Protein AF-A0A972ZE22-F1 (afdb_monomer_lite)

Foldseek 3Di:
DCVPPPVVPPPPDDDPDDQDDLLVCLVVVVLVSNLVVCVVCFLVQLLDADPQQDGSLLSNLLVLPVSSNVSSVVSNRDLLRQGNQQDGSLLNNLLNLSLNVNVVSVLQPHDQCRAGPFQDGSLLNNLLNLSLNSNVVSVLQPHDQCRATNVRDGSLNNNVVNVSPNSVVVSVFVVVPVPDDDPHDPSDRPPPDDDDDDDDDDDDDDDDDDDDDDDDDDDDDDPPDPCDDDDDFQDKAWFDLPPPDIFIFTDDVLLQWGWTQFAQFLLNLCSVVVPAALDADPPHGCRDRQWHRFQAFLVSQQVSQVVCCVPGVVRDPPQWGKDFAALVSLLSCLQVPHPAFFSQGPDPDHPFFQAAAPLLPVRDPPADHAPPDDLPDNATDGRQSRDAHPSSHGHLAASAWAWHPDFDDDDDATWTKTHHHYNRDHDSNCRTSPHIDIDHSNDTDSRHGHIMIIHGDD

Structure (mmCIF, N/CA/C/O backbone):
data_AF-A0A972ZE22-F1
#
_entry.id   AF-A0A972ZE22-F1
#
loop_
_atom_site.group_PDB
_atom_site.id
_atom_site.type_symbol
_atom_site.label_atom_id
_atom_site.label_alt_id
_atom_site.label_comp_id
_atom_site.label_asym_id
_atom_site.label_entity_id
_atom_s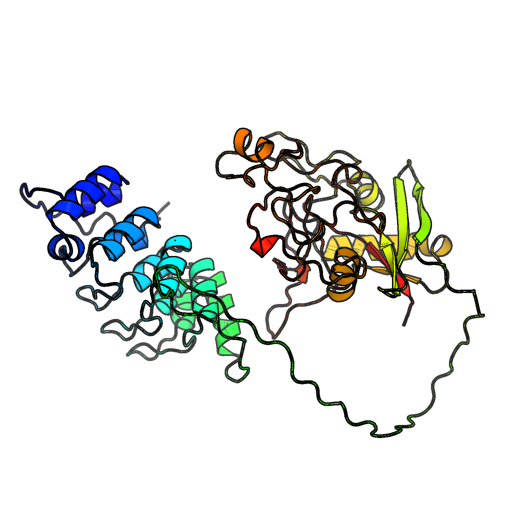ite.label_seq_id
_atom_site.pdbx_PDB_ins_code
_atom_site.Cartn_x
_atom_site.Cartn_y
_atom_site.Cartn_z
_atom_site.occupancy
_atom_site.B_iso_or_equiv
_atom_site.auth_seq_id
_atom_site.auth_comp_id
_atom_site.auth_asym_id
_atom_site.auth_atom_id
_atom_site.pdbx_PDB_model_num
ATOM 1 N N . MET A 1 1 ? 31.504 -0.425 2.586 1.00 33.59 1 MET A N 1
ATOM 2 C CA . MET A 1 1 ? 32.205 -0.303 1.285 1.00 33.59 1 MET A CA 1
ATOM 3 C C . MET A 1 1 ? 32.984 -1.577 0.940 1.00 33.59 1 MET A C 1
ATOM 5 O O . MET A 1 1 ? 34.203 -1.564 0.898 1.00 33.59 1 MET A O 1
ATOM 9 N N . LEU A 1 2 ? 32.285 -2.690 0.693 1.00 28.83 2 LEU A N 1
ATOM 10 C CA . LEU A 1 2 ? 32.885 -3.952 0.218 1.00 28.83 2 LEU A CA 1
ATOM 11 C C . LEU A 1 2 ? 31.934 -4.689 -0.750 1.00 28.83 2 LEU A C 1
ATOM 13 O O . LEU A 1 2 ? 32.026 -5.896 -0.927 1.00 28.83 2 LEU A O 1
ATOM 17 N N . LYS A 1 3 ? 31.002 -3.958 -1.385 1.00 40.22 3 LYS A N 1
ATOM 18 C CA . LYS A 1 3 ? 29.883 -4.531 -2.158 1.00 40.22 3 LYS A CA 1
ATOM 19 C C . LYS A 1 3 ? 30.219 -4.986 -3.588 1.00 40.22 3 LYS A C 1
ATOM 21 O O . LYS A 1 3 ? 29.347 -5.525 -4.242 1.00 40.22 3 LYS A O 1
ATOM 26 N N . TYR A 1 4 ? 31.458 -4.846 -4.063 1.00 38.38 4 TYR A N 1
ATOM 27 C CA . TYR A 1 4 ? 31.796 -5.180 -5.459 1.00 38.38 4 TYR A CA 1
ATOM 28 C C . TYR A 1 4 ? 33.102 -5.966 -5.650 1.00 38.38 4 TYR A C 1
ATOM 30 O O . TYR A 1 4 ? 33.468 -6.277 -6.778 1.00 38.38 4 TYR A O 1
ATOM 38 N N . SER A 1 5 ? 33.823 -6.315 -4.579 1.00 43.41 5 SER A N 1
ATOM 39 C CA . SER A 1 5 ? 35.237 -6.698 -4.727 1.00 43.41 5 SER A CA 1
ATOM 40 C C . SER A 1 5 ? 35.476 -8.154 -5.153 1.00 43.41 5 SER A C 1
ATOM 42 O O . SER A 1 5 ? 36.449 -8.424 -5.844 1.00 43.41 5 SER A O 1
ATOM 44 N N . LEU A 1 6 ? 34.608 -9.113 -4.802 1.00 40.59 6 LEU A N 1
ATOM 45 C CA . LEU A 1 6 ? 34.900 -10.532 -5.082 1.00 40.59 6 LEU A CA 1
ATOM 46 C C . LEU A 1 6 ? 34.392 -11.030 -6.447 1.00 40.59 6 LEU A C 1
ATOM 48 O O . LEU A 1 6 ? 34.998 -11.929 -7.022 1.00 40.59 6 LEU A O 1
ATOM 52 N N . LEU A 1 7 ? 33.331 -10.426 -6.998 1.00 46.06 7 LEU A N 1
ATOM 53 C CA . LEU A 1 7 ? 32.792 -10.809 -8.312 1.00 46.06 7 LEU A CA 1
ATOM 54 C C . LEU A 1 7 ? 33.542 -10.126 -9.473 1.00 46.06 7 LEU A C 1
ATOM 56 O O . LEU A 1 7 ? 33.668 -10.707 -10.548 1.00 46.06 7 LEU A O 1
ATOM 60 N N . LEU A 1 8 ? 34.115 -8.931 -9.252 1.00 42.69 8 LEU A N 1
ATOM 61 C CA . LEU A 1 8 ? 34.933 -8.243 -10.262 1.00 42.69 8 LEU A CA 1
ATOM 62 C C . LEU A 1 8 ? 36.304 -8.907 -10.495 1.00 42.69 8 LEU A C 1
ATOM 64 O O . LEU A 1 8 ? 36.892 -8.731 -11.559 1.00 42.69 8 LEU A O 1
ATOM 68 N N . LEU A 1 9 ? 36.824 -9.659 -9.520 1.00 41.53 9 LEU A N 1
ATOM 69 C CA . LEU A 1 9 ? 38.214 -10.134 -9.521 1.00 41.53 9 LEU A CA 1
ATOM 70 C C . LEU A 1 9 ? 38.431 -11.520 -10.153 1.00 41.53 9 LEU A C 1
ATOM 72 O O . LEU A 1 9 ? 39.578 -11.914 -10.345 1.00 41.53 9 LEU A O 1
ATOM 76 N N . LEU A 1 10 ? 37.374 -12.247 -10.536 1.00 43.84 10 LEU A N 1
ATOM 77 C CA . LEU A 1 10 ? 37.494 -13.616 -11.069 1.00 43.84 10 LEU A CA 1
ATOM 78 C C . LEU A 1 10 ? 37.457 -13.745 -12.603 1.00 43.84 10 LEU A C 1
ATOM 80 O O . LEU A 1 10 ? 37.551 -14.855 -13.116 1.00 43.84 10 LEU A O 1
ATOM 84 N N . LEU A 1 11 ? 37.365 -12.647 -13.362 1.00 46.47 11 LEU A N 1
ATOM 85 C CA . LEU A 1 11 ? 37.241 -12.709 -14.830 1.00 46.47 11 LEU A CA 1
ATOM 86 C C . LEU A 1 11 ? 38.191 -11.764 -15.587 1.00 46.47 11 LEU A C 1
ATOM 88 O O . LEU A 1 11 ? 37.899 -11.360 -16.711 1.00 46.47 11 LEU A O 1
ATOM 92 N N . VAL A 1 12 ? 39.366 -11.453 -15.028 1.00 44.50 12 VAL A N 1
ATOM 93 C CA . VAL A 1 12 ? 40.464 -10.821 -15.789 1.00 44.50 12 VAL A CA 1
ATOM 94 C C . VAL A 1 12 ? 41.295 -11.911 -16.477 1.00 44.50 12 VAL A C 1
ATOM 96 O O . VAL A 1 12 ? 42.469 -12.120 -16.192 1.00 44.50 12 VAL A O 1
ATOM 99 N N . GLY A 1 13 ? 40.652 -12.662 -17.367 1.00 39.44 13 GLY A N 1
ATOM 100 C CA . GLY A 1 13 ? 41.312 -13.582 -18.287 1.00 39.44 13 GLY A CA 1
ATOM 101 C C . GLY A 1 13 ? 41.139 -13.050 -19.699 1.00 39.44 13 GLY A C 1
ATOM 102 O O . GLY A 1 13 ? 40.028 -13.067 -20.222 1.00 39.44 13 GLY A O 1
ATOM 103 N N . GLN A 1 14 ? 42.218 -12.538 -20.294 1.00 46.03 14 GLN A N 1
ATOM 104 C CA . GLN A 1 14 ? 42.234 -12.039 -21.669 1.00 46.03 14 GLN A CA 1
ATOM 105 C C . GLN A 1 14 ? 41.637 -13.069 -22.635 1.00 46.03 14 GLN A C 1
ATOM 107 O O . GLN A 1 14 ? 42.214 -14.136 -22.842 1.00 46.03 14 GLN A O 1
ATOM 112 N N . VAL A 1 15 ? 40.531 -12.717 -23.290 1.00 37.81 15 VAL A N 1
ATOM 113 C CA . VAL A 1 15 ? 40.063 -13.428 -24.480 1.00 37.81 15 VAL A CA 1
ATOM 114 C C . VAL A 1 15 ? 40.290 -12.524 -25.682 1.00 37.81 15 VAL A C 1
ATOM 116 O O . VAL A 1 15 ? 39.788 -11.404 -25.762 1.00 37.81 15 VAL A O 1
ATOM 119 N N . ARG A 1 16 ? 41.138 -13.031 -26.580 1.00 34.22 16 ARG A N 1
ATOM 120 C CA . ARG A 1 16 ? 41.466 -12.484 -27.897 1.00 34.22 16 ARG A CA 1
ATOM 121 C C . ARG A 1 16 ? 40.198 -12.139 -28.685 1.00 34.22 16 ARG A C 1
ATOM 123 O O . ARG A 1 16 ? 39.184 -12.812 -28.550 1.00 34.22 16 ARG A O 1
ATOM 130 N N . ALA A 1 17 ? 40.316 -11.115 -29.530 1.00 40.38 17 ALA A N 1
ATOM 131 C CA . ALA A 1 17 ? 39.285 -10.585 -30.418 1.00 40.38 17 ALA A CA 1
ATOM 132 C C . ALA A 1 17 ? 38.394 -11.677 -31.047 1.00 40.38 17 ALA A C 1
ATOM 134 O O . ALA A 1 17 ? 38.851 -12.457 -31.882 1.00 40.38 17 ALA A O 1
ATOM 135 N N . ALA A 1 18 ? 37.121 -11.689 -30.651 1.00 39.69 18 ALA A N 1
ATOM 136 C CA . ALA A 1 18 ? 36.043 -12.460 -31.256 1.00 39.69 18 ALA A CA 1
ATOM 137 C C . ALA A 1 18 ? 34.851 -11.514 -31.513 1.00 39.69 18 ALA A C 1
ATOM 139 O O . ALA A 1 18 ? 34.653 -10.572 -30.737 1.00 39.69 18 ALA A O 1
ATOM 140 N N . PRO A 1 19 ? 34.090 -11.713 -32.603 1.00 55.78 19 PRO A N 1
ATOM 141 C CA . PRO A 1 19 ? 32.987 -10.839 -32.981 1.00 55.78 19 PRO A CA 1
ATOM 142 C C . PRO A 1 19 ? 31.874 -11.002 -31.937 1.00 55.78 19 PRO A C 1
ATOM 144 O O . PRO A 1 19 ? 31.528 -12.125 -31.594 1.00 55.78 19 PRO A O 1
ATOM 147 N N . CYS A 1 20 ? 31.338 -9.902 -31.405 1.00 71.81 20 CYS A N 1
ATOM 148 C CA . CYS A 1 20 ? 30.267 -9.891 -30.398 1.00 71.81 20 CYS A CA 1
ATOM 149 C C . CYS A 1 20 ? 30.597 -10.532 -29.031 1.00 71.81 20 CYS A C 1
ATOM 151 O O . CYS A 1 20 ? 30.289 -11.690 -28.757 1.00 71.81 20 CYS A O 1
ATOM 153 N N . ASN A 1 21 ? 31.146 -9.732 -28.110 1.00 87.69 21 ASN A N 1
ATOM 154 C CA . ASN A 1 21 ? 31.312 -10.121 -26.707 1.00 87.69 21 ASN A CA 1
ATOM 155 C C . ASN A 1 21 ? 30.054 -9.771 -25.891 1.00 87.69 21 ASN A C 1
ATOM 157 O O . ASN A 1 21 ? 29.968 -8.680 -25.323 1.00 87.69 21 ASN A O 1
ATOM 161 N N . LEU A 1 22 ? 29.097 -10.704 -25.800 1.00 90.44 22 LEU A N 1
ATOM 162 C CA . LEU A 1 22 ? 27.851 -10.497 -25.043 1.00 90.44 22 LEU A CA 1
ATOM 163 C C . LEU A 1 22 ? 28.098 -10.101 -23.578 1.00 90.44 22 LEU A C 1
ATOM 165 O O . LEU A 1 22 ? 27.385 -9.262 -23.041 1.00 90.44 22 LEU A O 1
ATOM 169 N N . PHE A 1 23 ? 29.140 -10.634 -22.933 1.00 91.62 23 PHE A N 1
ATOM 170 C CA . PHE A 1 23 ? 29.450 -10.291 -21.542 1.00 91.62 23 PHE A CA 1
ATOM 171 C C . PHE A 1 23 ? 29.897 -8.834 -21.375 1.00 91.62 23 PHE A C 1
ATOM 173 O O . PHE A 1 23 ? 29.691 -8.252 -20.312 1.00 91.62 23 PHE A O 1
ATOM 180 N N . ALA A 1 24 ? 30.559 -8.241 -22.371 1.00 91.31 24 ALA A N 1
ATOM 181 C CA . ALA A 1 24 ? 30.911 -6.821 -22.335 1.00 91.31 24 ALA A CA 1
ATOM 182 C C . ALA A 1 24 ? 29.662 -5.952 -22.525 1.00 91.31 24 ALA A C 1
ATOM 184 O O . ALA A 1 24 ? 29.432 -5.044 -21.729 1.00 91.31 24 ALA A O 1
ATOM 185 N N . LEU A 1 25 ? 28.825 -6.313 -23.502 1.00 93.44 25 LEU A N 1
ATOM 186 C CA . LEU A 1 25 ? 27.582 -5.609 -23.817 1.00 93.44 25 LEU A CA 1
ATOM 187 C C . LEU A 1 25 ? 26.618 -5.609 -22.626 1.00 93.44 25 LEU A C 1
ATOM 189 O O . LEU A 1 25 ? 26.090 -4.560 -22.275 1.00 93.44 25 LEU A O 1
ATOM 193 N N . ILE A 1 26 ? 26.476 -6.740 -21.925 1.00 93.31 26 ILE A N 1
ATOM 194 C CA . ILE A 1 26 ? 25.643 -6.830 -20.715 1.00 93.31 26 ILE A CA 1
ATOM 195 C C . ILE A 1 26 ? 26.164 -5.924 -19.597 1.00 93.31 26 ILE A C 1
ATOM 197 O O . ILE A 1 26 ? 25.385 -5.216 -18.960 1.00 93.31 26 ILE A O 1
ATOM 201 N N . ARG A 1 27 ? 27.485 -5.888 -19.374 1.00 89.88 27 ARG A N 1
ATOM 202 C CA . ARG A 1 27 ? 28.074 -5.004 -18.351 1.00 89.88 27 ARG A CA 1
ATOM 203 C C . ARG A 1 27 ? 27.851 -3.528 -18.660 1.00 89.88 27 ARG A C 1
ATOM 205 O O . ARG A 1 27 ? 27.677 -2.740 -17.737 1.00 89.88 27 ARG A O 1
ATOM 212 N N . GLN A 1 28 ? 27.882 -3.176 -19.940 1.00 90.50 28 GLN A N 1
ATOM 213 C CA . GLN A 1 28 ? 27.714 -1.809 -20.431 1.00 90.50 28 GLN A CA 1
ATOM 214 C C . GLN A 1 28 ? 26.242 -1.448 -20.679 1.00 90.50 28 GLN A C 1
ATOM 216 O O . GLN A 1 28 ? 25.944 -0.299 -20.977 1.00 90.50 28 GLN A O 1
ATOM 221 N N . SER A 1 29 ? 25.318 -2.401 -20.500 1.00 88.75 29 SER A N 1
ATOM 222 C CA . SER A 1 29 ? 23.888 -2.242 -20.778 1.00 88.75 29 SER A CA 1
ATOM 223 C C . SER A 1 29 ? 23.572 -1.866 -22.238 1.00 88.75 29 SER A C 1
ATOM 225 O O . SER A 1 29 ? 22.565 -1.219 -22.511 1.00 88.75 29 SER A O 1
ATOM 227 N N . GLU A 1 30 ? 24.402 -2.301 -23.193 1.00 91.69 30 GLU A N 1
ATOM 228 C CA . GLU A 1 30 ? 24.215 -2.044 -24.628 1.00 91.69 30 GLU A CA 1
ATOM 229 C C . GLU A 1 30 ? 23.219 -3.034 -25.259 1.00 91.69 30 GLU A C 1
ATOM 231 O O . GLU A 1 30 ? 23.598 -4.046 -25.858 1.00 91.69 30 GLU A O 1
ATOM 236 N N . VAL A 1 31 ? 21.924 -2.744 -25.109 1.00 90.31 31 VAL A N 1
ATOM 237 C CA . VAL A 1 31 ? 20.819 -3.610 -25.562 1.00 90.31 31 VAL A CA 1
ATOM 238 C C . VAL A 1 31 ? 20.827 -3.799 -27.084 1.00 90.31 31 VAL A C 1
ATOM 240 O O . VAL A 1 31 ? 20.778 -4.936 -27.551 1.00 90.31 31 VAL A O 1
ATOM 243 N N . ASP A 1 32 ? 20.976 -2.721 -27.858 1.00 90.25 32 ASP A N 1
ATOM 244 C CA . ASP A 1 32 ? 20.950 -2.773 -29.329 1.00 90.25 32 ASP A CA 1
ATOM 245 C C . ASP A 1 32 ? 22.135 -3.551 -29.908 1.00 90.25 32 ASP A C 1
ATOM 247 O O . ASP A 1 32 ? 21.982 -4.375 -30.817 1.00 90.25 32 ASP A O 1
ATOM 251 N N . GLY A 1 33 ? 23.327 -3.332 -29.345 1.00 89.81 33 GLY A N 1
ATOM 252 C CA . GLY A 1 33 ? 24.525 -4.086 -29.702 1.00 89.81 33 GLY A CA 1
ATOM 253 C C . GLY A 1 33 ? 24.334 -5.576 -29.425 1.00 89.81 33 GLY A C 1
ATOM 254 O O . GLY A 1 33 ? 24.653 -6.417 -30.269 1.00 89.81 33 GLY A O 1
ATOM 255 N N . MET A 1 34 ? 23.738 -5.911 -28.277 1.00 92.50 34 MET A N 1
ATOM 256 C CA . MET A 1 34 ? 23.439 -7.292 -27.908 1.00 92.50 34 MET A CA 1
ATOM 257 C C . MET A 1 34 ? 22.397 -7.927 -28.838 1.00 92.50 34 MET A C 1
ATOM 259 O O . MET A 1 34 ? 22.607 -9.050 -29.298 1.00 92.50 34 MET A O 1
ATOM 263 N N . ALA A 1 35 ? 21.319 -7.210 -29.165 1.00 91.44 35 ALA A N 1
ATOM 264 C CA . ALA A 1 35 ? 20.286 -7.668 -30.091 1.00 91.44 35 ALA A CA 1
ATOM 265 C C . ALA A 1 35 ? 20.861 -7.930 -31.492 1.00 91.44 35 ALA A C 1
ATOM 267 O O . ALA A 1 35 ? 20.627 -8.991 -32.070 1.00 91.44 35 ALA A O 1
ATOM 268 N N . SER A 1 36 ? 21.685 -7.014 -32.013 1.00 89.75 36 SER A N 1
ATOM 269 C CA . SER A 1 36 ? 22.382 -7.185 -33.296 1.00 89.75 36 SER A CA 1
ATOM 270 C C . SER A 1 36 ? 23.242 -8.454 -33.309 1.00 89.75 36 SER A C 1
ATOM 272 O O . SER A 1 36 ? 23.157 -9.274 -34.226 1.00 89.75 36 SER A O 1
ATOM 274 N N . CYS A 1 37 ? 24.001 -8.677 -32.236 1.00 89.62 37 CYS A N 1
ATOM 275 C CA . CYS A 1 37 ? 24.815 -9.874 -32.070 1.00 89.62 37 CYS A CA 1
ATOM 276 C C . CYS A 1 37 ? 23.981 -11.166 -31.993 1.00 89.62 37 CYS A C 1
ATOM 278 O O . CYS A 1 37 ? 24.328 -12.159 -32.637 1.00 89.62 37 CYS A O 1
ATOM 280 N N . LEU A 1 38 ? 22.876 -11.164 -31.243 1.00 89.75 38 LEU A N 1
ATOM 281 C CA . LEU A 1 38 ? 21.986 -12.321 -31.083 1.00 89.75 38 LEU A CA 1
ATOM 282 C C . LEU A 1 38 ? 21.179 -12.637 -32.351 1.00 89.75 38 LEU A C 1
ATOM 284 O O . LEU A 1 38 ? 20.930 -13.810 -32.627 1.00 89.75 38 LEU A O 1
ATOM 288 N N . ASN A 1 39 ? 20.843 -11.637 -33.167 1.00 88.00 39 ASN A N 1
ATOM 289 C CA . ASN A 1 39 ? 20.200 -11.836 -34.470 1.00 88.00 39 ASN A CA 1
ATOM 290 C C . ASN A 1 39 ? 21.087 -12.614 -35.454 1.00 88.00 39 ASN A C 1
ATOM 292 O O . ASN A 1 39 ? 20.577 -13.368 -36.278 1.00 88.00 39 ASN A O 1
ATOM 296 N N . VAL A 1 40 ? 22.411 -12.456 -35.358 1.00 86.25 40 VAL A N 1
ATOM 297 C CA . VAL A 1 40 ? 23.374 -13.188 -36.197 1.00 86.25 40 VAL A CA 1
ATOM 298 C C . VAL A 1 40 ? 23.767 -14.523 -35.561 1.00 86.25 40 VAL A C 1
ATOM 300 O O . VAL A 1 40 ? 23.836 -15.543 -36.243 1.00 86.25 40 VAL A O 1
ATOM 303 N N . GLY A 1 41 ? 24.053 -14.523 -34.257 1.00 81.62 41 GLY A N 1
ATOM 304 C CA . GLY A 1 41 ? 24.605 -15.676 -33.542 1.00 81.62 41 GLY A CA 1
ATOM 305 C C . GLY A 1 41 ? 23.574 -16.661 -32.980 1.00 81.62 41 GLY A C 1
ATOM 306 O O . GLY A 1 41 ? 23.936 -17.798 -32.662 1.00 81.62 41 GLY A O 1
ATOM 307 N N . GLY A 1 42 ? 22.311 -16.244 -32.854 1.00 87.06 42 GLY A N 1
ATOM 308 C CA . GLY A 1 42 ? 21.192 -17.052 -32.368 1.00 87.06 42 GLY A CA 1
ATOM 309 C C . GLY A 1 42 ? 21.452 -17.748 -31.027 1.00 87.06 42 GLY A C 1
ATOM 310 O O . GLY A 1 42 ? 22.209 -17.265 -30.179 1.00 87.06 42 GLY A O 1
ATOM 311 N N . ALA A 1 43 ? 20.855 -18.932 -30.868 1.00 87.69 43 ALA A N 1
ATOM 312 C CA . ALA A 1 43 ? 20.949 -19.742 -29.651 1.00 87.69 43 ALA A CA 1
ATOM 313 C C . ALA A 1 43 ? 22.380 -20.177 -29.308 1.00 87.69 43 ALA A C 1
ATOM 315 O O . ALA A 1 43 ? 22.719 -20.301 -28.132 1.00 87.69 43 ALA A O 1
ATOM 316 N N . THR A 1 44 ? 23.244 -20.373 -30.307 1.00 89.81 44 THR A N 1
ATOM 317 C CA . THR A 1 44 ? 24.654 -20.717 -30.075 1.00 89.81 44 THR A CA 1
ATOM 318 C C . THR A 1 44 ? 25.366 -19.601 -29.319 1.00 89.81 44 THR A C 1
ATOM 320 O O . THR A 1 44 ? 26.094 -19.871 -28.365 1.00 89.81 44 THR A O 1
ATOM 323 N N . LEU A 1 45 ? 25.141 -18.344 -29.717 1.00 89.12 45 LEU A N 1
ATOM 324 C CA . LEU A 1 45 ? 25.751 -17.196 -29.054 1.00 89.12 45 LEU A CA 1
ATOM 325 C C . LEU A 1 45 ? 25.115 -16.939 -27.678 1.00 89.12 45 LEU A C 1
ATOM 327 O O . LEU A 1 45 ? 25.841 -16.707 -26.709 1.00 89.12 45 LEU A O 1
ATOM 331 N N . ALA A 1 46 ? 23.786 -17.053 -27.579 1.00 91.12 46 ALA A N 1
ATOM 332 C CA . ALA A 1 46 ? 23.034 -16.879 -26.332 1.00 91.12 46 ALA A CA 1
ATOM 333 C C . ALA A 1 46 ? 23.485 -17.844 -25.216 1.00 91.12 46 ALA A C 1
ATOM 335 O O . ALA A 1 46 ? 23.480 -17.479 -24.040 1.00 91.12 46 ALA A O 1
ATOM 336 N N . ASN A 1 47 ? 23.936 -19.046 -25.593 1.00 92.56 47 ASN A N 1
ATOM 337 C CA . ASN A 1 47 ? 24.414 -20.091 -24.682 1.00 92.56 47 ASN A CA 1
ATOM 338 C C . ASN A 1 47 ? 25.944 -20.201 -24.610 1.00 92.56 47 ASN A C 1
ATOM 340 O O . ASN A 1 47 ? 26.472 -21.210 -24.138 1.00 92.56 47 ASN A O 1
ATOM 344 N N . THR A 1 48 ? 26.681 -19.184 -25.065 1.00 90.81 48 THR A N 1
ATOM 345 C CA . THR A 1 48 ? 28.136 -19.155 -24.862 1.00 90.81 48 THR A CA 1
ATOM 346 C C . THR A 1 48 ? 28.468 -19.221 -23.377 1.00 90.81 48 THR A C 1
ATOM 348 O O . THR A 1 48 ? 27.813 -18.590 -22.559 1.00 90.81 48 THR A O 1
ATOM 351 N N . ALA A 1 49 ? 29.494 -19.982 -23.007 1.00 88.00 49 ALA A N 1
ATOM 352 C CA . ALA A 1 49 ? 29.938 -20.089 -21.624 1.00 88.00 49 ALA A CA 1
ATOM 353 C C . ALA A 1 49 ? 31.347 -19.508 -21.477 1.00 88.00 49 ALA A C 1
ATOM 355 O O . ALA A 1 49 ? 32.258 -19.849 -22.233 1.00 88.00 49 ALA A O 1
ATOM 356 N N . ALA A 1 50 ? 31.528 -18.627 -20.497 1.00 86.44 50 ALA A N 1
ATOM 357 C CA . ALA A 1 50 ? 32.832 -18.172 -20.044 1.00 86.44 50 ALA A CA 1
ATOM 358 C C . ALA A 1 50 ? 33.491 -19.226 -19.132 1.00 86.44 50 ALA A C 1
ATOM 360 O O . ALA A 1 50 ? 32.948 -20.308 -18.881 1.00 86.44 50 ALA A O 1
ATOM 361 N N . ALA A 1 51 ? 34.679 -18.906 -18.609 1.00 80.88 51 ALA A N 1
ATOM 362 C CA . ALA A 1 51 ? 35.346 -19.745 -17.619 1.00 80.88 51 ALA A CA 1
ATOM 363 C C . ALA A 1 51 ? 34.401 -20.060 -16.444 1.00 80.88 51 ALA A C 1
ATOM 365 O O . ALA A 1 51 ? 33.699 -19.182 -15.943 1.00 80.88 51 ALA A O 1
ATOM 366 N N . GLY A 1 52 ? 34.366 -21.328 -16.027 1.00 81.31 52 GLY A N 1
ATOM 367 C CA . GLY A 1 52 ? 33.461 -21.789 -14.972 1.00 81.31 52 GLY A CA 1
ATOM 368 C C . GLY A 1 52 ? 32.010 -21.999 -15.416 1.00 81.31 52 GLY A C 1
ATOM 369 O O . GLY A 1 52 ? 31.141 -22.087 -14.557 1.00 81.31 52 GLY A O 1
ATOM 370 N N . GLY A 1 53 ? 31.721 -22.083 -16.721 1.00 87.62 53 GLY A N 1
ATOM 371 C CA . GLY A 1 53 ? 30.382 -22.421 -17.228 1.00 87.62 53 GLY A CA 1
ATOM 372 C C . GLY A 1 53 ? 29.366 -21.275 -17.162 1.00 87.62 53 GLY A C 1
ATOM 373 O O . GLY A 1 53 ? 28.178 -21.493 -17.360 1.00 87.62 53 GLY A O 1
ATOM 374 N N . VAL A 1 54 ? 29.811 -20.052 -16.867 1.00 93.25 54 VAL A N 1
ATOM 375 C CA . VAL A 1 54 ? 28.934 -18.881 -16.721 1.00 93.25 54 VAL A CA 1
ATOM 376 C C . VAL A 1 54 ? 28.455 -18.419 -18.094 1.00 93.25 54 VAL A C 1
ATOM 378 O O . VAL A 1 54 ? 29.276 -18.065 -18.936 1.00 93.25 54 VAL A O 1
ATOM 381 N N . THR A 1 55 ? 27.143 -18.387 -18.318 1.00 95.19 55 THR A N 1
ATOM 382 C CA . THR A 1 55 ? 26.529 -17.907 -19.572 1.00 95.19 55 THR A CA 1
ATOM 383 C C . THR A 1 55 ? 26.167 -16.414 -19.511 1.00 95.19 55 THR A C 1
ATOM 385 O O . THR A 1 55 ? 26.090 -15.857 -18.411 1.00 95.19 55 THR A O 1
ATOM 388 N N . PRO A 1 56 ? 25.898 -15.738 -20.649 1.00 96.00 56 PRO A N 1
ATOM 389 C CA . PRO A 1 56 ? 25.357 -14.379 -20.667 1.00 96.00 56 PRO A CA 1
ATOM 390 C C . PRO A 1 56 ? 24.132 -14.207 -19.760 1.00 96.00 56 PRO A C 1
ATOM 392 O O . PRO A 1 56 ? 24.022 -13.200 -19.064 1.00 96.00 56 PRO A O 1
ATOM 395 N N . LEU A 1 57 ? 23.257 -15.218 -19.700 1.00 96.75 57 LEU A N 1
ATOM 396 C CA . LEU A 1 57 ? 22.044 -15.180 -18.884 1.00 96.75 57 LEU A CA 1
ATOM 397 C C . LEU A 1 57 ? 22.342 -15.103 -17.378 1.00 96.75 57 LEU A C 1
ATOM 399 O O . LEU A 1 57 ? 21.666 -14.364 -16.671 1.00 96.75 57 LEU A O 1
ATOM 403 N N . HIS A 1 58 ? 23.395 -15.770 -16.892 1.00 96.94 58 HIS A N 1
ATOM 404 C CA . HIS A 1 58 ? 23.832 -15.637 -15.494 1.00 96.94 58 HIS A CA 1
ATOM 405 C C . HIS A 1 58 ? 24.231 -14.201 -15.153 1.00 96.94 58 HIS A C 1
ATOM 407 O O . HIS A 1 58 ? 23.873 -13.677 -14.099 1.00 96.94 58 HIS A O 1
ATOM 413 N N . LEU A 1 59 ? 24.988 -13.564 -16.050 1.00 95.25 59 LEU A N 1
ATOM 414 C CA . LEU A 1 59 ? 25.473 -12.207 -15.833 1.00 95.25 59 LEU A CA 1
ATOM 415 C C . LEU A 1 59 ? 24.325 -11.193 -15.892 1.00 95.25 59 LEU A C 1
ATOM 417 O O . LEU A 1 59 ? 24.246 -10.323 -15.029 1.00 95.25 59 LEU A O 1
ATOM 421 N N . ALA A 1 60 ? 23.426 -11.323 -16.871 1.00 95.88 60 ALA A N 1
ATOM 422 C CA . ALA A 1 60 ? 22.245 -10.469 -16.973 1.00 95.88 60 ALA A CA 1
ATOM 423 C C . ALA A 1 60 ? 21.333 -10.616 -15.741 1.00 95.88 60 ALA A C 1
ATOM 425 O O . ALA A 1 60 ? 20.808 -9.616 -15.251 1.00 95.88 60 ALA A O 1
ATOM 426 N N . ALA A 1 61 ? 21.223 -11.835 -15.200 1.00 95.12 61 ALA A N 1
ATOM 427 C CA . ALA A 1 61 ? 20.470 -12.128 -13.986 1.00 95.12 61 ALA A CA 1
ATOM 428 C C . ALA A 1 61 ? 21.057 -11.497 -12.722 1.00 95.12 61 ALA A C 1
ATOM 430 O O . ALA A 1 61 ? 20.324 -10.873 -11.962 1.00 95.12 61 ALA A O 1
ATOM 431 N N . ALA A 1 62 ? 22.373 -11.574 -12.519 1.00 94.31 62 ALA A N 1
ATOM 432 C CA . ALA A 1 62 ? 23.018 -10.906 -11.385 1.00 94.31 62 ALA A CA 1
ATOM 433 C C . ALA A 1 62 ? 22.958 -9.368 -11.454 1.00 94.31 62 ALA A C 1
ATOM 435 O O . ALA A 1 62 ? 23.052 -8.711 -10.422 1.00 94.31 62 ALA A O 1
ATOM 436 N N . MET A 1 63 ? 22.840 -8.787 -12.652 1.00 90.12 63 MET A N 1
ATOM 437 C CA . MET A 1 63 ? 22.827 -7.331 -12.862 1.00 90.12 63 MET A CA 1
ATOM 438 C C . MET A 1 63 ? 21.414 -6.731 -12.987 1.00 90.12 63 MET A C 1
ATOM 440 O O . MET A 1 63 ? 21.295 -5.553 -13.326 1.00 90.12 63 MET A O 1
ATOM 444 N N . ASP A 1 64 ? 20.366 -7.528 -12.755 1.00 91.38 64 ASP A N 1
ATOM 445 C CA . ASP A 1 64 ? 18.948 -7.149 -12.881 1.00 91.38 64 ASP A CA 1
ATOM 446 C C . ASP A 1 64 ? 18.578 -6.514 -14.242 1.00 91.38 64 ASP A C 1
ATOM 448 O O . ASP A 1 64 ? 17.823 -5.548 -14.334 1.00 91.38 64 ASP A O 1
ATOM 452 N N . ARG A 1 65 ? 19.140 -7.031 -15.347 1.00 91.25 65 ARG A N 1
ATOM 453 C CA . ARG A 1 65 ? 18.929 -6.489 -16.705 1.00 91.25 65 ARG A CA 1
ATOM 454 C C . ARG A 1 65 ? 17.778 -7.185 -17.438 1.00 91.25 65 ARG A C 1
ATOM 456 O O . ARG A 1 65 ? 18.016 -8.019 -18.312 1.00 91.25 65 ARG A O 1
ATOM 463 N N . CYS A 1 66 ? 16.535 -6.821 -17.116 1.00 91.25 66 CYS A N 1
ATOM 464 C CA . CYS A 1 66 ? 15.325 -7.449 -17.671 1.00 91.25 66 CYS A CA 1
ATOM 465 C C . CYS A 1 66 ? 15.281 -7.507 -19.203 1.00 91.25 66 CYS A C 1
ATOM 467 O O . CYS A 1 66 ? 15.037 -8.576 -19.759 1.00 91.25 66 CYS A O 1
ATOM 469 N N . ASP A 1 67 ? 15.562 -6.404 -19.898 1.00 92.25 67 ASP A N 1
ATOM 470 C CA . ASP A 1 67 ? 15.490 -6.370 -21.369 1.00 92.25 67 ASP A CA 1
ATOM 471 C C . ASP A 1 67 ? 16.504 -7.314 -22.014 1.00 92.25 67 ASP A C 1
ATOM 473 O O . ASP A 1 67 ? 16.225 -7.984 -23.009 1.00 92.25 67 ASP A O 1
ATOM 477 N N . MET A 1 68 ? 17.675 -7.439 -21.392 1.00 94.31 68 MET A N 1
ATOM 478 C CA . MET A 1 68 ? 18.717 -8.333 -21.871 1.00 94.31 68 MET A CA 1
ATOM 479 C C . MET A 1 68 ? 18.378 -9.799 -21.605 1.00 94.31 68 MET A C 1
ATOM 481 O O . MET A 1 68 ? 18.642 -10.650 -22.450 1.00 94.31 68 MET A O 1
ATOM 485 N N . VAL A 1 69 ? 17.747 -10.097 -20.468 1.00 94.94 69 VAL A N 1
ATOM 486 C CA . VAL A 1 69 ? 17.217 -11.436 -20.171 1.00 94.94 69 VAL A CA 1
ATOM 487 C C . VAL A 1 69 ? 16.135 -11.817 -21.177 1.00 94.94 69 VAL A C 1
ATOM 489 O O . VAL A 1 69 ? 16.217 -12.898 -21.757 1.00 94.94 69 VAL A O 1
ATOM 492 N N . LYS A 1 70 ? 15.181 -10.917 -21.458 1.00 91.81 70 LYS A N 1
ATOM 493 C CA . LYS A 1 70 ? 14.132 -11.134 -22.468 1.00 91.81 70 LYS A CA 1
ATOM 494 C C . LYS A 1 70 ? 14.734 -11.431 -23.842 1.00 91.81 70 LYS A C 1
ATOM 496 O O . LYS A 1 70 ? 14.337 -12.407 -24.474 1.00 91.81 70 LYS A O 1
ATOM 501 N N . LEU A 1 71 ? 15.726 -10.650 -24.279 1.00 92.81 71 LEU A N 1
ATOM 502 C CA . LEU A 1 71 ? 16.430 -10.891 -25.544 1.00 92.81 71 LEU A CA 1
ATOM 503 C C . LEU A 1 71 ? 17.162 -12.238 -25.558 1.00 92.81 71 LEU A C 1
ATOM 505 O O . LEU A 1 71 ? 17.046 -12.992 -26.520 1.00 92.81 71 LEU A O 1
ATOM 509 N N . LEU A 1 72 ? 17.894 -12.576 -24.498 1.00 94.50 72 LEU A N 1
ATOM 510 C CA . LEU A 1 72 ? 18.605 -13.853 -24.415 1.00 94.50 72 LEU A CA 1
ATOM 511 C C . LEU A 1 72 ? 17.637 -15.042 -24.486 1.00 94.50 72 LEU A C 1
ATOM 513 O O . LEU A 1 72 ? 17.870 -15.965 -25.267 1.00 94.50 72 LEU A O 1
ATOM 517 N N . VAL A 1 73 ? 16.540 -15.004 -23.725 1.00 91.75 73 VAL A N 1
ATOM 518 C CA . VAL A 1 73 ? 15.510 -16.057 -23.716 1.00 91.75 73 VAL A CA 1
ATOM 519 C C . VAL A 1 73 ? 14.814 -16.158 -25.077 1.00 91.75 73 VAL A C 1
ATOM 521 O O . VAL A 1 73 ? 14.690 -17.259 -25.612 1.00 91.75 73 VAL A O 1
ATOM 524 N N . ALA A 1 74 ? 14.454 -15.029 -25.698 1.00 92.25 74 ALA A N 1
ATOM 525 C CA . ALA A 1 74 ? 13.854 -15.001 -27.036 1.00 92.25 74 ALA A CA 1
ATOM 526 C C . ALA A 1 74 ? 14.772 -15.608 -28.114 1.00 92.25 74 ALA A C 1
ATOM 528 O O . ALA A 1 74 ? 14.292 -16.215 -29.071 1.00 92.25 74 ALA A O 1
ATOM 529 N N . HIS A 1 75 ? 16.091 -15.494 -27.937 1.00 92.62 75 HIS A N 1
ATOM 530 C CA . HIS A 1 75 ? 17.096 -16.090 -28.817 1.00 92.62 75 HIS A CA 1
ATOM 531 C C . HIS A 1 75 ? 17.565 -17.483 -28.367 1.00 92.62 75 HIS A C 1
ATOM 533 O O . HIS A 1 75 ? 18.560 -17.986 -28.887 1.00 92.62 75 HIS A O 1
ATOM 539 N N . GLY A 1 76 ? 16.843 -18.144 -27.457 1.00 88.00 76 GLY A N 1
ATOM 540 C CA . GLY A 1 76 ? 17.061 -19.548 -27.104 1.00 88.00 76 GLY A CA 1
ATOM 541 C C . GLY A 1 76 ? 18.109 -19.791 -26.017 1.00 88.00 76 GLY A C 1
ATOM 542 O O . GLY A 1 76 ? 18.691 -20.878 -25.980 1.00 88.00 76 GLY A O 1
ATOM 543 N N . ALA A 1 77 ? 18.377 -18.813 -25.147 1.00 93.69 77 ALA A N 1
ATOM 544 C CA . ALA A 1 77 ? 19.168 -19.047 -23.941 1.00 93.69 77 ALA A CA 1
ATOM 545 C C . ALA A 1 77 ? 18.498 -20.092 -23.032 1.00 93.69 77 ALA A C 1
ATOM 547 O O . ALA A 1 77 ? 17.288 -20.055 -22.803 1.00 93.69 77 ALA A O 1
ATOM 548 N N . TRP A 1 78 ? 19.290 -21.011 -22.486 1.00 93.75 78 TRP A N 1
ATOM 549 C CA . TRP A 1 78 ? 18.818 -22.009 -21.534 1.00 93.75 78 TRP A CA 1
ATOM 550 C C . TRP A 1 78 ? 18.591 -21.368 -20.166 1.00 93.75 78 TRP A C 1
ATOM 552 O O . TRP A 1 78 ? 19.543 -20.949 -19.505 1.00 93.75 78 TRP A O 1
ATOM 562 N N . ILE A 1 79 ? 17.324 -21.322 -19.751 1.00 94.44 79 ILE A N 1
ATOM 563 C CA . ILE A 1 79 ? 16.874 -20.690 -18.502 1.00 94.44 79 ILE A CA 1
ATOM 564 C C . ILE A 1 79 ? 17.597 -21.276 -17.283 1.00 94.44 79 ILE A C 1
ATOM 566 O O . ILE A 1 79 ? 18.085 -20.523 -16.444 1.00 94.44 79 ILE A O 1
ATOM 570 N N . ASP A 1 80 ? 17.761 -22.599 -17.250 1.00 95.38 80 ASP A N 1
ATOM 571 C CA . ASP A 1 80 ? 18.415 -23.326 -16.156 1.00 95.38 80 ASP A CA 1
ATOM 572 C C . ASP A 1 80 ? 19.850 -23.758 -16.494 1.00 95.38 80 ASP A C 1
ATOM 574 O O . ASP A 1 80 ? 20.329 -24.774 -15.994 1.00 95.38 80 ASP A O 1
ATOM 578 N N . ALA A 1 81 ? 20.556 -23.015 -17.359 1.00 92.50 81 ALA A N 1
ATOM 579 C CA . ALA A 1 81 ? 21.949 -23.320 -17.696 1.00 92.50 81 ALA A CA 1
ATOM 580 C C . ALA A 1 81 ? 22.798 -23.466 -16.417 1.00 92.50 81 ALA A C 1
ATOM 582 O O . ALA A 1 81 ? 22.905 -22.496 -15.668 1.00 92.50 81 ALA A O 1
ATOM 583 N N . PRO A 1 82 ? 23.433 -24.620 -16.151 1.00 93.06 82 PRO A N 1
ATOM 584 C CA . PRO A 1 82 ? 24.276 -24.764 -14.977 1.00 93.06 82 PRO A CA 1
ATOM 585 C C . PRO A 1 82 ? 25.687 -24.233 -15.256 1.00 93.06 82 PRO A C 1
ATOM 587 O O . PRO A 1 82 ? 26.330 -24.593 -16.243 1.00 93.06 82 PRO A O 1
ATOM 590 N N . SER A 1 83 ? 26.208 -23.417 -14.345 1.00 92.50 83 SER A N 1
ATOM 591 C CA . SER A 1 83 ? 27.648 -23.160 -14.240 1.00 92.50 83 SER A CA 1
ATOM 592 C C . SER A 1 83 ? 28.408 -24.417 -13.782 1.00 92.50 83 SER A C 1
ATOM 594 O O . SER A 1 83 ? 27.817 -25.429 -13.413 1.00 92.50 83 SER A O 1
ATOM 596 N N . ALA A 1 84 ? 29.740 -24.359 -13.738 1.00 88.94 84 ALA A N 1
ATOM 597 C CA . ALA A 1 84 ? 30.596 -25.492 -13.373 1.00 88.94 84 ALA A CA 1
ATOM 598 C C . ALA A 1 84 ? 30.408 -26.008 -11.932 1.00 88.94 84 ALA A C 1
ATOM 600 O O . ALA A 1 84 ? 30.900 -27.085 -11.623 1.00 88.94 84 ALA A O 1
ATOM 601 N N . GLY A 1 85 ? 29.741 -25.245 -11.057 1.00 87.25 85 GLY A N 1
ATOM 602 C CA . GLY A 1 85 ? 29.328 -25.695 -9.720 1.00 87.25 85 GLY A CA 1
ATOM 603 C C . GLY A 1 85 ? 27.830 -25.995 -9.606 1.00 87.25 85 GLY A C 1
ATOM 604 O O . GLY A 1 85 ? 27.318 -26.106 -8.495 1.00 87.25 85 GLY A O 1
ATOM 605 N N . GLY A 1 86 ? 27.109 -26.031 -10.728 1.00 92.69 86 GLY A N 1
ATOM 606 C CA . GLY A 1 86 ? 25.666 -26.264 -10.784 1.00 92.69 86 GLY A CA 1
ATOM 607 C C . GLY A 1 86 ? 24.796 -25.056 -10.417 1.00 92.69 86 GLY A C 1
ATOM 608 O O . GLY A 1 86 ? 23.605 -25.220 -10.187 1.00 92.69 86 GLY A O 1
ATOM 609 N N . PHE A 1 87 ? 25.348 -23.839 -10.333 1.00 95.19 87 PHE A N 1
ATOM 610 C CA . PHE A 1 87 ? 24.526 -22.638 -10.118 1.00 95.19 87 PHE A CA 1
ATOM 611 C C . PHE A 1 87 ? 23.833 -22.247 -11.418 1.00 95.19 87 PHE A C 1
ATOM 613 O O . PHE A 1 87 ? 24.519 -22.172 -12.433 1.00 95.19 87 PHE A O 1
ATOM 620 N N . THR A 1 88 ? 22.534 -21.961 -11.354 1.00 97.25 88 THR A N 1
ATOM 621 C CA . THR A 1 88 ? 21.708 -21.471 -12.474 1.00 97.25 88 THR A CA 1
ATOM 622 C C . THR A 1 88 ? 21.574 -19.940 -12.448 1.00 97.25 88 THR A C 1
ATOM 624 O O . THR A 1 88 ? 21.861 -19.322 -11.415 1.00 97.25 88 THR A O 1
ATOM 627 N N . PRO A 1 89 ? 21.081 -19.287 -13.517 1.00 97.62 89 PRO A N 1
ATOM 628 C CA . PRO A 1 89 ? 20.761 -17.857 -13.499 1.00 97.62 89 PRO A CA 1
ATOM 629 C C . PRO A 1 89 ? 19.825 -17.446 -12.353 1.00 97.62 89 PRO A C 1
ATOM 631 O O . PRO A 1 89 ? 20.021 -16.389 -11.755 1.00 97.62 89 PRO A O 1
ATOM 634 N N . LEU A 1 90 ? 18.878 -18.313 -11.974 1.00 97.38 90 LEU A N 1
ATOM 635 C CA . LEU A 1 90 ? 17.980 -18.082 -10.840 1.00 97.38 90 LEU A CA 1
ATOM 636 C C . LEU A 1 90 ? 18.745 -17.960 -9.510 1.00 97.38 90 LEU A C 1
ATOM 638 O O . LEU A 1 90 ? 18.420 -17.099 -8.696 1.00 97.38 90 LEU A O 1
ATOM 642 N N . HIS A 1 91 ? 19.808 -18.750 -9.303 1.00 97.69 91 HIS A N 1
ATOM 643 C CA . HIS A 1 91 ? 20.677 -18.596 -8.129 1.00 97.69 91 HIS A CA 1
ATOM 644 C C . HIS A 1 91 ? 21.323 -17.205 -8.093 1.00 97.69 91 HIS A C 1
ATOM 646 O O . HIS A 1 91 ? 21.377 -16.574 -7.038 1.00 97.69 91 HIS A O 1
ATOM 652 N N . TRP A 1 92 ? 21.808 -16.727 -9.240 1.00 96.62 92 TRP A N 1
ATOM 653 C CA . TRP A 1 92 ? 22.520 -15.453 -9.349 1.00 96.62 92 TRP A CA 1
ATOM 654 C C . TRP A 1 92 ? 21.583 -14.262 -9.112 1.00 96.62 92 TRP A C 1
ATOM 656 O O . TRP A 1 92 ? 21.915 -13.392 -8.307 1.00 96.62 92 TRP A O 1
ATOM 666 N N . ALA A 1 93 ? 20.388 -14.262 -9.715 1.00 96.81 93 ALA A N 1
ATOM 667 C CA . ALA A 1 93 ? 19.370 -13.242 -9.440 1.00 96.81 93 ALA A CA 1
ATOM 668 C C . ALA A 1 93 ? 18.940 -13.241 -7.962 1.00 96.81 93 ALA A C 1
ATOM 670 O O . ALA A 1 93 ? 18.817 -12.187 -7.332 1.00 96.81 93 ALA A O 1
ATOM 671 N N . ALA A 1 94 ? 18.770 -14.432 -7.379 1.00 95.62 94 ALA A N 1
ATOM 672 C CA . ALA A 1 94 ? 18.372 -14.588 -5.985 1.00 95.62 94 ALA A CA 1
ATOM 673 C C . ALA A 1 94 ? 19.422 -14.001 -5.026 1.00 95.62 94 ALA A C 1
ATOM 675 O O . ALA A 1 94 ? 19.075 -13.264 -4.104 1.00 95.62 94 ALA A O 1
ATOM 676 N N . ALA A 1 95 ? 20.701 -14.284 -5.277 1.00 95.19 95 ALA A N 1
ATOM 677 C CA . ALA A 1 95 ? 21.831 -13.794 -4.494 1.00 95.19 95 ALA A CA 1
ATOM 678 C C . ALA A 1 95 ? 21.988 -12.263 -4.536 1.00 95.19 95 ALA A C 1
ATOM 680 O O . ALA A 1 95 ? 22.306 -11.652 -3.514 1.00 95.19 95 ALA A O 1
ATOM 681 N N . GLU A 1 96 ? 21.787 -11.639 -5.697 1.00 92.88 96 GLU A N 1
ATOM 682 C CA . GLU A 1 96 ? 22.017 -10.197 -5.883 1.00 92.88 96 GLU A CA 1
ATOM 683 C C . GLU A 1 96 ? 20.782 -9.326 -5.616 1.00 92.88 96 GLU A C 1
ATOM 685 O O . GLU A 1 96 ? 20.829 -8.113 -5.798 1.00 92.88 96 GLU A O 1
ATOM 690 N N . ASN A 1 97 ? 19.690 -9.919 -5.122 1.00 88.94 97 ASN A N 1
ATOM 691 C CA . ASN A 1 97 ? 18.418 -9.226 -4.897 1.00 88.94 97 ASN A CA 1
ATOM 692 C C . ASN A 1 97 ? 17.843 -8.574 -6.174 1.00 88.94 97 ASN A C 1
ATOM 694 O O . ASN A 1 97 ? 17.180 -7.542 -6.096 1.00 88.94 97 ASN A O 1
ATOM 698 N N . ALA A 1 98 ? 18.116 -9.175 -7.337 1.00 90.19 98 ALA A N 1
ATOM 699 C CA . ALA A 1 98 ? 17.667 -8.730 -8.655 1.00 90.19 98 ALA A CA 1
ATOM 700 C C . ALA A 1 98 ? 16.207 -9.151 -8.883 1.00 90.19 98 ALA A C 1
ATOM 702 O O . ALA A 1 98 ? 15.929 -10.149 -9.548 1.00 90.19 98 ALA A O 1
ATOM 703 N N . THR A 1 99 ? 15.273 -8.459 -8.227 1.00 86.12 99 THR A N 1
ATOM 704 C CA . THR A 1 99 ? 13.870 -8.888 -8.102 1.00 86.12 99 THR A CA 1
ATOM 705 C C . THR A 1 99 ? 13.129 -8.939 -9.423 1.00 86.12 99 THR A C 1
ATOM 707 O O . THR A 1 99 ? 12.331 -9.853 -9.618 1.00 86.12 99 THR A O 1
ATOM 710 N N . ASN A 1 100 ? 13.410 -8.000 -10.328 1.00 88.69 100 ASN A N 1
ATOM 711 C CA . ASN A 1 100 ? 12.712 -7.907 -11.605 1.00 88.69 100 ASN A CA 1
ATOM 712 C C . ASN A 1 100 ? 13.096 -9.090 -12.499 1.00 88.69 100 ASN A C 1
ATOM 714 O O . ASN A 1 100 ? 12.232 -9.784 -13.038 1.00 88.69 100 ASN A O 1
ATOM 718 N N . VAL A 1 101 ? 14.397 -9.394 -12.591 1.00 93.00 101 VAL A N 1
ATOM 719 C CA . VAL A 1 101 ? 14.851 -10.584 -13.318 1.00 93.00 101 VAL A CA 1
ATOM 720 C C . VAL A 1 101 ? 14.465 -11.869 -12.594 1.00 93.00 101 VAL A C 1
ATOM 722 O O . VAL A 1 101 ? 14.110 -12.843 -13.253 1.00 93.00 101 VAL A O 1
ATOM 725 N N . LEU A 1 102 ? 14.513 -11.904 -11.261 1.00 92.44 102 LEU A N 1
ATOM 726 C CA . LEU A 1 102 ? 14.098 -13.083 -10.505 1.00 92.44 102 LEU A CA 1
ATOM 727 C C . LEU A 1 102 ? 12.639 -13.436 -10.812 1.00 92.44 102 LEU A C 1
ATOM 729 O O . LEU A 1 102 ? 12.362 -14.592 -11.124 1.00 92.44 102 LEU A O 1
ATOM 733 N N . GLN A 1 103 ? 11.741 -12.446 -10.791 1.00 88.50 103 GLN A N 1
ATOM 734 C CA . GLN A 1 103 ? 10.342 -12.612 -11.179 1.00 88.50 103 GLN A CA 1
ATOM 735 C C . GLN A 1 103 ? 10.219 -13.115 -12.620 1.00 88.50 103 GLN A C 1
ATOM 737 O O . GLN A 1 103 ? 9.571 -14.131 -12.857 1.00 88.50 103 GLN A O 1
ATOM 742 N N . LEU A 1 104 ? 10.915 -12.471 -13.560 1.00 88.94 104 LEU A N 1
ATOM 743 C CA . LEU A 1 104 ? 10.904 -12.862 -14.969 1.00 88.94 104 LEU A CA 1
ATOM 744 C C . LEU A 1 104 ? 11.377 -14.309 -15.186 1.00 88.94 104 LEU A C 1
ATOM 746 O O . LEU A 1 104 ? 10.803 -15.027 -16.002 1.00 88.94 104 LEU A O 1
ATOM 750 N N . LEU A 1 105 ? 12.417 -14.757 -14.475 1.00 90.62 105 LEU A N 1
ATOM 751 C CA . LEU A 1 105 ? 12.910 -16.136 -14.557 1.00 90.62 105 LEU A CA 1
ATOM 752 C C . LEU A 1 105 ? 11.888 -17.131 -13.989 1.00 90.62 105 LEU A C 1
ATOM 754 O O . LEU A 1 105 ? 11.669 -18.173 -14.605 1.00 90.62 105 LEU A O 1
ATOM 758 N N . VAL A 1 106 ? 11.234 -16.801 -12.867 1.00 88.06 106 VAL A N 1
ATOM 759 C CA . VAL A 1 106 ? 10.141 -17.614 -12.300 1.00 88.06 106 VAL A CA 1
ATOM 760 C C . VAL A 1 106 ? 8.975 -17.728 -13.288 1.00 88.06 106 VAL A C 1
ATOM 762 O O . VAL A 1 106 ? 8.519 -18.834 -13.569 1.00 88.06 106 VAL A O 1
ATOM 765 N N . GLU A 1 107 ? 8.536 -16.614 -13.874 1.00 85.88 107 GLU A N 1
ATOM 766 C CA . GLU A 1 107 ? 7.462 -16.574 -14.881 1.00 85.88 107 GLU A CA 1
ATOM 767 C C . GLU A 1 107 ? 7.837 -17.313 -16.173 1.00 85.88 107 GLU A C 1
ATOM 769 O O . GLU A 1 107 ? 6.984 -17.909 -16.831 1.00 85.88 107 GLU A O 1
ATOM 774 N N . SER A 1 108 ? 9.128 -17.326 -16.513 1.00 81.69 108 SER A N 1
ATOM 775 C CA . SER A 1 108 ? 9.665 -18.071 -17.658 1.00 81.69 108 SER A CA 1
ATOM 776 C C . SER A 1 108 ? 9.847 -19.570 -17.372 1.00 81.69 108 SER A C 1
ATOM 778 O O . SER A 1 108 ? 10.316 -20.300 -18.244 1.00 81.69 108 SER A O 1
ATOM 780 N N . GLY A 1 109 ? 9.467 -20.046 -16.180 1.00 85.06 109 GLY A N 1
ATOM 781 C CA . GLY A 1 109 ? 9.488 -21.463 -15.818 1.00 85.06 109 GLY A CA 1
ATOM 782 C C . GLY A 1 109 ? 10.849 -21.987 -15.362 1.00 85.06 109 GLY A C 1
ATOM 783 O O . GLY A 1 109 ? 11.107 -23.177 -15.531 1.00 85.06 109 GLY A O 1
ATOM 784 N N . ALA A 1 110 ? 11.714 -21.129 -14.809 1.00 92.12 110 ALA A N 1
ATOM 785 C CA . ALA A 1 110 ? 12.962 -21.569 -14.186 1.00 92.12 110 ALA A CA 1
ATOM 786 C C . ALA A 1 110 ? 12.705 -22.590 -13.066 1.00 92.12 110 ALA A C 1
ATOM 788 O O . ALA A 1 110 ? 11.749 -22.456 -12.292 1.00 92.12 110 ALA A O 1
ATOM 789 N N . ASP A 1 111 ? 13.592 -23.577 -12.937 1.00 92.56 111 ASP A N 1
ATOM 790 C CA . ASP A 1 111 ? 13.489 -24.585 -11.885 1.00 92.56 111 ASP A CA 1
ATOM 791 C C . ASP A 1 111 ? 13.795 -23.971 -10.509 1.00 92.56 111 ASP A C 1
ATOM 793 O O . ASP A 1 111 ? 14.945 -23.755 -10.111 1.00 92.56 111 ASP A O 1
ATOM 797 N N . LEU A 1 112 ? 12.734 -23.711 -9.747 1.00 90.94 112 LEU A N 1
ATOM 798 C CA . LEU A 1 112 ? 12.820 -23.148 -8.400 1.00 90.94 112 LEU A CA 1
ATOM 799 C C . LEU A 1 112 ? 13.463 -24.113 -7.389 1.00 90.94 112 LEU A C 1
ATOM 801 O O . LEU A 1 112 ? 13.942 -23.678 -6.336 1.00 90.94 112 LEU A O 1
ATOM 805 N N . ALA A 1 113 ? 13.472 -25.412 -7.699 1.00 89.19 113 ALA A N 1
ATOM 806 C CA . ALA A 1 113 ? 14.091 -26.460 -6.899 1.00 89.19 113 ALA A CA 1
ATOM 807 C C . ALA A 1 113 ? 15.517 -26.796 -7.367 1.00 89.19 113 ALA A C 1
ATOM 809 O O . ALA A 1 113 ? 16.120 -27.720 -6.815 1.00 89.19 113 ALA A O 1
ATOM 810 N N . ALA A 1 114 ? 16.075 -26.041 -8.325 1.00 91.69 114 ALA A N 1
ATOM 811 C CA . ALA A 1 114 ? 17.416 -26.274 -8.844 1.00 91.69 114 ALA A CA 1
ATOM 812 C C . ALA A 1 114 ? 18.448 -26.342 -7.710 1.00 91.69 114 ALA A C 1
ATOM 814 O O . ALA A 1 114 ? 18.504 -25.477 -6.830 1.00 91.69 114 ALA A O 1
ATOM 815 N N . MET A 1 115 ? 19.294 -27.368 -7.756 1.00 92.81 115 MET A N 1
ATOM 816 C CA . MET A 1 115 ? 20.353 -27.590 -6.781 1.00 92.81 115 MET A CA 1
ATOM 817 C C . MET A 1 115 ? 21.713 -27.636 -7.462 1.00 92.81 115 MET A C 1
ATOM 819 O O . MET A 1 115 ? 21.924 -28.347 -8.440 1.00 92.81 115 MET A O 1
ATOM 823 N N . THR A 1 116 ? 22.660 -26.921 -6.871 1.00 93.56 116 THR A N 1
ATOM 824 C CA . THR A 1 116 ? 24.091 -27.054 -7.179 1.00 93.56 116 THR A CA 1
ATOM 825 C C . THR A 1 116 ? 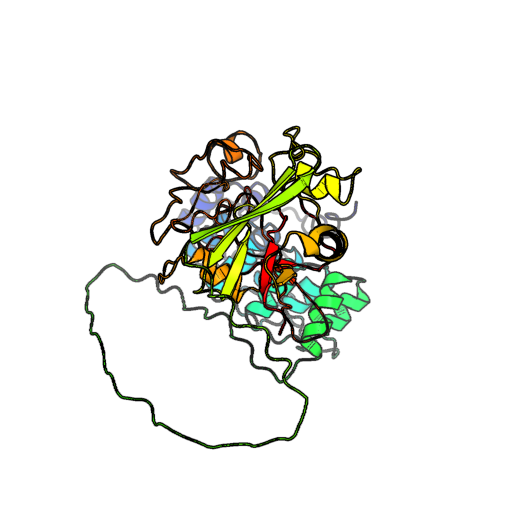24.632 -28.440 -6.828 1.00 93.56 116 THR A C 1
ATOM 827 O O . THR A 1 116 ? 24.009 -29.208 -6.086 1.00 93.56 116 THR A O 1
ATOM 830 N N . ASP A 1 117 ? 25.885 -28.703 -7.204 1.00 91.56 117 ASP A N 1
ATOM 831 C CA . ASP A 1 117 ? 26.590 -29.938 -6.840 1.00 91.56 117 ASP A CA 1
ATOM 832 C C . ASP A 1 117 ? 26.689 -30.167 -5.323 1.00 91.56 117 ASP A C 1
ATOM 834 O O . ASP A 1 117 ? 26.895 -31.297 -4.882 1.00 91.56 117 ASP A O 1
ATOM 838 N N . ASN A 1 118 ? 26.524 -29.126 -4.501 1.00 90.06 118 ASN A N 1
ATOM 839 C CA . ASN A 1 118 ? 26.547 -29.214 -3.038 1.00 90.06 118 ASN A CA 1
ATOM 840 C C . ASN A 1 118 ? 25.148 -29.205 -2.394 1.00 90.06 118 ASN A C 1
ATOM 842 O O . ASN A 1 118 ? 25.041 -29.175 -1.164 1.00 90.06 118 ASN A O 1
ATOM 846 N N . GLY A 1 119 ? 24.076 -29.250 -3.190 1.00 91.56 119 GLY A N 1
ATOM 847 C CA . GLY A 1 119 ? 22.694 -29.186 -2.700 1.00 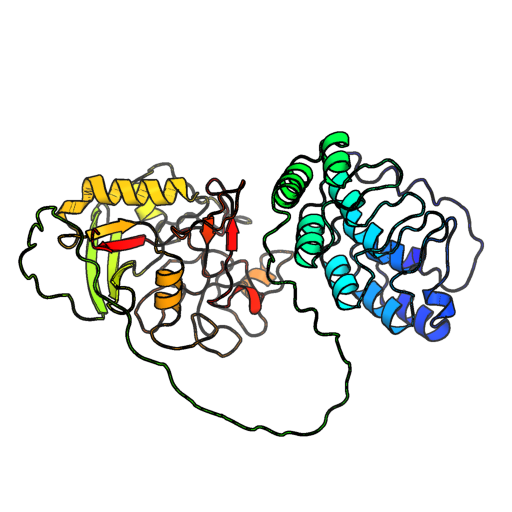91.56 119 GLY A CA 1
ATOM 848 C C . GLY A 1 119 ? 22.245 -27.780 -2.282 1.00 91.56 119 GLY A C 1
ATOM 849 O O . GLY A 1 119 ? 21.281 -27.633 -1.542 1.00 91.56 119 GLY A O 1
ATOM 850 N N . ILE A 1 120 ? 22.971 -26.736 -2.690 1.00 94.00 120 ILE A N 1
ATOM 851 C CA . ILE A 1 120 ? 22.579 -25.333 -2.470 1.00 94.00 120 ILE A CA 1
ATOM 852 C C . ILE A 1 120 ? 21.467 -24.991 -3.467 1.00 94.00 120 ILE A C 1
ATOM 854 O O . ILE A 1 120 ? 21.653 -25.252 -4.653 1.00 94.00 120 ILE A O 1
ATOM 858 N N . THR A 1 121 ? 20.368 -24.413 -2.974 1.00 96.62 121 THR A N 1
ATOM 859 C CA . THR A 1 121 ? 19.239 -23.881 -3.768 1.00 96.62 121 THR A CA 1
ATOM 860 C C . THR A 1 121 ? 19.343 -22.354 -3.929 1.00 96.62 121 THR A C 1
ATOM 862 O O . THR A 1 121 ? 20.074 -21.719 -3.156 1.00 96.62 121 THR A O 1
ATOM 865 N N . PRO A 1 122 ? 18.569 -21.708 -4.827 1.00 97.19 122 PRO A N 1
ATOM 866 C CA . PRO A 1 122 ? 18.541 -20.246 -4.933 1.00 97.19 122 PRO A CA 1
ATOM 867 C C . PRO A 1 122 ? 18.212 -19.558 -3.601 1.00 97.19 122 PRO A C 1
ATOM 869 O O . PRO A 1 122 ? 18.822 -18.546 -3.250 1.00 97.19 122 PRO A O 1
ATOM 872 N N . LEU A 1 123 ? 17.317 -20.159 -2.805 1.00 96.31 123 LEU A N 1
ATOM 873 C CA . LEU A 1 123 ? 16.931 -19.633 -1.496 1.00 96.31 123 LEU A CA 1
ATOM 874 C C . LEU A 1 123 ? 18.099 -19.617 -0.501 1.00 96.31 123 LEU A C 1
ATOM 876 O O . LEU A 1 123 ? 18.234 -18.649 0.239 1.00 96.31 123 LEU A O 1
ATOM 880 N N . HIS A 1 124 ? 18.975 -20.630 -0.498 1.00 94.75 124 HIS A N 1
ATOM 881 C CA . HIS A 1 124 ? 20.176 -20.625 0.355 1.00 94.75 124 HIS A CA 1
ATOM 882 C C . HIS A 1 124 ? 21.083 -19.428 0.057 1.00 94.75 124 HIS A C 1
ATOM 884 O O . HIS A 1 124 ? 21.640 -18.813 0.968 1.00 94.75 124 HIS A O 1
ATOM 890 N N . TRP A 1 125 ? 21.242 -19.099 -1.223 1.00 94.00 125 TRP A N 1
ATOM 891 C CA . TRP A 1 125 ? 22.097 -18.000 -1.649 1.00 94.00 125 TRP A CA 1
ATOM 892 C C . TRP A 1 125 ? 21.481 -16.636 -1.343 1.00 94.00 125 TRP A C 1
ATOM 894 O O . TRP A 1 125 ? 22.172 -15.801 -0.753 1.00 94.00 125 TRP A O 1
ATOM 904 N N . ALA A 1 126 ? 20.187 -16.444 -1.618 1.00 95.56 126 ALA A N 1
ATOM 905 C CA . ALA A 1 126 ? 19.460 -15.238 -1.212 1.00 95.56 126 ALA A CA 1
ATOM 906 C C . ALA A 1 126 ? 19.521 -15.021 0.311 1.00 95.56 126 ALA A C 1
ATOM 908 O O . ALA A 1 126 ? 19.822 -13.921 0.782 1.00 95.56 126 ALA A O 1
ATOM 909 N N . ALA A 1 127 ? 19.330 -16.100 1.077 1.00 90.62 127 ALA A N 1
ATOM 910 C CA . ALA A 1 127 ? 19.406 -16.110 2.534 1.00 90.62 127 ALA A CA 1
ATOM 911 C C . ALA A 1 127 ? 20.762 -15.626 3.058 1.00 90.62 127 ALA A C 1
ATOM 913 O O . ALA A 1 127 ? 20.835 -14.781 3.944 1.00 90.62 127 ALA A O 1
ATOM 914 N N . SER A 1 128 ? 21.844 -16.148 2.478 1.00 93.06 128 SER A N 1
ATOM 915 C CA . SER A 1 128 ? 23.220 -15.858 2.894 1.00 93.06 128 SER A CA 1
ATOM 916 C C . SER A 1 128 ? 23.679 -14.419 2.630 1.00 93.06 128 SER A C 1
ATOM 918 O O . SER A 1 128 ? 24.707 -13.999 3.161 1.00 93.06 128 SER A O 1
ATOM 920 N N . ARG A 1 129 ? 22.951 -13.686 1.778 1.00 87.94 129 ARG A N 1
ATOM 921 C CA . ARG A 1 129 ? 23.286 -12.323 1.335 1.00 87.94 129 ARG A CA 1
ATOM 922 C C . ARG A 1 129 ? 22.310 -11.266 1.842 1.00 87.94 129 ARG A C 1
ATOM 924 O O . ARG A 1 129 ? 22.405 -10.114 1.428 1.00 87.94 129 ARG A O 1
ATOM 931 N N . ASN A 1 130 ? 21.385 -11.646 2.722 1.00 82.19 130 ASN A N 1
ATOM 932 C CA . ASN A 1 130 ? 20.289 -10.797 3.184 1.00 82.19 130 ASN A CA 1
ATOM 933 C C . ASN A 1 130 ? 19.463 -10.190 2.026 1.00 82.19 130 ASN A C 1
ATOM 935 O O . ASN A 1 130 ? 19.021 -9.045 2.102 1.00 82.19 130 ASN A O 1
ATOM 939 N N . ALA A 1 131 ? 19.279 -10.941 0.933 1.00 86.88 131 ALA A N 1
ATOM 940 C CA . ALA A 1 131 ? 18.505 -10.514 -0.235 1.00 86.88 131 ALA A CA 1
ATOM 941 C C . ALA A 1 131 ? 17.000 -10.689 0.037 1.00 86.88 131 ALA A C 1
ATOM 943 O O . ALA A 1 131 ? 16.361 -11.628 -0.439 1.00 86.88 131 ALA A O 1
ATOM 944 N N . THR A 1 132 ? 16.447 -9.820 0.882 1.00 76.44 132 THR A N 1
ATOM 945 C CA . THR A 1 132 ? 15.109 -9.953 1.484 1.00 76.44 132 THR A CA 1
ATOM 946 C C . THR A 1 132 ? 13.971 -10.015 0.471 1.00 76.44 132 THR A C 1
ATOM 948 O O . THR A 1 132 ? 13.033 -10.793 0.657 1.00 76.44 132 THR A O 1
ATOM 951 N N . ASN A 1 133 ? 14.047 -9.252 -0.620 1.00 76.88 133 ASN A N 1
ATOM 952 C CA . ASN A 1 133 ? 13.009 -9.278 -1.647 1.00 76.88 133 ASN A CA 1
ATOM 953 C C . ASN A 1 133 ? 13.071 -10.579 -2.457 1.00 76.88 133 ASN A C 1
ATOM 955 O O . ASN A 1 133 ? 12.032 -11.196 -2.686 1.00 76.88 133 ASN A O 1
ATOM 959 N N . SER A 1 134 ? 14.273 -11.055 -2.797 1.00 87.06 134 SER A N 1
ATOM 960 C CA . SER A 1 134 ? 14.458 -12.368 -3.430 1.00 87.06 134 SER A CA 1
ATOM 961 C C . SER A 1 134 ? 14.007 -13.523 -2.538 1.00 87.06 134 SER A C 1
ATOM 963 O O . SER A 1 134 ? 13.333 -14.434 -3.012 1.00 87.06 134 SER A O 1
ATOM 965 N N . VAL A 1 135 ? 14.329 -13.481 -1.238 1.00 83.88 135 VAL A N 1
ATOM 966 C CA . VAL A 1 135 ? 13.846 -14.461 -0.247 1.00 83.88 135 VAL A CA 1
ATOM 967 C C . VAL A 1 135 ? 12.315 -14.474 -0.227 1.00 83.88 135 VAL A C 1
ATOM 969 O O . VAL A 1 135 ? 11.713 -15.542 -0.336 1.00 83.88 135 VAL A O 1
ATOM 972 N N . ARG A 1 136 ? 11.678 -13.298 -0.160 1.00 79.94 136 ARG A N 1
ATOM 973 C CA . ARG A 1 136 ? 10.214 -13.163 -0.156 1.00 79.94 136 ARG A CA 1
ATOM 974 C C . ARG A 1 136 ? 9.578 -13.704 -1.437 1.00 79.94 136 ARG A C 1
ATOM 976 O O . ARG A 1 136 ? 8.586 -14.426 -1.352 1.00 79.94 136 ARG A O 1
ATOM 983 N N . LEU A 1 137 ? 10.135 -13.369 -2.601 1.00 81.69 137 LEU A N 1
ATOM 984 C CA . LEU A 1 137 ? 9.628 -13.825 -3.895 1.00 81.69 137 LEU A CA 1
ATOM 985 C C . LEU A 1 137 ? 9.737 -15.346 -4.025 1.00 81.69 137 LEU A C 1
ATOM 987 O O . LEU A 1 137 ? 8.743 -15.993 -4.340 1.00 81.69 137 LEU A O 1
ATOM 991 N N . LEU A 1 138 ? 10.898 -15.930 -3.709 1.00 87.31 138 LEU A N 1
ATOM 992 C CA . LEU A 1 138 ? 11.098 -17.382 -3.777 1.00 87.31 138 LEU A CA 1
ATOM 993 C C . LEU A 1 138 ? 10.143 -18.138 -2.841 1.00 87.31 138 LEU A C 1
ATOM 995 O O . LEU A 1 138 ? 9.559 -19.137 -3.254 1.00 87.31 138 LEU A O 1
ATOM 999 N N . ILE A 1 139 ? 9.933 -17.647 -1.613 1.00 81.62 139 ILE A N 1
ATOM 1000 C CA . ILE A 1 139 ? 8.952 -18.225 -0.676 1.00 81.62 139 ILE A CA 1
ATOM 1001 C C . ILE A 1 139 ? 7.537 -18.172 -1.271 1.00 81.62 139 ILE A C 1
ATOM 1003 O O . ILE A 1 139 ? 6.837 -19.182 -1.254 1.00 81.62 139 ILE A O 1
ATOM 1007 N N . ARG A 1 140 ? 7.122 -17.030 -1.840 1.00 80.00 140 ARG A N 1
ATOM 1008 C CA . ARG A 1 140 ? 5.807 -16.889 -2.499 1.00 80.00 140 ARG A CA 1
ATOM 1009 C C . ARG A 1 140 ? 5.652 -17.820 -3.700 1.00 80.00 140 ARG A C 1
ATOM 1011 O O . ARG A 1 140 ? 4.574 -18.365 -3.902 1.00 80.00 140 ARG A O 1
ATOM 1018 N N . ALA A 1 141 ? 6.730 -18.045 -4.447 1.00 75.56 141 ALA A N 1
ATOM 1019 C CA . ALA A 1 141 ? 6.770 -18.984 -5.563 1.00 75.56 141 ALA A CA 1
ATOM 1020 C C . ALA A 1 141 ? 6.735 -20.466 -5.121 1.00 75.56 141 ALA A C 1
ATOM 1022 O O . ALA A 1 141 ? 6.735 -21.360 -5.962 1.00 75.56 141 ALA A O 1
ATOM 1023 N N . GLY A 1 142 ? 6.675 -20.744 -3.812 1.00 78.75 142 GLY A N 1
ATOM 1024 C CA . GLY A 1 142 ? 6.430 -22.082 -3.273 1.00 78.75 142 GLY A CA 1
ATOM 1025 C C . GLY A 1 142 ? 7.672 -22.965 -3.147 1.00 78.75 142 GLY A C 1
ATOM 1026 O O . GLY A 1 142 ? 7.540 -24.189 -3.141 1.00 78.75 142 GLY A O 1
ATOM 1027 N N . VAL A 1 143 ? 8.877 -22.388 -3.047 1.00 83.69 143 VAL A N 1
ATOM 1028 C CA . VAL A 1 143 ? 10.097 -23.184 -2.814 1.00 83.69 143 VAL A CA 1
ATOM 1029 C C . VAL A 1 143 ? 10.068 -23.897 -1.462 1.00 83.69 143 VAL A C 1
ATOM 1031 O O . VAL A 1 143 ? 9.580 -23.368 -0.463 1.00 83.69 143 VAL A O 1
ATOM 1034 N N . ALA A 1 144 ? 10.687 -25.076 -1.393 1.00 85.88 144 ALA A N 1
ATOM 1035 C CA . ALA A 1 144 ? 10.878 -25.788 -0.134 1.00 85.88 144 ALA A CA 1
ATOM 1036 C C . ALA A 1 144 ? 11.901 -25.060 0.761 1.00 85.88 144 ALA A C 1
ATOM 1038 O O . ALA A 1 144 ? 13.119 -25.163 0.573 1.00 85.88 144 ALA A O 1
ATOM 1039 N N . VAL A 1 145 ? 11.394 -24.339 1.762 1.00 84.19 145 VAL A N 1
ATOM 1040 C CA . VAL A 1 145 ? 12.158 -23.473 2.683 1.00 84.19 145 VAL A CA 1
ATOM 1041 C C . VAL A 1 145 ? 13.146 -24.221 3.579 1.00 84.19 145 VAL A C 1
ATOM 1043 O O . VAL A 1 145 ? 14.165 -23.655 3.971 1.00 84.19 145 VAL A O 1
ATOM 1046 N N . ALA A 1 146 ? 12.878 -25.498 3.860 1.00 85.75 146 ALA A N 1
ATOM 1047 C CA . ALA A 1 146 ? 13.711 -26.368 4.687 1.00 85.75 146 ALA A CA 1
ATOM 1048 C C . ALA A 1 146 ? 14.627 -27.298 3.868 1.00 85.75 146 ALA A C 1
ATOM 1050 O O . ALA A 1 146 ? 15.212 -28.227 4.425 1.00 85.75 146 ALA A O 1
ATOM 1051 N N . SER A 1 147 ? 14.779 -27.054 2.558 1.00 86.50 147 SER A N 1
ATOM 1052 C CA . SER A 1 147 ? 15.693 -27.830 1.706 1.00 86.50 147 SER A CA 1
ATOM 1053 C C . SER A 1 147 ? 17.092 -27.877 2.314 1.00 86.50 147 SER A C 1
ATOM 1055 O O . SER A 1 147 ? 17.613 -26.851 2.747 1.00 86.50 147 SER A O 1
ATOM 1057 N N . GLN A 1 148 ? 17.707 -29.055 2.337 1.00 89.44 148 GLN A N 1
ATOM 1058 C CA . GLN A 1 148 ? 19.012 -29.257 2.957 1.00 89.44 148 GLN A CA 1
ATOM 1059 C C . GLN A 1 148 ? 20.110 -29.395 1.905 1.00 89.44 148 GLN A C 1
ATOM 1061 O O . GLN A 1 148 ? 19.967 -30.133 0.930 1.00 89.44 148 GLN A O 1
ATOM 1066 N N . THR A 1 149 ? 21.246 -28.738 2.143 1.00 90.75 149 THR A N 1
ATOM 1067 C CA . THR A 1 149 ? 22.490 -29.031 1.423 1.00 90.75 149 THR A CA 1
ATOM 1068 C C . THR A 1 149 ? 22.978 -30.450 1.725 1.00 90.75 149 THR A C 1
ATOM 1070 O O . THR A 1 149 ? 22.551 -31.087 2.690 1.00 90.75 149 THR A O 1
ATOM 1073 N N . LYS A 1 150 ? 23.993 -30.923 0.988 1.00 89.88 150 LYS A N 1
ATOM 1074 C CA . LYS A 1 150 ? 24.673 -32.202 1.288 1.00 89.88 150 LYS A CA 1
ATOM 1075 C C . LYS A 1 150 ? 25.268 -32.279 2.703 1.00 89.88 150 LYS A C 1
ATOM 1077 O O . LYS A 1 150 ? 25.511 -33.370 3.203 1.00 89.88 150 LYS A O 1
ATOM 1082 N N . SER A 1 151 ? 25.513 -31.135 3.343 1.00 85.62 151 SER A N 1
ATOM 1083 C CA . SER A 1 151 ? 25.983 -31.035 4.731 1.00 85.62 151 SER A CA 1
ATOM 1084 C C . SER A 1 151 ? 24.855 -30.873 5.759 1.00 85.62 151 SER A C 1
ATOM 1086 O O . SER A 1 151 ? 25.137 -30.593 6.922 1.00 85.62 151 SER A O 1
ATOM 1088 N N . GLY A 1 152 ? 23.591 -31.021 5.350 1.00 88.06 152 GLY A N 1
ATOM 1089 C CA . GLY A 1 152 ? 22.423 -30.919 6.229 1.00 88.06 152 GLY A CA 1
ATOM 1090 C C . GLY A 1 152 ? 22.054 -29.487 6.628 1.00 88.06 152 GLY A C 1
ATOM 1091 O O . GLY A 1 152 ? 21.282 -29.293 7.564 1.00 88.06 152 GLY A O 1
ATOM 1092 N N . ARG A 1 153 ? 22.609 -28.464 5.964 1.00 84.94 153 ARG A N 1
ATOM 1093 C CA . ARG A 1 153 ? 22.324 -27.057 6.281 1.00 84.94 153 ARG A CA 1
ATOM 1094 C C . ARG A 1 153 ? 21.121 -26.574 5.482 1.00 84.94 153 ARG A C 1
ATOM 1096 O O . ARG A 1 153 ? 21.067 -26.814 4.286 1.00 84.94 153 ARG A O 1
ATOM 1103 N N . THR A 1 154 ? 20.212 -25.863 6.139 1.00 91.56 154 THR A N 1
ATOM 1104 C CA . THR A 1 154 ? 19.060 -25.189 5.506 1.00 91.56 154 THR A CA 1
ATOM 1105 C C . THR A 1 154 ? 19.398 -23.733 5.151 1.00 91.56 154 THR A C 1
ATOM 1107 O O . THR A 1 154 ? 20.392 -23.203 5.668 1.00 91.56 154 THR A O 1
ATOM 1110 N N . PRO A 1 155 ? 18.572 -23.026 4.354 1.00 92.25 155 PRO A N 1
ATOM 1111 C CA . PRO A 1 155 ? 18.757 -21.599 4.091 1.00 92.25 155 PRO A CA 1
ATOM 1112 C C . PRO A 1 155 ? 18.850 -20.760 5.373 1.00 92.25 155 PRO A C 1
ATOM 1114 O O . PRO A 1 155 ? 19.682 -19.859 5.460 1.00 92.25 155 PRO A O 1
ATOM 1117 N N . LEU A 1 156 ? 18.073 -21.105 6.408 1.00 87.81 156 LEU A N 1
ATOM 1118 C CA . LEU A 1 156 ? 18.133 -20.446 7.716 1.00 87.81 156 LEU A CA 1
ATOM 1119 C C . LEU A 1 156 ? 19.523 -20.558 8.363 1.00 87.81 156 LEU A C 1
ATOM 1121 O O . LEU A 1 156 ? 20.060 -19.566 8.853 1.00 87.81 156 LEU A O 1
ATOM 1125 N N . HIS A 1 157 ? 20.148 -21.740 8.321 1.00 81.62 157 HIS A N 1
ATOM 1126 C CA . HIS A 1 157 ? 21.506 -21.919 8.848 1.00 81.62 157 HIS A CA 1
ATOM 1127 C C . HIS A 1 157 ? 22.519 -21.015 8.135 1.00 81.62 157 HIS A C 1
ATOM 1129 O O . HIS A 1 157 ? 23.446 -20.504 8.767 1.00 81.62 157 HIS A O 1
ATOM 1135 N N . TRP A 1 158 ? 22.353 -20.818 6.823 1.00 89.00 158 TRP A N 1
ATOM 1136 C CA . TRP A 1 158 ? 23.209 -19.932 6.035 1.00 89.00 158 TRP A CA 1
ATOM 1137 C C . TRP A 1 158 ? 22.982 -18.463 6.397 1.00 89.00 158 TRP A C 1
ATOM 1139 O O . TRP A 1 158 ? 23.963 -17.760 6.624 1.00 89.00 158 TRP A O 1
ATOM 1149 N N . ALA A 1 159 ? 21.728 -18.019 6.534 1.00 85.38 159 ALA A N 1
ATOM 1150 C CA . ALA A 1 159 ? 21.420 -16.655 6.963 1.00 85.38 159 ALA A CA 1
ATOM 1151 C C . ALA A 1 159 ? 22.011 -16.338 8.349 1.00 85.38 159 ALA A C 1
ATOM 1153 O O . ALA A 1 159 ? 22.663 -15.309 8.520 1.00 85.38 159 ALA A O 1
ATOM 1154 N N . LEU A 1 160 ? 21.880 -17.260 9.311 1.00 72.69 160 LEU A N 1
ATOM 1155 C CA . LEU A 1 160 ? 22.451 -17.105 10.654 1.00 72.69 160 LEU A CA 1
ATOM 1156 C C . LEU A 1 160 ? 23.986 -17.095 10.645 1.00 72.69 160 LEU A C 1
ATOM 1158 O O . LEU A 1 160 ? 24.595 -16.261 11.308 1.00 72.69 160 LEU A O 1
ATOM 1162 N N . THR A 1 161 ? 24.620 -17.987 9.871 1.00 83.38 161 THR A N 1
ATOM 1163 C CA . THR A 1 161 ? 26.093 -18.042 9.758 1.00 83.38 161 THR A CA 1
ATOM 1164 C C . THR A 1 161 ? 26.661 -16.750 9.164 1.00 83.38 161 THR A C 1
ATOM 1166 O O . THR A 1 161 ? 27.755 -16.334 9.530 1.00 83.38 161 THR A O 1
ATOM 1169 N N . GLN A 1 162 ? 25.916 -16.113 8.259 1.00 82.69 162 GLN A N 1
ATOM 1170 C CA . GLN A 1 162 ? 26.333 -14.898 7.560 1.00 82.69 162 GLN A CA 1
ATOM 1171 C C . GLN A 1 162 ? 25.822 -13.605 8.215 1.00 82.69 162 GLN A C 1
ATOM 1173 O O . GLN A 1 162 ? 25.984 -12.539 7.626 1.00 82.69 162 GLN A O 1
ATOM 1178 N N . HIS A 1 163 ? 25.206 -13.680 9.402 1.00 80.69 163 HIS A N 1
ATOM 1179 C CA . HIS A 1 163 ? 24.602 -12.532 10.097 1.00 80.69 163 HIS A CA 1
ATOM 1180 C C . HIS A 1 163 ? 23.595 -11.747 9.230 1.00 80.69 163 HIS A C 1
ATOM 1182 O O . HIS A 1 163 ? 23.505 -10.524 9.297 1.00 80.69 163 HIS A O 1
ATOM 1188 N N . SER A 1 164 ? 22.849 -12.453 8.378 1.00 78.06 164 SER A N 1
ATOM 1189 C CA . SER A 1 164 ? 21.787 -11.885 7.541 1.00 78.06 164 SER A CA 1
ATOM 1190 C C . SER A 1 164 ? 20.482 -11.862 8.332 1.00 78.06 164 SER A C 1
ATOM 1192 O O . SER A 1 164 ? 19.671 -12.777 8.210 1.00 78.06 164 SER A O 1
ATOM 1194 N N . GLU A 1 165 ? 20.335 -10.865 9.206 1.00 64.00 165 GLU A N 1
ATOM 1195 C CA . GLU A 1 165 ? 19.270 -10.810 10.216 1.00 64.00 165 GLU A CA 1
ATOM 1196 C C . GLU A 1 165 ? 17.869 -10.875 9.599 1.00 64.00 165 GLU A C 1
ATOM 1198 O O . GLU A 1 165 ? 17.100 -11.755 9.975 1.00 64.00 165 GLU A O 1
ATOM 1203 N N . ASP A 1 166 ? 17.559 -10.049 8.598 1.00 60.72 166 ASP A N 1
ATOM 1204 C CA . ASP A 1 166 ? 16.219 -10.006 7.994 1.00 60.72 166 ASP A CA 1
ATOM 1205 C C . ASP A 1 166 ? 15.863 -11.307 7.264 1.00 60.72 166 ASP A C 1
ATOM 1207 O O . ASP A 1 166 ? 14.745 -11.811 7.368 1.00 60.72 166 ASP A O 1
ATOM 1211 N N . ALA A 1 167 ? 16.818 -11.888 6.533 1.00 62.41 167 ALA A N 1
ATOM 1212 C CA . ALA A 1 167 ? 16.614 -13.167 5.864 1.00 62.41 167 ALA A CA 1
ATOM 1213 C C . ALA A 1 167 ? 16.518 -14.330 6.864 1.00 62.41 167 ALA A C 1
ATOM 1215 O O . ALA A 1 167 ? 15.693 -15.224 6.678 1.00 62.41 167 ALA A O 1
ATOM 1216 N N . ALA A 1 168 ? 17.326 -14.325 7.930 1.00 61.97 168 ALA A N 1
ATOM 1217 C CA . ALA A 1 168 ? 17.272 -15.329 8.993 1.00 61.97 168 ALA A CA 1
ATOM 1218 C C . ALA A 1 168 ? 15.935 -15.273 9.720 1.00 61.97 168 ALA A C 1
ATOM 1220 O O . ALA A 1 168 ? 15.333 -16.313 9.968 1.00 61.97 168 ALA A O 1
ATOM 1221 N N . VAL A 1 169 ? 15.464 -14.058 9.989 1.00 59.88 169 VAL A N 1
ATOM 1222 C CA . VAL A 1 169 ? 14.116 -13.770 10.449 1.00 59.88 169 VAL A CA 1
ATOM 1223 C C . VAL A 1 169 ? 13.151 -14.425 9.461 1.00 59.88 169 VAL A C 1
ATOM 1225 O O . VAL A 1 169 ? 12.643 -15.489 9.803 1.00 59.88 169 VAL A O 1
ATOM 1228 N N . MET A 1 170 ? 13.007 -13.942 8.218 1.00 68.81 170 MET A N 1
ATOM 1229 C CA . MET A 1 170 ? 12.066 -14.476 7.207 1.00 68.81 170 MET A CA 1
ATOM 1230 C C . MET A 1 170 ? 12.042 -16.014 7.097 1.00 68.81 170 MET A C 1
ATOM 1232 O O . MET A 1 170 ? 10.969 -16.613 7.015 1.00 68.81 170 MET A O 1
ATOM 1236 N N . LEU A 1 171 ? 13.207 -16.666 7.119 1.00 74.00 171 LEU A N 1
ATOM 1237 C CA . LEU A 1 171 ? 13.342 -18.122 6.990 1.00 74.00 171 LEU A CA 1
ATOM 1238 C C . LEU A 1 171 ? 13.005 -18.882 8.276 1.00 74.00 171 LEU A C 1
ATOM 1240 O O . LEU A 1 171 ? 12.482 -19.998 8.202 1.00 74.00 171 LEU A O 1
ATOM 1244 N N . ALA A 1 172 ? 13.266 -18.295 9.446 1.00 60.41 172 ALA A N 1
ATOM 1245 C CA . ALA A 1 172 ? 12.819 -18.837 10.722 1.00 60.41 172 ALA A CA 1
ATOM 1246 C C . ALA A 1 172 ? 11.286 -18.835 10.812 1.00 60.41 172 ALA A C 1
ATOM 1248 O O . ALA A 1 172 ? 10.730 -19.830 11.270 1.00 60.41 172 ALA A O 1
ATOM 1249 N N . PHE A 1 173 ? 10.599 -17.800 10.295 1.00 55.00 173 PHE A N 1
ATOM 1250 C CA . PHE A 1 173 ? 9.122 -17.788 10.231 1.00 55.00 173 PHE A CA 1
ATOM 1251 C C . PHE A 1 173 ? 8.588 -18.954 9.400 1.00 55.00 173 PHE A C 1
ATOM 1253 O O . PHE A 1 173 ? 7.629 -19.606 9.799 1.00 55.00 173 PHE A O 1
ATOM 1260 N N . GLN A 1 174 ? 9.218 -19.249 8.261 1.00 57.81 174 GLN A N 1
ATOM 1261 C CA . GLN A 1 174 ? 8.754 -20.318 7.375 1.00 57.81 174 GLN A CA 1
ATOM 1262 C C . GLN A 1 174 ? 9.084 -21.727 7.893 1.00 57.81 174 GLN A C 1
ATOM 1264 O O . GLN A 1 174 ? 8.288 -22.642 7.714 1.00 57.81 174 GLN A O 1
ATOM 1269 N N . SER A 1 175 ? 10.215 -21.908 8.586 1.00 54.56 175 SER A N 1
ATOM 1270 C CA . SER A 1 175 ? 10.646 -23.224 9.098 1.00 54.56 175 SER A CA 1
ATOM 1271 C C . SER A 1 175 ? 9.792 -23.750 10.267 1.00 54.56 175 SER A C 1
ATOM 1273 O O . SER A 1 175 ? 9.874 -24.928 10.597 1.00 54.56 175 SER A O 1
ATOM 1275 N N . VAL A 1 176 ? 8.984 -22.896 10.908 1.00 47.09 176 VAL A N 1
ATOM 1276 C CA . VAL A 1 176 ? 8.097 -23.257 12.035 1.00 47.09 176 VAL A CA 1
ATOM 1277 C C . VAL A 1 176 ? 6.672 -23.613 11.564 1.00 47.09 176 VAL A C 1
ATOM 1279 O O . VAL A 1 176 ? 5.904 -24.188 12.329 1.00 47.09 176 VAL A O 1
ATOM 1282 N N . ASN A 1 177 ? 6.332 -23.341 10.297 1.00 49.44 177 ASN A N 1
ATOM 1283 C CA . ASN A 1 177 ? 4.978 -23.471 9.739 1.00 49.44 177 ASN A CA 1
ATOM 1284 C C . ASN A 1 177 ? 4.801 -24.663 8.768 1.00 49.44 177 ASN A C 1
ATOM 1286 O O . ASN A 1 177 ? 3.876 -24.647 7.952 1.00 49.44 177 ASN A O 1
ATOM 1290 N N . GLU A 1 178 ? 5.641 -25.708 8.832 1.00 43.88 178 GLU A N 1
ATOM 1291 C CA . GLU A 1 178 ? 5.434 -26.938 8.044 1.00 43.88 178 GLU A CA 1
ATOM 1292 C C . GLU A 1 178 ? 4.101 -27.610 8.438 1.00 43.88 178 GLU A C 1
ATOM 1294 O O . GLU A 1 178 ? 4.017 -28.334 9.428 1.00 43.88 178 GLU A O 1
ATOM 1299 N N . GLY A 1 179 ? 3.034 -27.336 7.677 1.00 40.59 179 GLY A N 1
ATOM 1300 C CA . GLY A 1 179 ? 1.700 -27.903 7.905 1.00 40.59 179 GLY A CA 1
ATOM 1301 C C . GLY A 1 179 ? 0.505 -27.016 7.537 1.00 40.59 179 GLY A C 1
ATOM 1302 O O . GLY A 1 179 ? -0.620 -27.507 7.583 1.00 40.59 179 GLY A O 1
ATOM 1303 N N . ILE A 1 180 ? 0.708 -25.748 7.158 1.00 37.56 180 ILE A N 1
ATOM 1304 C CA . ILE A 1 180 ? -0.370 -24.868 6.671 1.00 37.56 180 ILE A CA 1
ATOM 1305 C C . ILE A 1 180 ? -0.150 -24.592 5.180 1.00 37.56 180 ILE A C 1
ATOM 1307 O O . ILE A 1 180 ? 0.831 -23.957 4.799 1.00 37.56 180 ILE A O 1
ATOM 1311 N N . ASP A 1 181 ? -1.053 -25.099 4.340 1.00 34.25 181 ASP A N 1
ATOM 1312 C CA . ASP A 1 181 ? -1.022 -24.931 2.883 1.00 34.25 181 ASP A CA 1
ATOM 1313 C C . ASP A 1 181 ? -1.405 -23.480 2.529 1.00 34.25 181 ASP A C 1
ATOM 1315 O O . ASP A 1 181 ? -2.572 -23.090 2.588 1.00 34.25 181 ASP A O 1
ATOM 1319 N N . LEU A 1 182 ? -0.401 -22.642 2.255 1.00 34.31 182 LEU A N 1
ATOM 1320 C CA . LEU A 1 182 ? -0.592 -21.271 1.776 1.00 34.31 182 LEU A CA 1
ATOM 1321 C C . LEU A 1 182 ? -1.043 -21.296 0.304 1.00 34.31 182 LEU A C 1
ATOM 1323 O O . LEU A 1 182 ? -0.580 -22.159 -0.447 1.00 34.31 182 LEU A O 1
ATOM 1327 N N . PRO A 1 183 ? -1.880 -20.345 -0.156 1.00 34.00 183 PRO A N 1
ATOM 1328 C CA . PRO A 1 183 ? -2.218 -20.240 -1.571 1.00 34.00 183 PRO A CA 1
ATOM 1329 C C . PRO A 1 183 ? -0.934 -20.037 -2.385 1.00 34.00 183 PRO A C 1
ATOM 1331 O O . PRO A 1 183 ? -0.248 -19.020 -2.258 1.00 34.00 183 PRO A O 1
ATOM 1334 N N . ARG A 1 184 ? -0.584 -21.054 -3.178 1.00 36.69 184 ARG A N 1
ATOM 1335 C CA . ARG A 1 184 ? 0.561 -21.031 -4.091 1.00 36.69 184 ARG A CA 1
ATOM 1336 C C . ARG A 1 184 ? 0.347 -19.941 -5.135 1.00 36.69 184 ARG A C 1
ATOM 1338 O O . ARG A 1 184 ? -0.774 -19.743 -5.595 1.00 36.69 184 ARG A O 1
ATOM 1345 N N . LEU A 1 185 ? 1.429 -19.270 -5.524 1.00 37.06 185 LEU A N 1
ATOM 1346 C CA . LEU A 1 185 ? 1.435 -18.401 -6.696 1.00 37.06 185 LEU A CA 1
ATOM 1347 C C . LEU A 1 185 ? 0.949 -19.231 -7.897 1.00 37.06 185 LEU A C 1
ATOM 1349 O O . LEU A 1 185 ? 1.623 -20.184 -8.292 1.00 37.06 185 LEU A O 1
ATOM 1353 N N . ASP A 1 186 ? -0.237 -18.924 -8.425 1.00 34.78 186 ASP A N 1
ATOM 1354 C CA . ASP A 1 186 ? -0.791 -19.626 -9.584 1.00 34.78 186 ASP A CA 1
ATOM 1355 C C . ASP A 1 186 ? -0.061 -19.128 -10.836 1.00 34.78 186 ASP A C 1
ATOM 1357 O O . ASP A 1 186 ? -0.476 -18.194 -11.522 1.00 34.78 186 ASP A O 1
ATOM 1361 N N . LEU A 1 187 ? 1.123 -19.698 -11.065 1.00 38.31 187 LEU A N 1
ATOM 1362 C CA . LEU A 1 187 ? 1.944 -19.452 -12.242 1.00 38.31 187 LEU A CA 1
ATOM 1363 C C . LEU A 1 187 ? 1.290 -20.160 -13.429 1.00 38.31 187 LEU A C 1
ATOM 1365 O O . LEU A 1 187 ? 1.705 -21.247 -13.841 1.00 38.31 187 LEU A O 1
ATOM 1369 N N . ALA A 1 188 ? 0.239 -19.554 -13.979 1.00 30.58 188 ALA A N 1
ATOM 1370 C CA . ALA A 1 188 ? -0.272 -19.971 -15.271 1.00 30.58 188 ALA A CA 1
ATOM 1371 C C . ALA A 1 188 ? 0.879 -19.851 -16.290 1.00 30.58 188 ALA A C 1
ATOM 1373 O O . ALA A 1 188 ? 1.461 -18.771 -16.425 1.00 30.58 188 ALA A O 1
ATOM 1374 N N . PRO A 1 189 ? 1.244 -20.927 -17.010 1.00 30.39 189 PRO A N 1
ATOM 1375 C CA . PRO A 1 189 ? 2.299 -20.841 -18.004 1.00 30.39 189 PRO A CA 1
ATOM 1376 C C . PRO A 1 189 ? 1.878 -19.830 -19.068 1.00 30.39 189 PRO A C 1
ATOM 1378 O O . PRO A 1 189 ? 0.798 -19.960 -19.654 1.00 30.39 189 PRO A O 1
ATOM 1381 N N . VAL A 1 190 ? 2.738 -18.846 -19.339 1.00 30.70 190 VAL A N 1
ATOM 1382 C CA . VAL A 1 190 ? 2.572 -17.906 -20.451 1.00 30.70 190 VAL A CA 1
ATOM 1383 C C . VAL A 1 190 ? 2.569 -18.711 -21.752 1.00 30.70 190 VAL A C 1
ATOM 1385 O O . VAL A 1 190 ? 3.602 -19.006 -22.352 1.00 30.70 190 VAL A O 1
ATOM 1388 N N . ARG A 1 191 ? 1.379 -19.113 -22.200 1.00 30.17 191 ARG A N 1
ATOM 1389 C CA . ARG A 1 191 ? 1.167 -19.624 -23.550 1.00 30.17 191 ARG A CA 1
ATOM 1390 C C . ARG A 1 191 ? 1.062 -18.424 -24.471 1.00 30.17 191 ARG A C 1
ATOM 1392 O O . ARG A 1 191 ? -0.010 -17.847 -24.627 1.00 30.17 191 ARG A O 1
ATOM 1399 N N . VAL A 1 192 ? 2.169 -18.087 -25.125 1.00 31.39 192 VAL A N 1
ATOM 1400 C CA . VAL A 1 192 ? 2.128 -17.256 -26.330 1.00 31.39 192 VAL A CA 1
ATOM 1401 C C . VAL A 1 192 ? 1.284 -18.012 -27.360 1.00 31.39 192 VAL A C 1
ATOM 1403 O O . VAL A 1 192 ? 1.742 -18.979 -27.965 1.00 31.39 192 VAL A O 1
ATOM 1406 N N . THR A 1 193 ? 0.017 -17.629 -27.509 1.00 28.81 193 THR A N 1
ATOM 1407 C CA . THR A 1 193 ? -0.880 -18.175 -28.533 1.00 28.81 193 THR A CA 1
ATOM 1408 C C . THR A 1 193 ? -1.550 -17.040 -29.298 1.00 28.81 193 THR A C 1
ATOM 1410 O O . THR A 1 193 ? -1.953 -16.029 -28.733 1.00 28.81 193 THR A O 1
ATOM 1413 N N . ALA A 1 194 ? -1.565 -17.207 -30.619 1.00 26.59 194 ALA A N 1
ATOM 1414 C CA . ALA A 1 194 ? -2.045 -16.269 -31.627 1.00 26.59 194 ALA A CA 1
ATOM 1415 C C . ALA A 1 194 ? -3.573 -16.025 -31.532 1.00 26.59 194 ALA A C 1
ATOM 1417 O O . ALA A 1 194 ? -4.279 -16.819 -30.907 1.00 26.59 194 ALA A O 1
ATOM 1418 N N . PRO A 1 195 ? -4.110 -14.952 -32.148 1.00 30.23 195 PRO A N 1
ATOM 1419 C CA . PRO A 1 195 ? -5.461 -14.475 -31.871 1.00 30.23 195 PRO A CA 1
ATOM 1420 C C . PRO A 1 195 ? -6.525 -15.357 -32.536 1.00 30.23 195 PRO A C 1
ATOM 1422 O O . PRO A 1 195 ? -6.429 -15.660 -33.726 1.00 30.23 195 PRO A O 1
ATOM 1425 N N . GLY A 1 196 ? -7.580 -15.714 -31.797 1.00 28.27 196 GLY A N 1
ATOM 1426 C CA . GLY A 1 196 ? -8.740 -16.378 -32.393 1.00 28.27 196 GLY A CA 1
ATOM 1427 C C . GLY A 1 196 ? -9.805 -16.894 -31.422 1.00 28.27 196 GLY A C 1
ATOM 1428 O O . GLY A 1 196 ? -9.620 -17.915 -30.776 1.00 28.27 196 GLY A O 1
ATOM 1429 N N . THR A 1 197 ? -10.961 -16.221 -31.461 1.00 26.48 197 THR A N 1
ATOM 1430 C CA . THR A 1 197 ? -12.339 -16.736 -31.281 1.00 26.48 197 THR A CA 1
ATOM 1431 C C . THR A 1 197 ? -12.814 -17.234 -29.906 1.00 26.48 197 THR A C 1
ATOM 1433 O O . THR A 1 197 ? -12.636 -18.384 -29.527 1.00 26.48 197 THR A O 1
ATOM 1436 N N . THR A 1 198 ? -13.531 -16.328 -29.228 1.00 29.38 198 THR A N 1
ATOM 1437 C CA . THR A 1 198 ? -14.869 -16.474 -28.605 1.00 29.38 198 THR A CA 1
ATOM 1438 C C . THR A 1 198 ? -15.403 -17.882 -28.302 1.00 29.38 198 THR A C 1
ATOM 1440 O O . THR A 1 198 ? -15.656 -18.650 -29.227 1.00 29.38 198 THR A O 1
ATOM 1443 N N . ASN A 1 199 ? -15.785 -18.126 -27.039 1.00 28.12 199 ASN A N 1
ATOM 1444 C CA . ASN A 1 199 ? -17.169 -18.477 -26.671 1.00 28.12 199 ASN A CA 1
ATOM 1445 C C . ASN A 1 199 ? -17.381 -18.516 -25.145 1.00 28.12 199 ASN A C 1
ATOM 1447 O O . ASN A 1 199 ? -16.638 -19.156 -24.409 1.00 28.12 199 ASN A O 1
ATOM 1451 N N . ILE A 1 200 ? -18.439 -17.834 -24.707 1.00 30.47 200 ILE A N 1
ATOM 1452 C CA . ILE A 1 200 ? -18.981 -17.801 -23.340 1.00 30.47 200 ILE A CA 1
ATOM 1453 C C . ILE A 1 200 ? -19.913 -19.011 -23.158 1.00 30.47 200 ILE A C 1
ATOM 1455 O O . ILE A 1 200 ? -20.621 -19.370 -24.103 1.00 30.47 200 ILE A O 1
ATOM 1459 N N . PRO A 1 201 ? -19.997 -19.594 -21.950 1.00 27.88 201 PRO A N 1
ATOM 1460 C CA . PRO A 1 201 ? -21.332 -19.811 -21.383 1.00 27.88 201 PRO A CA 1
ATOM 1461 C C . PRO A 1 201 ? -21.424 -19.482 -19.878 1.00 27.88 201 PRO A C 1
ATOM 1463 O O . PRO A 1 201 ? -20.594 -19.896 -19.074 1.00 27.88 201 PRO A O 1
ATOM 1466 N N . SER A 1 202 ? -22.488 -18.771 -19.498 1.00 27.72 202 SER A N 1
ATOM 1467 C CA . SER A 1 202 ? -22.991 -18.637 -18.117 1.00 27.72 202 SER A CA 1
ATOM 1468 C C . SER A 1 202 ? -24.082 -19.700 -17.840 1.00 27.72 202 SER A C 1
ATOM 1470 O O . SER A 1 202 ? -24.455 -20.439 -18.751 1.00 27.72 202 SER A O 1
ATOM 1472 N N . PRO A 1 203 ? -24.731 -19.710 -16.662 1.00 34.03 203 PRO A N 1
ATOM 1473 C CA . PRO A 1 203 ? -24.258 -20.235 -15.382 1.00 34.03 203 PRO A CA 1
ATOM 1474 C C . PRO A 1 203 ? -25.130 -21.424 -14.913 1.00 34.03 203 PRO A C 1
ATOM 1476 O O . PRO A 1 203 ? -26.306 -21.520 -15.263 1.00 34.03 203 PRO A O 1
ATOM 1479 N N . ILE A 1 204 ? -24.598 -22.312 -14.068 1.00 30.88 204 ILE A N 1
ATOM 1480 C CA . ILE A 1 204 ? -25.408 -23.353 -13.408 1.00 30.88 204 ILE A CA 1
ATOM 1481 C C . ILE A 1 204 ? -25.566 -22.993 -11.931 1.00 30.88 204 ILE A C 1
ATOM 1483 O O . ILE A 1 204 ? -24.611 -23.015 -11.162 1.00 30.88 204 ILE A O 1
ATOM 1487 N N . ALA A 1 205 ? -26.799 -22.648 -11.567 1.00 26.98 205 ALA A N 1
ATOM 1488 C CA . ALA A 1 205 ? -27.277 -22.504 -10.201 1.00 26.98 205 ALA A CA 1
ATOM 1489 C C . ALA A 1 205 ? -27.574 -23.878 -9.583 1.00 26.98 205 ALA A C 1
ATOM 1491 O O . ALA A 1 205 ? -28.079 -24.759 -10.277 1.00 26.98 205 ALA A O 1
ATOM 1492 N N . THR A 1 206 ? -27.333 -24.051 -8.281 1.00 30.14 206 THR A N 1
ATOM 1493 C CA . THR A 1 206 ? -28.153 -24.880 -7.365 1.00 30.14 206 THR A CA 1
ATOM 1494 C C . THR A 1 206 ? -27.738 -24.636 -5.895 1.00 30.14 206 THR A C 1
ATOM 1496 O O . THR A 1 206 ? -26.655 -24.102 -5.661 1.00 30.14 206 THR A O 1
ATOM 1499 N N . PRO A 1 207 ? -28.629 -24.908 -4.916 1.00 33.81 207 PRO A N 1
ATOM 1500 C CA . PRO A 1 207 ? -28.861 -24.036 -3.754 1.00 33.81 207 PRO A CA 1
ATOM 1501 C C . PRO A 1 207 ? -28.235 -24.497 -2.419 1.00 33.81 207 PRO A C 1
ATOM 1503 O O . PRO A 1 207 ? -27.843 -25.651 -2.255 1.00 33.81 207 PRO A O 1
ATOM 1506 N N . LEU A 1 208 ? -28.225 -23.567 -1.454 1.00 29.02 208 LEU A N 1
ATOM 1507 C CA . LEU A 1 208 ? -27.930 -23.759 -0.026 1.00 29.02 208 LEU A CA 1
ATOM 1508 C C . LEU A 1 208 ? -28.937 -24.697 0.669 1.00 29.02 208 LEU A C 1
ATOM 1510 O O . LEU A 1 208 ? -30.132 -24.611 0.379 1.00 29.02 208 LEU A O 1
ATOM 1514 N N . PRO A 1 209 ? -28.500 -25.506 1.652 1.00 31.58 209 PRO A N 1
ATOM 1515 C CA . PRO A 1 209 ? -29.381 -26.076 2.660 1.00 31.58 209 PRO A CA 1
ATOM 1516 C C . PRO A 1 209 ? -29.367 -25.277 3.974 1.00 31.58 209 PRO A C 1
ATOM 1518 O O . PRO A 1 209 ? -28.317 -24.930 4.515 1.00 31.58 209 PRO A O 1
ATOM 1521 N N . ASP A 1 210 ? -30.581 -25.043 4.468 1.00 29.27 210 ASP A N 1
ATOM 1522 C CA . ASP A 1 210 ? -30.937 -24.419 5.737 1.00 29.27 210 ASP A CA 1
ATOM 1523 C C . ASP A 1 210 ? -30.639 -25.300 6.968 1.00 29.27 210 ASP A C 1
ATOM 1525 O O . ASP A 1 210 ? -30.775 -26.524 6.939 1.00 29.27 210 ASP A O 1
ATOM 1529 N N . THR A 1 211 ? -30.410 -24.610 8.091 1.00 31.50 211 THR A N 1
ATOM 1530 C CA . THR A 1 211 ? -30.478 -25.040 9.507 1.00 31.50 211 THR A CA 1
ATOM 1531 C C . THR A 1 211 ? -29.372 -25.926 10.088 1.00 31.50 211 THR A C 1
ATOM 1533 O O . THR A 1 211 ? -29.073 -26.990 9.565 1.00 31.50 211 THR A O 1
ATOM 1536 N N . LEU A 1 212 ? -28.860 -25.504 11.257 1.00 26.56 212 LEU A N 1
ATOM 1537 C CA . LEU A 1 212 ? -28.457 -26.296 12.440 1.00 26.56 212 LEU A CA 1
ATOM 1538 C C . LEU A 1 212 ? -28.260 -25.314 13.643 1.00 26.56 212 LEU A C 1
ATOM 1540 O O . LEU A 1 212 ? -28.231 -24.106 13.415 1.00 26.56 212 LEU A O 1
ATOM 1544 N N . PRO A 1 213 ? -28.251 -25.763 14.917 1.00 31.00 213 PRO A N 1
ATOM 1545 C CA . PRO A 1 213 ? -29.247 -25.346 15.903 1.00 31.00 213 PRO A CA 1
ATOM 1546 C C . PRO A 1 213 ? -28.731 -24.481 17.070 1.00 31.00 213 PRO A C 1
ATOM 1548 O O . PRO A 1 213 ? -27.539 -24.295 17.289 1.00 31.00 213 PRO A O 1
ATOM 1551 N N . ASP A 1 214 ? -29.727 -24.022 17.825 1.00 29.55 214 ASP A N 1
ATOM 1552 C CA . ASP A 1 214 ? -29.757 -23.309 19.103 1.00 29.55 214 ASP A CA 1
ATOM 1553 C C . ASP A 1 214 ? -28.703 -23.759 20.140 1.00 29.55 214 ASP A C 1
ATOM 1555 O O . ASP A 1 214 ? -28.624 -24.938 20.501 1.00 29.55 214 ASP A O 1
ATOM 1559 N N . ILE A 1 215 ? -27.928 -22.805 20.671 1.00 30.95 215 ILE A N 1
ATOM 1560 C CA . ILE A 1 215 ? -27.044 -23.010 21.827 1.00 30.95 215 ILE A CA 1
ATOM 1561 C C . ILE A 1 215 ? -27.286 -21.884 22.836 1.00 30.95 215 ILE A C 1
ATOM 1563 O O . ILE A 1 215 ? -26.717 -20.797 22.764 1.00 30.95 215 ILE A O 1
ATOM 1567 N N . THR A 1 216 ? -28.134 -22.163 23.820 1.00 30.64 216 THR A N 1
ATOM 1568 C CA . THR A 1 216 ? -28.311 -21.331 25.010 1.00 30.64 216 THR A CA 1
ATOM 1569 C C . THR A 1 216 ? -27.080 -21.424 25.916 1.00 30.64 216 THR A C 1
ATOM 1571 O O . THR A 1 216 ? -26.809 -22.495 26.461 1.00 30.64 216 THR A O 1
ATOM 1574 N N . MET A 1 217 ? -26.385 -20.309 26.169 1.00 30.56 217 MET A N 1
ATOM 1575 C CA . MET A 1 217 ? -25.416 -20.185 27.269 1.00 30.56 217 MET A CA 1
ATOM 1576 C C . MET A 1 217 ? -25.622 -18.877 28.052 1.00 30.56 217 MET A C 1
ATOM 1578 O O . MET A 1 217 ? -25.226 -17.796 27.641 1.00 30.56 217 MET A O 1
ATOM 1582 N N . SER A 1 218 ? -26.285 -19.025 29.201 1.00 32.91 218 SER A N 1
ATOM 1583 C CA . SER A 1 218 ? -26.076 -18.319 30.476 1.00 32.91 218 SER A CA 1
ATOM 1584 C C . SER A 1 218 ? -25.480 -16.893 30.485 1.00 32.91 218 SER A C 1
ATOM 1586 O O . SER A 1 218 ? -24.267 -16.708 30.496 1.00 32.91 218 SER A O 1
ATOM 1588 N N . GLY A 1 219 ? -26.356 -15.911 30.720 1.00 38.00 219 GLY A N 1
ATOM 1589 C CA . GLY A 1 219 ? -26.267 -14.991 31.864 1.00 38.00 219 GLY A CA 1
ATOM 1590 C C . GLY A 1 219 ? -25.077 -14.028 31.970 1.00 38.00 219 GLY A C 1
ATOM 1591 O O . GLY A 1 219 ? -24.176 -14.248 32.778 1.00 38.00 219 GLY A O 1
ATOM 1592 N N . ARG A 1 220 ? -25.189 -12.864 31.319 1.00 32.12 220 ARG A N 1
ATOM 1593 C CA . ARG A 1 220 ? -24.681 -11.568 31.814 1.00 32.12 220 ARG A CA 1
ATOM 1594 C C . ARG A 1 220 ? -25.729 -10.478 31.531 1.00 32.12 220 ARG A C 1
ATOM 1596 O O . ARG A 1 220 ? -26.461 -10.609 30.553 1.00 32.12 220 ARG A O 1
ATOM 1603 N N . PRO A 1 221 ? -25.878 -9.458 32.394 1.00 31.39 221 PRO A N 1
ATOM 1604 C CA . PRO A 1 221 ? -26.977 -8.505 32.288 1.00 31.39 221 PRO A CA 1
ATOM 1605 C C . PRO A 1 221 ? -26.800 -7.611 31.057 1.00 31.39 221 PRO A C 1
ATOM 1607 O O . PRO A 1 221 ? -25.823 -6.873 30.954 1.00 31.39 221 PRO A O 1
ATOM 1610 N N . ILE A 1 222 ? -27.770 -7.678 30.147 1.00 33.62 222 ILE A N 1
ATOM 1611 C CA . ILE A 1 222 ? -27.913 -6.762 29.016 1.00 33.62 222 ILE A CA 1
ATOM 1612 C C . ILE A 1 222 ? -28.327 -5.407 29.592 1.00 33.62 222 ILE A C 1
ATOM 1614 O O . ILE A 1 222 ? -29.447 -5.241 30.079 1.00 33.62 222 ILE A O 1
ATOM 1618 N N . VAL A 1 223 ? -27.419 -4.434 29.559 1.00 34.06 223 VAL A N 1
ATOM 1619 C CA . VAL A 1 223 ? -27.796 -3.027 29.693 1.00 34.06 223 VAL A CA 1
ATOM 1620 C C . VAL A 1 223 ? -28.463 -2.650 28.376 1.00 34.06 223 VAL A C 1
ATOM 1622 O O . VAL A 1 223 ? -27.794 -2.486 27.362 1.00 34.06 223 VAL A O 1
ATOM 1625 N N . VAL A 1 224 ? -29.792 -2.571 28.381 1.00 32.78 224 VAL A N 1
ATOM 1626 C CA . VAL A 1 224 ? -30.568 -2.046 27.255 1.00 32.78 224 VAL A CA 1
ATOM 1627 C C . VAL A 1 224 ? -30.228 -0.561 27.127 1.00 32.78 224 VAL A C 1
ATOM 1629 O O . VAL A 1 224 ? -30.714 0.264 27.902 1.00 32.78 224 VAL A O 1
ATOM 1632 N N . LEU A 1 225 ? -29.339 -0.224 26.191 1.00 43.06 225 LEU A N 1
ATOM 1633 C CA . LEU A 1 225 ? -29.155 1.153 25.748 1.00 43.06 225 LEU A CA 1
ATOM 1634 C C . LEU A 1 225 ? -30.466 1.595 25.091 1.00 43.06 225 LEU A C 1
ATOM 1636 O O . LEU A 1 225 ? -31.005 0.897 24.239 1.00 43.06 225 LEU A O 1
ATOM 1640 N N . GLN A 1 226 ? -31.004 2.720 25.558 1.00 45.41 226 GLN A N 1
ATOM 1641 C CA . GLN A 1 226 ? -32.240 3.317 25.058 1.00 45.41 226 GLN A CA 1
ATOM 1642 C C . GLN A 1 226 ? -32.214 3.423 23.527 1.00 45.41 226 GLN A C 1
ATOM 1644 O O . GLN A 1 226 ? -31.214 3.888 22.975 1.00 45.41 226 GLN A O 1
ATOM 1649 N N . ASP A 1 227 ? -33.325 3.031 22.889 1.00 50.84 227 ASP A N 1
ATOM 1650 C CA . ASP A 1 227 ? -33.596 3.098 21.445 1.00 50.84 227 ASP A CA 1
ATOM 1651 C C . ASP A 1 227 ? -33.404 4.522 20.908 1.00 50.84 227 ASP A C 1
ATOM 1653 O O . ASP A 1 227 ? -34.340 5.307 20.738 1.00 50.84 227 ASP A O 1
ATOM 1657 N N . THR A 1 228 ? -32.152 4.879 20.655 1.00 57.94 228 THR A N 1
ATOM 1658 C CA . THR A 1 228 ? -31.813 6.063 19.884 1.00 57.94 228 THR A CA 1
ATOM 1659 C C . THR A 1 228 ? -31.915 5.621 18.428 1.00 57.94 228 THR A C 1
ATOM 1661 O O . THR A 1 228 ? -31.240 4.656 18.061 1.00 57.94 228 THR A O 1
ATOM 1664 N N . PRO A 1 229 ? -32.778 6.236 17.599 1.00 69.50 229 PRO A N 1
ATOM 1665 C CA . PRO A 1 229 ? -32.940 5.806 16.218 1.00 69.50 229 PRO A CA 1
ATOM 1666 C C . PRO A 1 229 ? -31.588 5.849 15.506 1.00 69.50 229 PRO A C 1
ATOM 1668 O O . PRO A 1 229 ? -30.857 6.837 15.613 1.00 69.50 229 PRO A O 1
ATOM 1671 N N . LEU A 1 230 ? -31.260 4.760 14.807 1.00 74.56 230 LEU A N 1
ATOM 1672 C CA . LEU A 1 230 ? -30.016 4.669 14.056 1.00 74.56 230 LEU A CA 1
ATOM 1673 C C . LEU A 1 230 ? -29.947 5.810 13.022 1.00 74.56 230 LEU A C 1
ATOM 1675 O O . LEU A 1 230 ? -30.965 6.136 12.400 1.00 74.56 230 LEU A O 1
ATOM 1679 N N . PRO A 1 231 ? -28.769 6.426 12.836 1.00 89.00 231 PRO A N 1
ATOM 1680 C CA . PRO A 1 231 ? -28.568 7.471 11.836 1.00 89.00 231 PRO A CA 1
ATOM 1681 C C . PRO A 1 231 ? -28.849 6.958 10.415 1.00 89.00 231 PRO A C 1
ATOM 1683 O O . PRO A 1 231 ? -28.752 5.761 10.121 1.00 89.00 231 PRO A O 1
ATOM 1686 N N . ARG A 1 232 ? -29.216 7.873 9.513 1.00 92.00 232 ARG A N 1
ATOM 1687 C CA . ARG A 1 232 ? -29.474 7.561 8.100 1.00 92.00 232 ARG A CA 1
ATOM 1688 C C . ARG A 1 232 ? -28.165 7.532 7.321 1.00 92.00 232 ARG A C 1
ATOM 1690 O O . ARG A 1 232 ? -27.238 8.272 7.638 1.00 92.00 232 ARG A O 1
ATOM 1697 N N . SER A 1 233 ? -28.081 6.673 6.301 1.00 93.44 233 SER A N 1
ATOM 1698 C CA . SER A 1 233 ? -26.889 6.595 5.441 1.00 93.44 233 SER A CA 1
ATOM 1699 C C . SER A 1 233 ? -26.544 7.980 4.888 1.00 93.44 233 SER A C 1
ATOM 1701 O O . SER A 1 233 ? -27.413 8.663 4.343 1.00 93.44 233 SER A O 1
ATOM 1703 N N . GLY A 1 234 ? -25.289 8.398 5.059 1.00 93.31 234 GLY A N 1
ATOM 1704 C CA . GLY A 1 234 ? -24.811 9.719 4.652 1.00 93.31 234 GLY A CA 1
ATOM 1705 C C . GLY A 1 234 ? -25.006 10.844 5.675 1.00 93.31 234 GLY A C 1
ATOM 1706 O O . GLY A 1 234 ? -24.517 11.944 5.422 1.00 93.31 234 GLY A O 1
ATOM 1707 N N . ASP A 1 235 ? -25.662 10.607 6.818 1.00 96.12 235 ASP A N 1
ATOM 1708 C CA . ASP A 1 235 ? -25.686 11.588 7.910 1.00 96.12 235 ASP A CA 1
ATOM 1709 C C . ASP A 1 235 ? -24.245 11.927 8.329 1.00 96.12 235 ASP A C 1
ATOM 1711 O O . ASP A 1 235 ? -23.369 11.060 8.351 1.00 96.12 235 ASP A O 1
ATOM 1715 N N . THR A 1 236 ? -23.989 13.193 8.664 1.00 97.62 236 THR A N 1
ATOM 1716 C CA . THR A 1 236 ? -22.646 13.671 9.023 1.00 97.62 236 THR A CA 1
ATOM 1717 C C . THR A 1 236 ? -22.539 14.012 10.502 1.00 97.62 236 THR A C 1
ATOM 1719 O O . THR A 1 236 ? -23.437 14.654 11.050 1.00 97.62 236 THR A O 1
ATOM 1722 N N . HIS A 1 237 ? -21.405 13.692 11.123 1.00 97.12 237 HIS A N 1
ATOM 1723 C CA . HIS A 1 237 ? -21.088 14.069 12.504 1.00 97.12 237 HIS A CA 1
ATOM 1724 C C . HIS A 1 237 ? -19.740 14.788 12.574 1.00 97.12 237 HIS A C 1
ATOM 1726 O O . HIS A 1 237 ? -18.837 14.496 11.793 1.00 97.12 237 HIS A O 1
ATOM 1732 N N . ARG A 1 238 ? -19.583 15.745 13.496 1.00 97.69 238 ARG A N 1
ATOM 1733 C CA . ARG A 1 238 ? -18.355 16.550 13.616 1.00 97.69 238 ARG A CA 1
ATOM 1734 C C . ARG A 1 238 ? -17.852 16.577 15.050 1.00 97.69 238 ARG A C 1
ATOM 1736 O O . ARG A 1 238 ? -18.610 16.880 15.967 1.00 97.69 238 ARG A O 1
ATOM 1743 N N . VAL A 1 239 ? -16.557 16.335 15.220 1.00 94.31 239 VAL A N 1
ATOM 1744 C CA . VAL A 1 239 ? -15.843 16.442 16.497 1.00 94.31 239 VAL A CA 1
ATOM 1745 C C . VAL A 1 239 ? -14.859 17.609 16.408 1.00 94.31 239 VAL A C 1
ATOM 1747 O O . VAL A 1 239 ? -13.947 17.613 15.581 1.00 94.31 239 VAL A O 1
ATOM 1750 N N . LEU A 1 240 ? -15.065 18.629 17.244 1.00 93.62 240 LEU A N 1
ATOM 1751 C CA . LEU A 1 240 ? -14.266 19.856 17.245 1.00 93.62 240 LEU A CA 1
ATOM 1752 C C . LEU A 1 240 ? -13.021 19.675 18.126 1.00 93.62 240 LEU A C 1
ATOM 1754 O O . LEU A 1 240 ? -13.131 19.652 19.349 1.00 93.62 240 LEU A O 1
ATOM 1758 N N . LEU A 1 241 ? -11.829 19.614 17.524 1.00 85.69 241 LEU A N 1
ATOM 1759 C CA . LEU A 1 241 ? -10.554 19.470 18.248 1.00 85.69 241 LEU A CA 1
ATOM 1760 C C . LEU A 1 241 ? -9.984 20.812 18.760 1.00 85.69 241 LEU A C 1
ATOM 1762 O O . LEU A 1 241 ? -8.968 20.858 19.471 1.00 85.69 241 LEU A O 1
ATOM 1766 N N . GLY A 1 242 ? -10.646 21.918 18.412 1.00 81.06 242 GLY A N 1
ATOM 1767 C CA . GLY A 1 242 ? -10.200 23.285 18.680 1.00 81.06 242 GLY A CA 1
ATOM 1768 C C . GLY A 1 242 ? -9.099 23.744 17.720 1.00 81.06 242 GLY A C 1
ATOM 1769 O O . GLY A 1 242 ? -8.514 22.938 17.004 1.00 81.06 242 GLY A O 1
ATOM 1770 N N . ARG A 1 243 ? -8.812 25.055 17.714 1.00 79.69 243 ARG A N 1
ATOM 1771 C CA . ARG A 1 243 ? -7.904 25.705 16.740 1.00 79.69 243 ARG A CA 1
ATOM 1772 C C . ARG A 1 243 ? -8.272 25.390 15.285 1.00 79.69 243 ARG A C 1
ATOM 1774 O O . ARG A 1 243 ? -7.414 25.015 14.503 1.00 79.69 243 ARG A O 1
ATOM 1781 N N . GLU A 1 244 ? -9.565 25.475 14.972 1.00 87.19 244 GLU A N 1
ATOM 1782 C CA . GLU A 1 244 ? -10.118 25.237 13.625 1.00 87.19 244 GLU A CA 1
ATOM 1783 C C . GLU A 1 244 ? -9.955 23.800 13.092 1.00 87.19 244 GLU A C 1
ATOM 1785 O O . GLU A 1 244 ? -10.440 23.489 12.011 1.00 87.19 244 GLU A O 1
ATOM 1790 N N . GLN A 1 245 ? -9.386 22.886 13.887 1.00 93.00 245 GLN A N 1
ATOM 1791 C CA . GLN A 1 245 ? -9.255 21.473 13.538 1.00 93.00 245 GLN A CA 1
ATOM 1792 C C . GLN A 1 245 ? -10.535 20.705 13.877 1.00 93.00 245 GLN A C 1
ATOM 1794 O O . GLN A 1 245 ? -11.041 20.764 15.005 1.00 93.00 245 GLN A O 1
ATOM 1799 N N . ILE A 1 246 ? -11.074 19.992 12.887 1.00 95.00 246 ILE A N 1
ATOM 1800 C CA . ILE A 1 246 ? -12.376 19.324 12.971 1.00 95.00 246 ILE A CA 1
ATOM 1801 C C . ILE A 1 246 ? -12.287 17.954 12.309 1.00 95.00 246 ILE A C 1
ATOM 1803 O O . ILE A 1 246 ? -11.955 17.865 11.130 1.00 95.00 246 ILE A O 1
ATOM 1807 N N . LEU A 1 247 ? -12.648 16.906 13.048 1.00 98.19 247 LEU A N 1
ATOM 1808 C CA . LEU A 1 247 ? -12.861 15.576 12.484 1.00 98.19 247 LEU A CA 1
ATOM 1809 C C . LEU A 1 247 ? -14.303 15.500 11.983 1.00 98.19 247 LEU A C 1
ATOM 1811 O O . LEU A 1 247 ? -15.239 15.749 12.747 1.00 98.19 247 LEU A O 1
ATOM 1815 N N . THR A 1 248 ? -14.479 15.181 10.706 1.00 98.31 248 THR A N 1
ATOM 1816 C CA . THR A 1 248 ? -15.797 15.020 10.081 1.00 98.31 248 THR A CA 1
ATOM 1817 C C . THR A 1 248 ? -16.006 13.553 9.761 1.00 98.31 248 THR A C 1
ATOM 1819 O O . THR A 1 248 ? -15.104 12.914 9.229 1.00 98.31 248 THR A O 1
ATOM 1822 N N . PHE A 1 249 ? -17.184 13.033 10.078 1.00 98.62 249 PHE A N 1
ATOM 1823 C CA . PHE A 1 249 ? -17.551 11.643 9.867 1.00 98.62 249 PHE A CA 1
ATOM 1824 C C . PHE A 1 249 ? -18.841 11.539 9.063 1.00 98.62 249 PHE A C 1
ATOM 1826 O O . PHE A 1 249 ? -19.707 12.407 9.177 1.00 98.62 249 PHE A O 1
ATOM 1833 N N . VAL A 1 250 ? -18.980 10.455 8.308 1.00 98.00 250 VAL A N 1
ATOM 1834 C CA . VAL A 1 250 ? -20.164 10.111 7.520 1.00 98.00 250 VAL A CA 1
ATOM 1835 C C . VAL A 1 250 ? -20.660 8.737 7.961 1.00 98.00 250 VAL A C 1
ATOM 1837 O O . VAL A 1 250 ? -19.890 7.776 7.983 1.00 98.00 250 VAL A O 1
ATOM 1840 N N . TRP A 1 251 ? -21.935 8.630 8.330 1.00 97.38 251 TRP A N 1
ATOM 1841 C CA . TRP A 1 251 ? -22.523 7.353 8.719 1.00 97.38 251 TRP A CA 1
ATOM 1842 C C . TRP A 1 251 ? -22.684 6.430 7.513 1.00 97.38 251 TRP A C 1
ATOM 1844 O O . TRP A 1 251 ? -23.322 6.794 6.517 1.00 97.38 251 TRP A O 1
ATOM 1854 N N . ARG A 1 252 ? -22.135 5.217 7.629 1.00 96.88 252 ARG A N 1
ATOM 1855 C CA . ARG A 1 252 ? -22.246 4.163 6.621 1.00 96.88 252 ARG A CA 1
ATOM 1856 C C . ARG A 1 252 ? -22.803 2.894 7.254 1.00 96.88 252 ARG A C 1
ATOM 1858 O O . ARG A 1 252 ? -22.037 2.137 7.850 1.00 96.88 252 ARG A O 1
ATOM 1865 N N . PRO A 1 253 ? -24.126 2.650 7.149 1.00 94.62 253 PRO A N 1
ATOM 1866 C CA . PRO A 1 253 ? -24.732 1.451 7.718 1.00 94.62 253 PRO A CA 1
ATOM 1867 C C . PRO A 1 253 ? -24.191 0.168 7.081 1.00 94.62 253 PRO A C 1
ATOM 1869 O O . PRO A 1 253 ? -24.162 -0.856 7.750 1.00 94.62 253 PRO A O 1
ATOM 1872 N N . GLU A 1 254 ? -23.717 0.228 5.834 1.00 95.06 254 GLU A N 1
ATOM 1873 C CA . GLU A 1 254 ? -23.107 -0.898 5.122 1.00 95.06 254 GLU A CA 1
ATOM 1874 C C . GLU A 1 254 ? -21.829 -1.399 5.809 1.00 95.06 254 GLU A C 1
ATOM 1876 O O . GLU A 1 254 ? -21.565 -2.594 5.795 1.00 95.06 254 GLU A O 1
ATOM 1881 N N . ALA A 1 255 ? -21.065 -0.494 6.430 1.00 94.25 255 ALA A N 1
ATOM 1882 C CA . ALA A 1 255 ? -19.878 -0.820 7.221 1.00 94.25 255 ALA A CA 1
ATOM 1883 C C . ALA A 1 255 ? -20.152 -0.797 8.739 1.00 94.25 255 ALA A C 1
ATOM 1885 O O . ALA A 1 255 ? -19.266 -1.097 9.527 1.00 9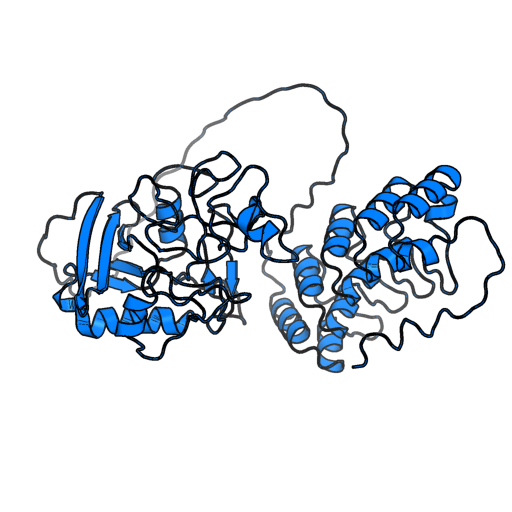4.25 255 ALA A O 1
ATOM 1886 N N . GLY A 1 256 ? -21.356 -0.400 9.167 1.00 94.62 256 GLY A N 1
ATOM 1887 C CA . GLY A 1 256 ? -21.727 -0.286 10.580 1.00 94.62 256 GLY A CA 1
ATOM 1888 C C . GLY A 1 256 ? -20.978 0.800 11.365 1.00 94.62 256 GLY A C 1
ATOM 1889 O O . GLY A 1 256 ? -20.963 0.750 12.595 1.00 94.62 256 GLY A O 1
ATOM 1890 N N . VAL A 1 257 ? -20.362 1.779 10.693 1.00 97.00 257 VAL A N 1
ATOM 1891 C CA . VAL A 1 257 ? -19.489 2.782 11.328 1.00 97.00 257 VAL A CA 1
ATOM 1892 C C . VAL A 1 257 ? -19.765 4.209 10.856 1.00 97.00 257 VAL A C 1
ATOM 1894 O O . VAL A 1 257 ? -20.236 4.461 9.745 1.00 97.00 257 VAL A O 1
ATOM 1897 N N . TRP A 1 258 ? -19.406 5.177 11.700 1.00 98.12 258 TRP A N 1
ATOM 1898 C CA . TRP A 1 258 ? -19.168 6.552 11.268 1.00 98.12 258 TRP A CA 1
ATOM 1899 C C . TRP A 1 258 ? -17.756 6.632 10.686 1.00 98.12 258 TRP A C 1
ATOM 1901 O O . TRP A 1 258 ? -16.780 6.697 11.435 1.00 98.12 258 TRP A O 1
ATOM 1911 N N . ALA A 1 259 ? -17.634 6.609 9.363 1.00 98.50 259 ALA A N 1
ATOM 1912 C CA . ALA A 1 259 ? -16.343 6.682 8.691 1.00 98.50 259 ALA A CA 1
ATOM 1913 C C . ALA A 1 259 ? -15.815 8.117 8.700 1.00 98.50 259 ALA A C 1
ATOM 1915 O O . ALA A 1 259 ? -16.560 9.039 8.369 1.00 98.50 259 ALA A O 1
ATOM 1916 N N . GLY A 1 260 ? -14.545 8.330 9.055 1.00 98.56 260 GLY A N 1
ATOM 1917 C CA . GLY A 1 260 ? -13.901 9.627 8.852 1.00 98.56 260 GLY A CA 1
ATOM 1918 C C . GLY A 1 260 ? -14.006 10.017 7.380 1.00 98.56 260 GLY A C 1
ATOM 1919 O O . GLY A 1 260 ? -13.757 9.184 6.516 1.00 98.56 260 GLY A O 1
ATOM 1920 N N . ALA A 1 261 ? -14.413 11.250 7.087 1.00 98.31 261 ALA A N 1
ATOM 1921 C CA . ALA A 1 261 ? -14.576 11.738 5.718 1.00 98.31 261 ALA A CA 1
ATOM 1922 C C . ALA A 1 261 ? -13.226 11.941 5.014 1.00 98.31 261 ALA A C 1
ATOM 1924 O O . ALA A 1 261 ? -13.143 11.830 3.799 1.00 98.31 261 ALA A O 1
ATOM 1925 N N . PHE A 1 262 ? -12.164 12.170 5.784 1.00 98.56 262 PHE A N 1
ATOM 1926 C CA . PHE A 1 262 ? -10.812 12.462 5.318 1.00 98.56 262 PHE A CA 1
ATOM 1927 C C . PHE A 1 262 ? -9.802 11.575 6.054 1.00 98.56 262 PHE A C 1
ATOM 1929 O O . PHE A 1 262 ? -10.106 11.048 7.133 1.00 98.56 262 PHE A O 1
ATOM 1936 N N . GLU A 1 263 ? -8.596 11.464 5.506 1.00 98.62 263 GLU A N 1
ATOM 1937 C CA . GLU A 1 263 ? -7.415 11.055 6.273 1.00 98.62 263 GLU A CA 1
ATOM 1938 C C . GLU A 1 263 ? -7.179 12.048 7.425 1.00 98.62 263 GLU A C 1
ATOM 1940 O O . GLU A 1 263 ? -7.591 13.214 7.361 1.00 98.62 263 GLU A O 1
ATOM 1945 N N . VAL A 1 264 ? -6.512 11.610 8.495 1.00 98.75 264 VAL A N 1
ATOM 1946 C CA . VAL A 1 264 ? -6.149 12.522 9.587 1.00 98.75 264 VAL A CA 1
ATOM 1947 C C . VAL A 1 264 ? -5.048 13.470 9.111 1.00 98.75 264 VAL A C 1
ATOM 1949 O O . VAL A 1 264 ? -3.971 13.029 8.712 1.00 98.75 264 VAL A O 1
ATOM 1952 N N . SER A 1 265 ? -5.305 14.777 9.176 1.00 98.75 265 SER A N 1
ATOM 1953 C CA . SER A 1 265 ? -4.360 15.792 8.697 1.00 98.75 265 SER A CA 1
ATOM 1954 C C . SER A 1 265 ? -3.247 16.099 9.705 1.00 98.75 265 SER A C 1
ATOM 1956 O O . SER A 1 265 ? -3.389 15.850 10.908 1.00 98.75 265 SER A O 1
ATOM 1958 N N . ASN A 1 266 ? -2.157 16.719 9.246 1.00 98.69 266 ASN A N 1
ATOM 1959 C CA . ASN A 1 266 ? -1.084 17.208 10.120 1.00 98.69 266 ASN A CA 1
ATOM 1960 C C . ASN A 1 266 ? -1.613 18.137 11.222 1.00 98.69 266 ASN A C 1
ATOM 1962 O O . ASN A 1 266 ? -1.263 17.977 12.394 1.00 98.69 266 ASN A O 1
ATOM 1966 N N . GLY A 1 267 ? -2.494 19.079 10.871 1.00 97.69 267 GLY A N 1
ATOM 1967 C CA . GLY A 1 267 ? -3.084 20.021 11.821 1.00 97.69 267 GLY A CA 1
ATOM 1968 C C . GLY A 1 267 ? -3.898 19.314 12.906 1.00 97.69 267 GLY A C 1
ATOM 1969 O O . GLY A 1 267 ? -3.777 19.641 14.093 1.00 97.69 267 GLY A O 1
ATOM 1970 N N . GLN A 1 268 ? -4.675 18.296 12.525 1.00 98.38 268 GLN A N 1
ATOM 1971 C CA . GLN A 1 268 ? -5.434 17.462 13.459 1.00 98.38 268 GLN A CA 1
ATOM 1972 C C . GLN A 1 268 ? -4.499 16.632 14.343 1.00 98.38 268 GLN A C 1
ATOM 1974 O O . GLN A 1 268 ? -4.646 16.641 15.568 1.00 98.38 268 GLN A O 1
ATOM 1979 N N . PHE A 1 269 ? -3.502 15.969 13.757 1.00 98.31 269 PHE A N 1
ATOM 1980 C CA . PHE A 1 269 ? -2.554 15.136 14.492 1.00 98.31 269 PHE A CA 1
ATOM 1981 C C . PHE A 1 269 ? -1.705 15.955 15.478 1.00 98.31 269 PHE A C 1
ATOM 1983 O O . PHE A 1 269 ? -1.476 15.519 16.608 1.00 98.31 269 PHE A O 1
ATOM 1990 N N . ARG A 1 270 ? -1.347 17.202 15.142 1.00 97.19 270 ARG A N 1
ATOM 1991 C CA . ARG A 1 270 ? -0.659 18.136 16.055 1.00 97.19 270 ARG A CA 1
ATOM 1992 C C . ARG A 1 270 ? -1.492 18.565 17.261 1.00 97.19 270 ARG A C 1
ATOM 1994 O O . ARG A 1 270 ? -0.934 19.045 18.249 1.00 97.19 270 ARG A O 1
ATOM 2001 N N . ARG A 1 271 ? -2.818 18.377 17.246 1.00 93.75 271 ARG A N 1
ATOM 2002 C CA . ARG A 1 271 ? -3.645 18.558 18.457 1.00 93.75 271 ARG A CA 1
ATOM 2003 C C . ARG A 1 271 ? -3.312 17.516 19.524 1.00 93.75 271 ARG A C 1
ATOM 2005 O O . ARG A 1 271 ? -3.354 17.843 20.708 1.00 93.75 271 ARG A O 1
ATOM 2012 N N . PHE A 1 272 ? -2.953 16.312 19.091 1.00 91.88 272 PHE A N 1
ATOM 2013 C CA . PHE A 1 272 ? -2.483 15.219 19.935 1.00 91.88 272 PHE A CA 1
ATOM 2014 C C . PHE A 1 272 ? -0.971 15.305 20.189 1.00 91.88 272 PHE A C 1
ATOM 2016 O O . PHE A 1 272 ? -0.535 15.206 21.336 1.00 91.88 272 PHE A O 1
ATOM 2023 N N . ARG A 1 273 ? -0.173 15.532 19.138 1.00 89.69 273 ARG A N 1
ATOM 2024 C CA . ARG A 1 273 ? 1.296 15.557 19.192 1.00 89.69 273 ARG A CA 1
ATOM 2025 C C . ARG A 1 273 ? 1.849 16.859 18.592 1.00 89.69 273 ARG A C 1
ATOM 2027 O O . ARG A 1 273 ? 2.183 16.875 17.410 1.00 89.69 273 ARG A O 1
ATOM 2034 N N . PRO A 1 274 ? 1.969 17.943 19.383 1.00 90.06 274 PRO A N 1
ATOM 2035 C CA . PRO A 1 274 ? 2.306 19.278 18.875 1.00 90.06 274 PRO A CA 1
ATOM 2036 C C . PRO A 1 274 ? 3.604 19.372 18.066 1.00 90.06 274 PRO A C 1
ATOM 2038 O O . PRO A 1 274 ? 3.670 20.173 17.141 1.00 90.06 274 PRO A O 1
ATOM 2041 N N . ASP A 1 275 ? 4.595 18.535 18.383 1.00 90.75 275 ASP A N 1
ATOM 2042 C CA . ASP A 1 275 ? 5.914 18.533 17.733 1.00 90.75 275 ASP A CA 1
ATOM 2043 C C . ASP A 1 275 ? 5.983 17.622 16.491 1.00 90.75 275 ASP A C 1
ATOM 2045 O O . ASP A 1 275 ? 7.070 17.288 16.022 1.00 90.75 275 ASP A O 1
ATOM 2049 N N . HIS A 1 276 ? 4.843 17.140 15.987 1.00 95.56 276 HIS A N 1
ATOM 2050 C CA . HIS A 1 276 ? 4.816 16.284 14.804 1.00 95.56 276 HIS A CA 1
ATOM 2051 C C . HIS A 1 276 ? 5.240 17.032 13.532 1.00 95.56 276 HIS A C 1
ATOM 2053 O O . HIS A 1 276 ? 4.737 18.120 13.232 1.00 95.56 276 HIS A O 1
ATOM 2059 N N . ASP A 1 277 ? 6.121 16.382 12.771 1.00 96.56 277 ASP A N 1
ATOM 2060 C CA . ASP A 1 277 ? 6.675 16.852 11.510 1.00 96.56 277 ASP A CA 1
ATOM 2061 C C . ASP A 1 277 ? 6.684 15.710 10.476 1.00 96.56 277 ASP A C 1
ATOM 2063 O O . ASP A 1 277 ? 7.451 14.749 10.602 1.00 96.56 277 ASP A O 1
ATOM 2067 N N . SER A 1 278 ? 5.827 15.840 9.466 1.00 97.88 278 SER A N 1
ATOM 2068 C CA . SER A 1 278 ? 5.722 14.991 8.275 1.00 97.88 278 SER A CA 1
ATOM 2069 C C . SER A 1 278 ? 6.841 15.235 7.257 1.00 97.88 278 SER A C 1
ATOM 2071 O O . SER A 1 278 ? 6.961 14.489 6.288 1.00 97.88 278 SER A O 1
ATOM 2073 N N . ARG A 1 279 ? 7.736 16.198 7.512 1.00 97.06 279 ARG A N 1
ATOM 2074 C CA . ARG A 1 279 ? 8.958 16.461 6.739 1.00 97.06 279 ARG A CA 1
ATOM 2075 C C . ARG A 1 279 ? 8.671 16.919 5.303 1.00 97.06 279 ARG A C 1
ATOM 2077 O O . ARG A 1 279 ? 7.657 17.547 5.010 1.00 97.06 279 ARG A O 1
ATOM 2084 N N . SER A 1 280 ? 9.637 16.688 4.419 1.00 93.81 280 SER A N 1
ATOM 2085 C CA . SER A 1 280 ? 9.578 17.016 2.998 1.00 93.81 280 SER A CA 1
ATOM 2086 C C . SER A 1 280 ? 10.167 15.874 2.178 1.00 93.81 280 SER A C 1
ATOM 2088 O O . SER A 1 280 ? 10.986 15.100 2.685 1.00 93.81 280 SER A O 1
ATOM 2090 N N . ARG A 1 281 ? 9.776 15.807 0.907 1.00 87.94 281 ARG A N 1
ATOM 2091 C CA . ARG A 1 281 ? 10.317 14.893 -0.100 1.00 87.94 281 ARG A CA 1
ATOM 2092 C C . ARG A 1 281 ? 10.900 15.721 -1.235 1.00 87.94 281 ARG A C 1
ATOM 2094 O O . ARG A 1 281 ? 10.190 16.534 -1.809 1.00 87.94 281 ARG A O 1
ATOM 2101 N N . GLU A 1 282 ? 12.195 15.566 -1.514 1.00 85.31 282 GLU A N 1
ATOM 2102 C CA . GLU A 1 282 ? 12.904 16.344 -2.548 1.00 85.31 282 GLU A CA 1
ATOM 2103 C C . GLU A 1 282 ? 12.613 17.862 -2.485 1.00 85.31 282 GLU A C 1
ATOM 2105 O O . GLU A 1 282 ? 12.458 18.542 -3.493 1.00 85.31 282 GLU A O 1
ATOM 2110 N N . SER A 1 283 ? 12.566 18.419 -1.266 1.00 87.75 283 SER A N 1
ATOM 2111 C CA . SER A 1 283 ? 12.234 19.829 -0.960 1.00 87.75 283 SER A CA 1
ATOM 2112 C C . SER A 1 283 ? 10.762 20.242 -1.109 1.00 87.75 283 SER A C 1
ATOM 2114 O O . SER A 1 283 ? 10.442 21.413 -0.902 1.00 87.75 283 SER A O 1
ATOM 2116 N N . ILE A 1 284 ? 9.858 19.309 -1.403 1.00 90.75 284 ILE A N 1
ATOM 2117 C CA . ILE A 1 284 ? 8.409 19.534 -1.435 1.00 90.75 284 ILE A CA 1
ATOM 2118 C C . ILE A 1 284 ? 7.823 19.181 -0.062 1.00 90.75 284 ILE A C 1
ATOM 2120 O O . ILE A 1 284 ? 8.108 18.114 0.484 1.00 90.75 284 ILE A O 1
ATOM 2124 N N . SER A 1 285 ? 7.053 20.098 0.533 1.00 95.62 285 SER A N 1
ATOM 2125 C CA . SER A 1 285 ? 6.471 19.925 1.874 1.00 95.62 285 SER A CA 1
ATOM 2126 C C . SER A 1 285 ? 5.447 18.788 1.897 1.00 95.62 285 SER A C 1
ATOM 2128 O O . SER A 1 285 ? 4.590 18.711 1.020 1.00 95.62 285 SER A O 1
ATOM 2130 N N . LEU A 1 286 ? 5.518 17.946 2.931 1.00 97.31 286 LEU A N 1
ATOM 2131 C CA . LEU A 1 286 ? 4.469 16.987 3.311 1.00 97.31 286 LEU A CA 1
ATOM 2132 C C . LEU A 1 286 ? 3.753 17.432 4.601 1.00 97.31 286 LEU A C 1
ATOM 2134 O O . LEU A 1 286 ? 3.021 16.660 5.220 1.00 97.31 286 LEU A O 1
ATOM 2138 N N . ASN A 1 287 ? 4.063 18.638 5.084 1.00 97.94 287 ASN A N 1
ATOM 2139 C CA . ASN A 1 287 ? 3.908 19.030 6.479 1.00 97.94 287 ASN A CA 1
ATOM 2140 C C . ASN A 1 287 ? 2.862 20.122 6.724 1.00 97.94 287 ASN A C 1
ATOM 2142 O O . ASN A 1 287 ? 2.698 20.575 7.869 1.00 97.94 287 ASN A O 1
ATOM 2146 N N . ASP A 1 288 ? 2.171 20.551 5.673 1.00 97.56 288 ASP A N 1
ATOM 2147 C CA . ASP A 1 288 ? 1.144 21.582 5.755 1.00 97.56 288 ASP A CA 1
ATOM 2148 C C . ASP A 1 288 ? -0.069 21.038 6.528 1.00 97.56 288 ASP A C 1
ATOM 2150 O O . ASP A 1 288 ? -0.347 19.837 6.523 1.00 97.56 288 ASP A O 1
ATOM 2154 N N . ASP A 1 289 ? -0.776 21.907 7.259 1.00 96.94 289 ASP A N 1
ATOM 2155 C CA . ASP A 1 289 ? -1.815 21.498 8.223 1.00 96.94 289 ASP A CA 1
ATOM 2156 C C . ASP A 1 289 ? -2.985 20.716 7.591 1.00 96.94 289 ASP A C 1
ATOM 2158 O O . ASP A 1 289 ? -3.650 19.941 8.289 1.00 96.94 289 ASP A O 1
ATOM 2162 N N . ASP A 1 290 ? -3.247 20.927 6.301 1.00 96.81 290 ASP A N 1
ATOM 2163 C CA . ASP A 1 290 ? -4.325 20.314 5.519 1.00 96.81 290 ASP A CA 1
ATOM 2164 C C . ASP A 1 290 ? -3.889 19.084 4.700 1.00 96.81 290 ASP A C 1
ATOM 2166 O O . ASP A 1 290 ? -4.760 18.373 4.185 1.00 96.81 290 ASP A O 1
ATOM 2170 N N . GLN A 1 291 ? -2.588 18.782 4.645 1.00 98.25 291 GLN A N 1
ATOM 2171 C CA . GLN A 1 291 ? -2.049 17.515 4.136 1.00 98.25 291 GLN A CA 1
ATOM 2172 C C . GLN A 1 291 ? -2.242 16.379 5.160 1.00 98.25 291 GLN A C 1
ATOM 2174 O O . GLN A 1 291 ? -2.330 16.644 6.369 1.00 98.25 291 GLN A O 1
ATOM 2179 N N . PRO A 1 292 ? -2.307 15.110 4.715 1.00 98.56 292 PRO A N 1
ATOM 2180 C CA . PRO A 1 292 ? -2.363 13.962 5.614 1.00 98.56 292 PRO A CA 1
ATOM 2181 C C . PRO A 1 292 ? -1.111 13.889 6.499 1.00 98.56 292 PRO A C 1
ATOM 2183 O O . PRO A 1 292 ? -0.004 14.215 6.071 1.00 98.56 292 PRO A O 1
ATOM 2186 N N . ALA A 1 293 ? -1.285 13.431 7.738 1.00 98.75 293 ALA A N 1
ATOM 2187 C CA . ALA A 1 293 ? -0.166 13.153 8.629 1.00 98.75 293 ALA A CA 1
ATOM 2188 C C . ALA A 1 293 ? 0.564 11.873 8.187 1.00 98.75 293 ALA A C 1
ATOM 2190 O O . ALA A 1 293 ? -0.036 10.795 8.163 1.00 98.75 293 ALA A O 1
ATOM 2191 N N . VAL A 1 294 ? 1.860 11.987 7.884 1.00 98.44 294 VAL A N 1
ATOM 2192 C CA . VAL A 1 294 ? 2.741 10.884 7.462 1.00 98.44 294 VAL A CA 1
ATOM 2193 C C . VAL A 1 294 ? 3.937 10.739 8.402 1.00 98.44 294 VAL A C 1
ATOM 2195 O O . VAL A 1 294 ? 4.093 11.494 9.355 1.00 98.44 294 VAL A O 1
ATOM 2198 N N . TYR A 1 295 ? 4.768 9.711 8.226 1.00 97.19 295 TYR A N 1
ATOM 2199 C CA . TYR A 1 295 ? 5.729 9.257 9.247 1.00 97.19 295 TYR A CA 1
ATOM 2200 C C . TYR A 1 295 ? 5.067 8.885 10.587 1.00 97.19 295 TYR A C 1
ATOM 2202 O O . TYR A 1 295 ? 5.695 8.925 11.656 1.00 97.19 295 TYR A O 1
ATOM 2210 N N . VAL A 1 296 ? 3.804 8.466 10.521 1.00 95.62 296 VAL A N 1
ATOM 2211 C CA . VAL A 1 296 ? 2.992 8.011 11.650 1.00 95.62 296 VAL A CA 1
ATOM 2212 C C . VAL A 1 296 ? 2.985 6.484 11.664 1.00 95.62 296 VAL A C 1
ATOM 2214 O O . VAL A 1 296 ? 2.637 5.844 10.671 1.00 95.62 296 VAL A O 1
ATOM 2217 N N . SER A 1 297 ? 3.381 5.885 12.789 1.00 95.75 297 SER A N 1
ATOM 2218 C CA . SER A 1 297 ? 3.314 4.428 12.935 1.00 95.75 297 SER A CA 1
ATOM 2219 C C . SER A 1 297 ? 1.909 3.979 13.331 1.00 95.75 297 SER A C 1
ATOM 2221 O O . SER A 1 297 ? 1.100 4.782 13.806 1.00 95.75 297 SER A O 1
ATOM 2223 N N . TRP A 1 298 ? 1.616 2.684 13.215 1.00 97.06 298 TRP A N 1
ATOM 2224 C CA . TRP A 1 298 ? 0.325 2.146 13.646 1.00 97.06 298 TRP A CA 1
ATOM 2225 C C . TRP A 1 298 ? 0.039 2.456 15.126 1.00 97.06 298 TRP A C 1
ATOM 2227 O O . TRP A 1 298 ? -1.073 2.840 15.489 1.00 97.06 298 TRP A O 1
ATOM 2237 N N . TYR A 1 299 ? 1.062 2.364 15.985 1.00 92.62 299 TYR A N 1
ATOM 2238 C CA . TYR A 1 299 ? 0.934 2.698 17.408 1.00 92.62 299 TYR A CA 1
ATOM 2239 C C . TYR A 1 299 ? 0.607 4.171 17.659 1.00 92.62 299 TYR A C 1
ATOM 2241 O O . TYR A 1 299 ? -0.169 4.473 18.565 1.00 92.62 299 TYR A O 1
ATOM 2249 N N . ASP A 1 300 ? 1.156 5.092 16.868 1.00 95.94 300 ASP A N 1
ATOM 2250 C CA . ASP A 1 300 ? 0.795 6.503 16.993 1.00 95.94 300 ASP A CA 1
ATOM 2251 C C . ASP A 1 300 ? -0.642 6.762 16.544 1.00 95.94 300 ASP A C 1
ATOM 2253 O O . ASP A 1 300 ? -1.358 7.525 17.191 1.00 95.94 300 ASP A O 1
ATOM 2257 N N . ALA A 1 301 ? -1.062 6.129 15.446 1.00 98.12 301 ALA A N 1
ATOM 2258 C CA . ALA A 1 301 ? -2.411 6.251 14.914 1.00 98.12 301 ALA A CA 1
ATOM 2259 C C . ALA A 1 301 ? -3.445 5.717 15.926 1.00 98.12 301 ALA A C 1
ATOM 2261 O O . ALA A 1 301 ? -4.453 6.367 16.217 1.00 98.12 301 ALA A O 1
ATOM 2262 N N . ARG A 1 302 ? -3.138 4.589 16.579 1.00 96.50 302 ARG A N 1
ATOM 2263 C CA . ARG A 1 302 ? -3.893 4.080 17.734 1.00 96.50 302 ARG A CA 1
ATOM 2264 C C . ARG A 1 302 ? -3.888 5.044 18.914 1.00 96.50 302 ARG A C 1
ATOM 2266 O O . ARG A 1 302 ? -4.945 5.289 19.485 1.00 96.50 302 ARG A O 1
ATOM 2273 N N . ALA A 1 303 ? -2.737 5.603 19.280 1.00 86.81 303 ALA A N 1
ATOM 2274 C CA . ALA A 1 303 ? -2.646 6.550 20.390 1.00 86.81 303 ALA A CA 1
ATOM 2275 C C . ALA A 1 303 ? -3.448 7.837 20.121 1.00 86.81 303 ALA A C 1
ATOM 2277 O O . ALA A 1 303 ? -4.068 8.374 21.039 1.00 86.81 303 ALA A O 1
ATOM 2278 N N . PHE A 1 304 ? -3.510 8.287 18.864 1.00 97.31 304 PHE A N 1
ATOM 2279 C CA . PHE A 1 304 ? -4.399 9.366 18.442 1.00 97.31 304 PHE A CA 1
ATOM 2280 C C . PHE A 1 304 ? -5.871 8.991 18.655 1.00 97.31 304 PHE A C 1
ATOM 2282 O O . PHE A 1 304 ? -6.621 9.777 19.234 1.00 97.31 304 PHE A O 1
ATOM 2289 N N . CYS A 1 305 ? -6.283 7.779 18.264 1.00 97.56 305 CYS A N 1
ATOM 2290 C CA . CYS A 1 305 ? -7.640 7.287 18.522 1.00 97.56 305 CYS A CA 1
ATOM 2291 C C . CYS A 1 305 ? -7.954 7.276 20.028 1.00 97.56 305 CYS A C 1
ATOM 2293 O O . CYS A 1 305 ? -8.959 7.844 20.453 1.00 97.56 305 CYS A O 1
ATOM 2295 N N . GLU A 1 306 ? -7.070 6.712 20.857 1.00 90.81 306 GLU A N 1
ATOM 2296 C CA . GLU A 1 306 ? -7.203 6.698 22.326 1.00 90.81 306 GLU A CA 1
ATOM 2297 C C . GLU A 1 306 ? -7.320 8.112 22.916 1.00 90.81 306 GLU A C 1
ATOM 2299 O O . GLU A 1 306 ? -8.132 8.362 23.812 1.00 90.81 306 GLU A O 1
ATOM 2304 N N . TRP A 1 307 ? -6.551 9.066 22.390 1.00 95.81 307 TRP A N 1
ATOM 2305 C CA . TRP A 1 307 ? -6.646 10.472 22.770 1.00 95.81 307 TRP A CA 1
ATOM 2306 C C . TRP A 1 307 ? -8.012 11.072 22.399 1.00 95.81 307 TRP A C 1
ATOM 2308 O O . TRP A 1 307 ? -8.646 11.706 23.250 1.00 95.81 307 TRP A O 1
ATOM 2318 N N . VAL A 1 308 ? -8.527 10.808 21.191 1.00 91.31 308 VAL A N 1
ATOM 2319 C CA . VAL A 1 308 ? -9.889 11.215 20.793 1.00 91.31 308 VAL A CA 1
ATOM 2320 C C . VAL A 1 308 ? -10.924 10.638 21.765 1.00 91.31 308 VAL A C 1
ATOM 2322 O O . VAL A 1 308 ? -11.777 11.366 22.275 1.00 91.31 308 VAL A O 1
ATOM 2325 N N . ASN A 1 309 ? -10.809 9.356 22.106 1.00 93.56 309 ASN A N 1
ATOM 2326 C CA . ASN A 1 309 ? -11.713 8.698 23.049 1.00 93.56 309 ASN A CA 1
ATOM 2327 C C . ASN A 1 309 ? -11.624 9.239 24.472 1.00 93.56 309 ASN A C 1
ATOM 2329 O O . ASN A 1 309 ? -12.628 9.296 25.178 1.00 93.56 309 ASN A O 1
ATOM 2333 N N . THR A 1 310 ? -10.438 9.642 24.905 1.00 87.88 310 THR A N 1
ATOM 2334 C CA . THR A 1 310 ? -10.237 10.160 26.258 1.00 87.88 310 THR A CA 1
ATOM 2335 C C . THR A 1 310 ? -10.824 11.561 26.397 1.00 87.88 310 THR A C 1
ATOM 2337 O O . THR A 1 310 ? -11.537 11.845 27.359 1.00 87.88 310 THR A O 1
ATOM 2340 N N . TYR A 1 311 ? -10.560 12.441 25.429 1.00 86.44 311 TYR A N 1
ATOM 2341 C CA . TYR A 1 311 ? -10.849 13.870 25.575 1.00 86.44 311 TYR A CA 1
ATOM 2342 C C . TYR A 1 311 ? -12.120 14.326 24.856 1.00 86.44 311 TYR A C 1
ATOM 2344 O O . TYR A 1 311 ? -12.745 15.295 25.286 1.00 86.44 311 TYR A O 1
ATOM 2352 N N . TYR A 1 312 ? -12.557 13.614 23.816 1.00 89.50 312 TYR A N 1
ATOM 2353 C CA . TYR A 1 312 ? -13.658 14.040 22.945 1.00 89.50 312 TYR A CA 1
ATOM 2354 C C . TYR A 1 312 ? -14.856 13.089 22.946 1.00 89.50 312 TYR A C 1
ATOM 2356 O O . TYR A 1 312 ? -15.832 13.354 22.247 1.00 89.50 312 TYR A O 1
ATOM 2364 N N . ARG A 1 313 ? -14.873 12.041 23.781 1.00 88.12 313 ARG A N 1
ATOM 2365 C CA . ARG A 1 313 ? -16.008 11.101 23.879 1.00 88.12 313 ARG A CA 1
ATOM 2366 C C . ARG A 1 313 ? -17.359 11.750 24.143 1.00 88.12 313 ARG A C 1
ATOM 2368 O O . ARG A 1 313 ? -18.354 11.305 23.592 1.00 88.12 313 ARG A O 1
ATOM 2375 N N . HIS A 1 314 ? -17.394 12.825 24.924 1.00 87.50 314 HIS A N 1
ATOM 2376 C CA . HIS A 1 314 ? -18.617 13.593 25.181 1.00 87.50 314 HIS A CA 1
ATOM 2377 C C . HIS A 1 314 ? -19.221 14.237 23.915 1.00 87.50 314 HIS A C 1
ATOM 2379 O O . HIS A 1 314 ? -20.386 14.616 23.920 1.00 87.50 314 HIS A O 1
ATOM 2385 N N . SER A 1 315 ? -18.424 14.383 22.854 1.00 90.06 315 SER A N 1
ATOM 2386 C CA . SER A 1 315 ? -18.814 14.972 21.571 1.00 90.06 315 SER A CA 1
ATOM 2387 C C . SER A 1 315 ? -19.053 13.934 20.472 1.00 90.06 315 SER A C 1
ATOM 2389 O O . SER A 1 315 ? -19.407 14.308 19.360 1.00 90.06 315 SER A O 1
ATOM 2391 N N . MET A 1 316 ? -18.844 12.645 20.754 1.00 93.19 316 MET A N 1
ATOM 2392 C CA . MET A 1 316 ? -19.068 11.547 19.809 1.00 93.19 316 MET A CA 1
ATOM 2393 C C . MET A 1 316 ? -20.492 10.985 19.956 1.00 93.19 316 MET A C 1
ATOM 2395 O O . MET A 1 316 ? -21.096 11.142 21.021 1.00 93.19 316 MET A O 1
ATOM 2399 N N . PRO A 1 317 ? -21.043 10.309 18.930 1.00 92.44 317 PRO A N 1
ATOM 2400 C CA . PRO A 1 317 ? -22.326 9.622 19.046 1.00 92.44 317 PRO A CA 1
ATOM 2401 C C . PRO A 1 317 ? -22.331 8.625 20.215 1.00 92.44 317 PRO A C 1
ATOM 2403 O O . PRO A 1 317 ? -21.334 7.943 20.479 1.00 92.44 317 PRO A O 1
ATOM 2406 N N . ALA A 1 318 ? -23.453 8.541 20.932 1.00 88.94 318 ALA A N 1
ATOM 2407 C CA . ALA A 1 318 ? -23.576 7.669 22.095 1.00 88.94 318 ALA A CA 1
ATOM 2408 C C . ALA A 1 318 ? -23.303 6.203 21.726 1.00 88.94 318 ALA A C 1
ATOM 2410 O O . ALA A 1 318 ? -23.717 5.731 20.673 1.00 88.94 318 ALA A O 1
ATOM 2411 N N . GLY A 1 319 ? -22.596 5.488 22.604 1.00 88.50 319 GLY A N 1
ATOM 2412 C CA . GLY A 1 319 ? -22.259 4.081 22.377 1.00 88.50 319 GLY A CA 1
ATOM 2413 C C . GLY A 1 319 ? -21.212 3.842 21.288 1.00 88.50 319 GLY A C 1
ATOM 2414 O O . GLY A 1 319 ? -21.051 2.699 20.884 1.00 88.50 319 GLY A O 1
ATOM 2415 N N . THR A 1 320 ? -20.493 4.874 20.829 1.00 93.88 320 THR A N 1
ATOM 2416 C CA . THR A 1 320 ? -19.386 4.719 19.871 1.00 93.88 320 THR A CA 1
ATOM 2417 C C . THR A 1 320 ? -18.009 4.928 20.501 1.00 93.88 320 THR A C 1
ATOM 2419 O O . THR A 1 320 ? -17.870 5.492 21.595 1.00 93.88 320 THR A O 1
ATOM 2422 N N . TYR A 1 321 ? -16.980 4.454 19.802 1.00 94.44 321 TYR A N 1
ATOM 2423 C CA . TYR A 1 321 ? -15.576 4.594 20.159 1.00 94.44 321 TYR A CA 1
ATOM 2424 C C . TYR A 1 321 ? -14.715 4.750 18.892 1.00 94.44 321 TYR A C 1
ATOM 2426 O O . TYR A 1 321 ? -14.961 4.104 17.875 1.00 94.44 321 TYR A O 1
ATOM 2434 N N . CYS A 1 322 ? -13.720 5.632 18.952 1.00 97.75 322 CYS A N 1
ATOM 2435 C CA . CYS A 1 322 ? -12.801 5.946 17.864 1.00 97.75 322 CYS A CA 1
ATOM 2436 C C . CYS A 1 322 ? -11.712 4.872 17.724 1.00 97.75 322 CYS A C 1
ATOM 2438 O O . CYS A 1 322 ? -11.039 4.546 18.701 1.00 97.75 322 CYS A O 1
ATOM 2440 N N . ARG A 1 323 ? -11.496 4.342 16.522 1.00 98.31 323 ARG A N 1
ATOM 2441 C CA . ARG A 1 323 ? -10.391 3.417 16.219 1.00 98.31 323 ARG A CA 1
ATOM 2442 C C . ARG A 1 323 ? -9.991 3.507 14.749 1.00 98.31 323 ARG A C 1
ATOM 2444 O O . ARG A 1 323 ? -10.619 4.227 13.973 1.00 98.31 323 ARG A O 1
ATOM 2451 N N . LEU A 1 324 ? -8.964 2.754 14.371 1.00 98.62 324 LEU A N 1
ATOM 2452 C CA . LEU A 1 324 ? -8.668 2.504 12.965 1.00 98.62 324 LEU A CA 1
ATOM 2453 C C . LEU A 1 324 ? -9.773 1.623 12.351 1.00 98.62 324 LEU A C 1
ATOM 2455 O O . LEU A 1 324 ? -10.375 0.816 13.075 1.00 98.62 324 LEU A O 1
ATOM 2459 N N . PRO A 1 325 ? -10.076 1.778 11.051 1.00 98.25 325 PRO A N 1
ATOM 2460 C CA . PRO A 1 325 ? -10.994 0.876 10.365 1.00 98.25 325 PRO A CA 1
ATOM 2461 C C . PRO A 1 325 ? -10.436 -0.550 10.369 1.00 98.25 325 PRO A C 1
ATOM 2463 O O . PRO A 1 325 ? -9.216 -0.751 10.343 1.00 98.25 325 PRO A O 1
ATOM 2466 N N . THR A 1 326 ? -11.316 -1.548 10.378 1.00 96.81 326 THR A N 1
ATOM 2467 C CA . THR A 1 326 ? -10.896 -2.894 9.979 1.00 96.81 326 THR A CA 1
ATOM 2468 C C . THR A 1 326 ? -10.632 -2.920 8.473 1.00 96.81 326 THR A C 1
ATOM 2470 O O . THR A 1 326 ? -11.101 -2.062 7.722 1.00 96.81 326 THR A O 1
ATOM 2473 N N . ASN A 1 327 ? -9.893 -3.918 8.004 1.00 94.38 327 ASN A N 1
ATOM 2474 C CA . ASN A 1 327 ? -9.656 -4.134 6.585 1.00 94.38 327 ASN A CA 1
ATOM 2475 C C . ASN A 1 327 ? -10.981 -4.317 5.826 1.00 94.38 327 ASN A C 1
ATOM 2477 O O . ASN A 1 327 ? -11.154 -3.777 4.738 1.00 94.38 327 ASN A O 1
ATOM 2481 N N . GLU A 1 328 ? -11.923 -5.062 6.406 1.00 95.25 328 GLU A N 1
ATOM 2482 C CA . GLU A 1 328 ? -13.248 -5.280 5.816 1.00 95.25 328 GLU A CA 1
ATOM 2483 C C . GLU A 1 328 ? -14.074 -3.987 5.750 1.00 95.25 328 GLU A C 1
ATOM 2485 O O . GLU A 1 328 ? -14.682 -3.693 4.717 1.00 95.25 328 GLU A O 1
ATOM 2490 N N . GLU A 1 329 ? -14.052 -3.173 6.809 1.00 97.56 329 GLU A N 1
ATOM 2491 C CA . GLU A 1 329 ? -14.694 -1.856 6.807 1.00 97.56 329 GLU A CA 1
ATOM 2492 C C . GLU A 1 329 ? -14.082 -0.956 5.739 1.00 97.56 329 GLU A C 1
ATOM 2494 O O . GLU A 1 329 ? -14.816 -0.376 4.941 1.00 97.56 329 GLU A O 1
ATOM 2499 N N . TRP A 1 330 ? -12.751 -0.877 5.672 1.00 98.12 330 TRP A N 1
ATOM 2500 C CA . TRP A 1 330 ? -12.055 -0.070 4.674 1.00 98.12 330 TRP A CA 1
ATOM 2501 C C . TRP A 1 330 ? -12.449 -0.475 3.248 1.00 98.12 330 TRP A C 1
ATOM 2503 O O . TRP A 1 330 ? -12.868 0.368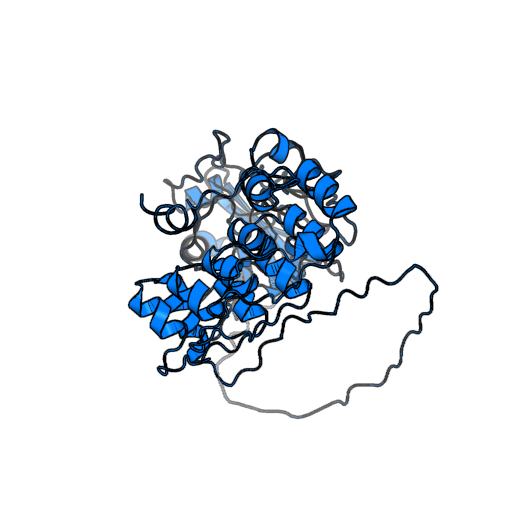 2.453 1.00 98.12 330 TRP A O 1
ATOM 2513 N N . MET A 1 331 ? -12.415 -1.776 2.942 1.00 97.25 331 MET A N 1
ATOM 2514 C CA . MET A 1 331 ? -12.801 -2.295 1.626 1.00 97.25 331 MET A CA 1
ATOM 2515 C C . MET A 1 331 ? -14.274 -2.009 1.308 1.00 97.25 331 MET A C 1
ATOM 2517 O O . MET A 1 331 ? -14.611 -1.675 0.171 1.00 97.25 331 MET A O 1
ATOM 2521 N N . THR A 1 332 ? -15.156 -2.096 2.306 1.00 97.56 332 THR A N 1
ATOM 2522 C CA . THR A 1 332 ? -16.578 -1.754 2.158 1.00 97.56 332 THR A CA 1
ATOM 2523 C C . THR A 1 332 ? -16.756 -0.279 1.804 1.00 97.56 332 THR A C 1
ATOM 2525 O O . THR A 1 332 ? -17.506 0.049 0.880 1.00 97.56 332 THR A O 1
ATOM 2528 N N . LEU A 1 333 ? -16.029 0.609 2.489 1.00 98.00 333 LEU A N 1
ATOM 2529 C CA . LEU A 1 333 ? -16.031 2.051 2.235 1.00 98.00 333 LEU A CA 1
ATOM 2530 C C . LEU A 1 333 ? -15.493 2.388 0.837 1.00 98.00 333 LEU A C 1
ATOM 2532 O O . LEU A 1 333 ? -16.080 3.230 0.153 1.00 98.00 333 LEU A O 1
ATOM 2536 N N . ALA A 1 334 ? -14.444 1.696 0.386 1.00 97.44 334 ALA A N 1
ATOM 2537 C CA . ALA A 1 334 ? -13.878 1.860 -0.951 1.00 97.44 334 ALA A CA 1
ATOM 2538 C C . ALA A 1 334 ? -14.798 1.355 -2.069 1.00 97.44 334 ALA A C 1
ATOM 2540 O O . ALA A 1 334 ? -14.841 1.940 -3.148 1.00 97.44 334 ALA A O 1
ATOM 2541 N N . ARG A 1 335 ? -15.580 0.301 -1.816 1.00 96.69 335 ARG A N 1
ATOM 2542 C CA . ARG A 1 335 ? -16.510 -0.284 -2.797 1.00 96.69 335 ARG A CA 1
ATOM 2543 C C . ARG A 1 335 ? -17.766 0.547 -3.039 1.00 96.69 335 ARG A C 1
ATOM 2545 O O . ARG A 1 335 ? -18.443 0.334 -4.045 1.00 96.69 335 ARG A O 1
ATOM 2552 N N . CYS A 1 336 ? -18.122 1.430 -2.114 1.00 94.25 336 CYS A N 1
ATOM 2553 C CA . CYS A 1 336 ? -19.368 2.201 -2.101 1.00 94.25 336 CYS A CA 1
ATOM 2554 C C . CYS A 1 336 ? -20.607 1.399 -2.554 1.00 94.25 336 CYS A C 1
ATOM 2556 O O . CYS A 1 336 ? -21.370 1.826 -3.423 1.00 94.25 336 CYS A O 1
ATOM 2558 N N . GLY A 1 337 ? -20.775 0.193 -2.003 1.00 91.00 337 GLY A N 1
ATOM 2559 C CA . GLY A 1 337 ? -21.916 -0.684 -2.288 1.00 91.00 337 GLY A CA 1
ATOM 2560 C C . GLY A 1 337 ? -21.864 -1.434 -3.627 1.00 91.00 337 GLY A C 1
ATOM 2561 O O . GLY A 1 337 ? -22.854 -2.060 -4.002 1.00 91.00 337 GLY A O 1
ATOM 2562 N N . SER A 1 338 ? -20.741 -1.401 -4.352 1.00 93.00 338 SER A N 1
ATOM 2563 C CA . SER A 1 338 ? -20.554 -2.123 -5.617 1.00 93.00 338 SER A CA 1
ATOM 2564 C C . SER A 1 338 ? -19.494 -3.235 -5.524 1.00 93.00 338 SER A C 1
ATOM 2566 O O . SER A 1 338 ? -18.912 -3.505 -4.473 1.00 93.00 338 SER A O 1
ATOM 2568 N N . GLN A 1 339 ? -19.256 -3.925 -6.641 1.00 90.81 339 GLN A N 1
ATOM 2569 C CA . GLN A 1 339 ? -18.166 -4.896 -6.806 1.00 90.81 339 GLN A CA 1
ATOM 2570 C C . GLN A 1 339 ? -17.020 -4.305 -7.643 1.00 90.81 339 GLN A C 1
ATOM 2572 O O . GLN A 1 339 ? -16.430 -5.001 -8.464 1.00 90.81 339 GLN A O 1
ATOM 2577 N N . ARG A 1 340 ? -16.772 -2.994 -7.499 1.00 94.50 340 ARG A N 1
ATOM 2578 C CA . ARG A 1 340 ? -15.726 -2.287 -8.248 1.00 94.50 340 ARG A CA 1
ATOM 2579 C C . ARG A 1 340 ? -14.331 -2.828 -7.920 1.00 94.50 340 ARG A C 1
ATOM 2581 O O . ARG A 1 340 ? -14.078 -3.227 -6.784 1.00 94.50 340 ARG A O 1
ATOM 2588 N N . ARG A 1 341 ? -13.443 -2.808 -8.915 1.00 94.62 341 ARG A N 1
ATOM 2589 C CA . ARG A 1 341 ? -12.043 -3.241 -8.797 1.00 94.62 341 ARG A CA 1
ATOM 2590 C C . ARG A 1 341 ? -11.170 -2.218 -8.062 1.00 94.62 341 ARG A C 1
ATOM 2592 O O . ARG A 1 341 ? -10.400 -2.593 -7.183 1.00 94.62 341 ARG A O 1
ATOM 2599 N N . TYR A 1 342 ? -11.322 -0.941 -8.394 1.00 96.25 342 TYR A N 1
ATOM 2600 C CA . TYR A 1 342 ? -10.578 0.181 -7.824 1.00 96.25 342 TYR A CA 1
ATOM 2601 C C . TYR A 1 342 ? -11.498 1.086 -7.008 1.00 96.25 342 TYR A C 1
ATOM 2603 O O . TYR A 1 342 ? -12.705 1.113 -7.273 1.00 96.25 342 TYR A O 1
ATOM 2611 N N . PRO A 1 343 ? -10.962 1.895 -6.078 1.00 95.06 343 PRO A N 1
ATOM 2612 C CA . PRO A 1 343 ? -11.747 2.903 -5.366 1.00 95.06 343 PRO A CA 1
ATOM 2613 C C . PRO A 1 343 ? -12.616 3.782 -6.283 1.00 95.06 343 PRO A C 1
ATOM 2615 O O . PRO A 1 343 ? -13.771 4.060 -5.958 1.00 95.06 343 PRO A O 1
ATOM 2618 N N . TRP A 1 344 ? -12.094 4.154 -7.457 1.00 94.12 344 TRP A N 1
ATOM 2619 C CA . TRP A 1 344 ? -12.755 5.027 -8.435 1.00 94.12 344 TRP A CA 1
ATOM 2620 C C . TRP A 1 344 ? -13.631 4.305 -9.471 1.00 94.12 344 TRP A C 1
ATOM 2622 O O . TRP A 1 344 ? -14.248 4.964 -10.306 1.00 94.12 344 TRP A O 1
ATOM 2632 N N . GLY A 1 345 ? -13.702 2.970 -9.458 1.00 94.62 345 GLY A N 1
ATOM 2633 C CA . GLY A 1 345 ? -14.485 2.202 -10.431 1.00 94.62 345 GLY A CA 1
ATOM 2634 C C . GLY A 1 345 ? -13.747 0.986 -10.985 1.00 94.62 345 GLY A C 1
ATOM 2635 O O . GLY A 1 345 ? -12.907 0.394 -10.320 1.00 94.62 345 GLY A O 1
ATOM 2636 N N . ASN A 1 346 ? -14.106 0.558 -12.196 1.00 95.06 346 ASN A N 1
ATOM 2637 C CA . ASN A 1 346 ? -13.487 -0.605 -12.851 1.00 95.06 346 ASN A CA 1
ATOM 2638 C C . ASN A 1 346 ? -12.479 -0.228 -13.935 1.00 95.06 346 ASN A C 1
ATOM 2640 O O . ASN A 1 346 ? -11.668 -1.064 -14.332 1.00 95.06 346 ASN A O 1
ATOM 2644 N N . ASP A 1 347 ? -12.563 1.008 -14.413 1.00 93.25 347 ASP A N 1
ATOM 2645 C CA . ASP A 1 347 ? -11.780 1.478 -15.539 1.00 93.25 347 ASP A CA 1
ATOM 2646 C C . ASP A 1 347 ? -10.403 1.960 -15.076 1.00 93.25 347 ASP A C 1
ATOM 2648 O O . ASP A 1 347 ? -10.213 2.401 -13.939 1.00 93.25 347 ASP A O 1
ATOM 2652 N N . TRP A 1 348 ? -9.440 1.833 -15.981 1.00 92.31 348 TRP A N 1
ATOM 2653 C CA . TRP A 1 348 ? -8.079 2.335 -15.842 1.00 92.31 348 TRP A CA 1
ATOM 2654 C C . TRP A 1 348 ? -7.809 3.320 -16.987 1.00 92.31 348 TRP A C 1
ATOM 2656 O O . TRP A 1 348 ? -8.257 3.026 -18.103 1.00 92.31 348 TRP A O 1
ATOM 2666 N N . PRO A 1 349 ? -7.078 4.433 -16.776 1.00 92.94 349 PRO A N 1
ATOM 2667 C CA . PRO A 1 349 ? -6.413 4.890 -15.539 1.00 92.94 349 PRO A CA 1
ATOM 2668 C C . PRO A 1 349 ? -7.383 5.440 -14.467 1.00 92.94 349 PRO A C 1
ATOM 2670 O O . PRO A 1 349 ? -8.595 5.458 -14.704 1.00 92.94 349 PRO A O 1
ATOM 2673 N N . PRO A 1 350 ? -6.894 5.858 -13.277 1.00 93.19 350 PRO A N 1
ATOM 2674 C CA . PRO A 1 350 ? -7.730 6.524 -12.281 1.00 93.19 350 PRO A CA 1
ATOM 2675 C C . PRO A 1 350 ? -8.433 7.768 -12.839 1.00 93.19 350 PRO A C 1
ATOM 2677 O O . PRO A 1 350 ? -7.886 8.494 -13.662 1.00 93.19 350 PRO A O 1
ATOM 2680 N N . VAL A 1 351 ? -9.662 8.029 -12.382 1.00 91.56 351 VAL A N 1
ATOM 2681 C CA . VAL A 1 351 ? -10.416 9.258 -12.729 1.00 91.56 351 VAL A CA 1
ATOM 2682 C C . VAL A 1 351 ? -10.352 10.325 -11.632 1.00 91.56 351 VAL A C 1
ATOM 2684 O O . VAL A 1 351 ? -10.751 11.468 -11.848 1.00 91.56 351 VAL A O 1
ATOM 2687 N N . TYR A 1 352 ? -9.872 9.938 -10.454 1.00 92.06 352 TYR A N 1
ATOM 2688 C CA . TYR A 1 352 ? -9.509 10.790 -9.330 1.00 92.06 352 TYR A CA 1
ATOM 2689 C C . TYR A 1 352 ? -8.539 10.016 -8.431 1.00 92.06 352 TYR A C 1
ATOM 2691 O O . TYR A 1 352 ? -8.424 8.794 -8.547 1.00 92.06 352 TYR A O 1
ATOM 2699 N N . GLY A 1 353 ? -7.945 10.723 -7.479 1.00 90.12 353 GLY A N 1
ATOM 2700 C CA . GLY A 1 353 ? -7.025 10.182 -6.488 1.00 90.12 353 GLY A CA 1
ATOM 2701 C C . GLY A 1 353 ? -5.780 11.049 -6.437 1.00 90.12 353 GLY A C 1
ATOM 2702 O O . GLY A 1 353 ? -5.680 12.011 -7.190 1.00 90.12 353 GLY A O 1
ATOM 2703 N N . ASN A 1 354 ? -4.857 10.734 -5.538 1.00 92.69 354 ASN A N 1
ATOM 2704 C CA . ASN A 1 354 ? -3.488 11.233 -5.639 1.00 92.69 354 ASN A CA 1
ATOM 2705 C C . ASN A 1 354 ? -2.562 10.029 -5.822 1.00 92.69 354 ASN A C 1
ATOM 2707 O O . ASN A 1 354 ? -2.292 9.299 -4.867 1.00 92.69 354 ASN A O 1
ATOM 2711 N N . HIS A 1 355 ? -2.146 9.776 -7.054 1.00 90.81 355 HIS A N 1
ATOM 2712 C CA . HIS A 1 355 ? -1.337 8.612 -7.420 1.00 90.81 355 HIS A CA 1
ATOM 2713 C C . HIS A 1 355 ? -0.087 9.065 -8.160 1.00 90.81 355 HIS A C 1
ATOM 2715 O O . HIS A 1 355 ? 0.001 10.211 -8.587 1.00 90.81 355 HIS A O 1
ATOM 2721 N N . SER A 1 356 ? 0.879 8.166 -8.353 1.00 84.62 356 SER A N 1
ATOM 2722 C CA . SER A 1 356 ? 2.067 8.563 -9.099 1.00 84.62 356 SER A CA 1
ATOM 2723 C C . SER A 1 356 ? 1.679 8.845 -10.546 1.00 84.62 356 SER A C 1
ATOM 2725 O O . SER A 1 356 ? 1.162 7.981 -11.255 1.00 84.62 356 SER A O 1
ATOM 2727 N N . ASP A 1 357 ? 1.900 10.082 -10.971 1.00 81.00 357 ASP A N 1
ATOM 2728 C CA . ASP A 1 357 ? 1.415 10.616 -12.233 1.00 81.00 357 ASP A CA 1
ATOM 2729 C C . ASP A 1 357 ? 2.547 11.261 -13.051 1.00 81.00 357 ASP A C 1
ATOM 2731 O O . ASP A 1 357 ? 3.743 11.118 -12.761 1.00 81.00 357 ASP A O 1
ATOM 2735 N N . ARG A 1 358 ? 2.176 11.971 -14.120 1.00 78.31 358 ARG A N 1
ATOM 2736 C CA . ARG A 1 358 ? 3.129 12.718 -14.948 1.00 78.31 358 ARG A CA 1
ATOM 2737 C C . ARG A 1 358 ? 3.881 13.792 -14.159 1.00 78.31 358 ARG A C 1
ATOM 2739 O O . ARG A 1 358 ? 5.089 13.933 -14.354 1.00 78.31 358 ARG A O 1
ATOM 2746 N N . SER A 1 359 ? 3.184 14.538 -13.307 1.00 79.62 359 SER A N 1
ATOM 2747 C CA . SER A 1 359 ? 3.766 15.597 -12.483 1.00 79.62 359 SER A CA 1
ATOM 2748 C C . SER A 1 359 ? 4.810 15.026 -11.517 1.00 79.62 359 SER A C 1
ATOM 2750 O O . SER A 1 359 ? 5.910 15.575 -11.404 1.00 79.62 359 SER A O 1
ATOM 2752 N N . ALA A 1 360 ? 4.519 13.880 -10.895 1.00 77.69 360 ALA A N 1
ATOM 2753 C CA . ALA A 1 360 ? 5.448 13.140 -10.047 1.00 77.69 360 ALA A CA 1
ATOM 2754 C C . ALA A 1 360 ? 6.674 12.647 -10.827 1.00 77.69 360 ALA A C 1
ATOM 2756 O O . ALA A 1 360 ? 7.805 12.900 -10.412 1.00 77.69 360 ALA A O 1
ATOM 2757 N N . ARG A 1 361 ? 6.469 12.018 -11.991 1.00 78.25 361 ARG A N 1
ATOM 2758 C CA . ARG A 1 361 ? 7.550 11.547 -12.876 1.00 78.25 361 ARG A CA 1
ATOM 2759 C C . ARG A 1 361 ? 8.485 12.673 -13.321 1.00 78.25 361 ARG A C 1
ATOM 2761 O O . ARG A 1 361 ? 9.700 12.496 -13.361 1.00 78.25 361 ARG A O 1
ATOM 2768 N N . ASP A 1 362 ? 7.928 13.821 -13.697 1.00 79.19 362 ASP A N 1
ATOM 2769 C CA . ASP A 1 362 ? 8.713 14.943 -14.216 1.00 79.19 362 ASP A CA 1
ATOM 2770 C C . ASP A 1 362 ? 9.539 15.625 -13.099 1.00 79.19 362 ASP A C 1
ATOM 2772 O O . ASP A 1 362 ? 10.573 16.238 -13.380 1.00 79.19 362 ASP A O 1
ATOM 2776 N N . ALA A 1 363 ? 9.113 15.495 -11.836 1.00 77.56 363 ALA A N 1
ATOM 2777 C CA . ALA A 1 363 ? 9.766 16.093 -10.672 1.00 77.56 363 ALA A CA 1
ATOM 2778 C C . ALA A 1 363 ? 10.684 15.134 -9.886 1.00 77.56 363 ALA A C 1
ATOM 2780 O O . ALA A 1 363 ? 11.639 15.603 -9.261 1.00 77.56 363 ALA A O 1
ATOM 2781 N N . LEU A 1 364 ? 10.423 13.821 -9.900 1.00 76.19 364 LEU A N 1
ATOM 2782 C CA . LEU A 1 364 ? 11.127 12.819 -9.095 1.00 76.19 364 LEU A CA 1
ATOM 2783 C C . LEU A 1 364 ? 11.865 11.804 -9.995 1.00 76.19 364 LEU A C 1
ATOM 2785 O O . LEU A 1 364 ? 11.222 11.031 -10.706 1.00 76.19 364 LEU A O 1
ATOM 2789 N N . PRO A 1 365 ? 13.213 11.762 -9.971 1.00 60.91 365 PRO A N 1
ATOM 2790 C CA . PRO A 1 365 ? 13.971 10.774 -10.732 1.00 60.91 365 PRO A CA 1
ATOM 2791 C C . PRO A 1 365 ? 13.685 9.371 -10.177 1.00 60.91 365 PRO A C 1
ATOM 2793 O O . PRO A 1 365 ? 13.761 9.187 -8.969 1.00 60.91 365 PRO A O 1
ATOM 2796 N N . ASP A 1 366 ? 13.376 8.411 -11.056 1.00 63.41 366 ASP A N 1
ATOM 2797 C CA . ASP A 1 366 ? 13.018 6.998 -10.785 1.00 63.41 366 ASP A CA 1
ATOM 2798 C C . ASP A 1 366 ? 11.512 6.658 -10.683 1.00 63.41 366 ASP A C 1
ATOM 2800 O O . ASP A 1 366 ? 11.180 5.486 -10.518 1.00 63.41 366 ASP A O 1
ATOM 2804 N N . TRP A 1 367 ? 10.598 7.622 -10.854 1.00 66.88 367 TRP A N 1
ATOM 2805 C CA . TRP A 1 367 ? 9.149 7.357 -10.953 1.00 66.88 367 TRP A CA 1
ATOM 2806 C C . TRP A 1 367 ? 8.725 7.245 -12.419 1.00 66.88 367 TRP A C 1
ATOM 2808 O O . TRP A 1 367 ? 9.284 7.952 -13.260 1.00 66.88 367 TRP A O 1
ATOM 2818 N N . HIS A 1 368 ? 7.772 6.367 -12.758 1.00 68.50 368 HIS A N 1
ATOM 2819 C CA . HIS A 1 368 ? 7.311 6.199 -14.144 1.00 68.50 368 HIS A CA 1
ATOM 2820 C C . HIS A 1 368 ? 5.977 6.905 -14.415 1.00 68.50 368 HIS A C 1
ATOM 2822 O O . HIS A 1 368 ? 5.767 7.365 -15.542 1.00 68.50 368 HIS A O 1
ATOM 2828 N N . GLY A 1 369 ? 5.142 7.067 -13.386 1.00 80.25 369 GLY A N 1
ATOM 2829 C CA . GLY A 1 369 ? 3.814 7.661 -13.443 1.00 80.25 369 GLY A CA 1
ATOM 2830 C C . GLY A 1 369 ? 2.806 6.794 -14.201 1.00 80.25 369 GLY A C 1
ATOM 2831 O O . GLY A 1 369 ? 3.141 6.078 -15.149 1.00 80.25 369 GLY A O 1
ATOM 2832 N N . ILE A 1 370 ? 1.536 6.883 -13.821 1.00 86.56 370 ILE A N 1
ATOM 2833 C CA . ILE A 1 370 ? 0.442 6.259 -14.566 1.00 86.56 370 ILE A CA 1
ATOM 2834 C C . ILE A 1 370 ? 0.293 6.967 -15.921 1.00 86.56 370 ILE A C 1
ATOM 2836 O O . ILE A 1 370 ? 0.134 8.187 -16.002 1.00 86.56 370 ILE A O 1
ATOM 2840 N N . GLU A 1 371 ? 0.337 6.197 -17.009 1.00 85.38 371 GLU A N 1
ATOM 2841 C CA . GLU A 1 371 ? 0.148 6.736 -18.355 1.00 85.38 371 GLU A CA 1
ATOM 2842 C C . GLU A 1 371 ? -1.263 7.328 -18.509 1.00 85.38 371 GLU A C 1
ATOM 2844 O O . GLU A 1 371 ? -2.245 6.758 -18.042 1.00 85.38 371 GLU A O 1
ATOM 2849 N N . GLU A 1 372 ? -1.361 8.486 -19.169 1.00 87.50 372 GLU A N 1
ATOM 2850 C CA . GLU A 1 372 ? -2.624 9.216 -19.393 1.00 87.50 372 GLU A CA 1
ATOM 2851 C C . GLU A 1 372 ? -3.326 9.736 -18.121 1.00 87.50 372 GLU A C 1
ATOM 2853 O O . GLU A 1 372 ? -4.454 10.221 -18.203 1.00 87.50 372 GLU A O 1
ATOM 2858 N N . TYR A 1 373 ? -2.637 9.728 -16.976 1.00 89.81 373 TYR A N 1
ATOM 2859 C CA . TYR A 1 373 ? -3.108 10.278 -15.706 1.00 89.81 373 TYR A CA 1
ATOM 2860 C C . TYR A 1 373 ? -2.216 11.434 -15.223 1.00 89.81 373 TYR A C 1
ATOM 2862 O O . TYR A 1 373 ? -0.992 11.406 -15.381 1.00 89.81 373 TYR A O 1
ATOM 2870 N N . ASP A 1 374 ? -2.847 12.480 -14.692 1.00 89.00 374 ASP A N 1
ATOM 2871 C CA . ASP A 1 374 ? -2.200 13.661 -14.106 1.00 89.00 374 ASP A CA 1
ATOM 2872 C C . ASP A 1 374 ? -3.215 14.339 -13.181 1.00 89.00 374 ASP A C 1
ATOM 2874 O O . ASP A 1 374 ? -4.213 14.899 -13.650 1.00 89.00 374 ASP A O 1
ATOM 2878 N N . ASP A 1 375 ? -2.998 14.235 -11.875 1.00 88.25 375 ASP A N 1
ATOM 2879 C CA . ASP A 1 375 ? -3.779 14.944 -10.860 1.00 88.25 375 ASP A CA 1
ATOM 2880 C C . ASP A 1 375 ? -3.099 16.250 -10.422 1.00 88.25 375 ASP A C 1
ATOM 2882 O O . ASP A 1 375 ? -3.718 17.084 -9.756 1.00 88.25 375 ASP A O 1
ATOM 2886 N N . GLY A 1 376 ? -1.866 16.486 -10.884 1.00 90.19 376 GLY A N 1
ATOM 2887 C CA . GLY A 1 376 ? -1.111 17.708 -10.636 1.00 90.19 376 GLY A CA 1
ATOM 2888 C C . GLY A 1 376 ? -0.413 17.737 -9.276 1.00 90.19 376 GLY A C 1
ATOM 2889 O O . GLY A 1 376 ? 0.121 18.788 -8.893 1.00 90.19 376 GLY A O 1
ATOM 2890 N N . HIS A 1 377 ? -0.401 16.623 -8.539 1.00 91.25 377 HIS A N 1
ATOM 2891 C CA . HIS A 1 377 ? 0.204 16.523 -7.217 1.00 91.25 377 HIS A CA 1
ATOM 2892 C C . HIS A 1 377 ? 1.445 15.618 -7.237 1.00 91.25 377 HIS A C 1
ATOM 2894 O O . HIS A 1 377 ? 1.385 14.416 -7.432 1.00 91.25 377 HI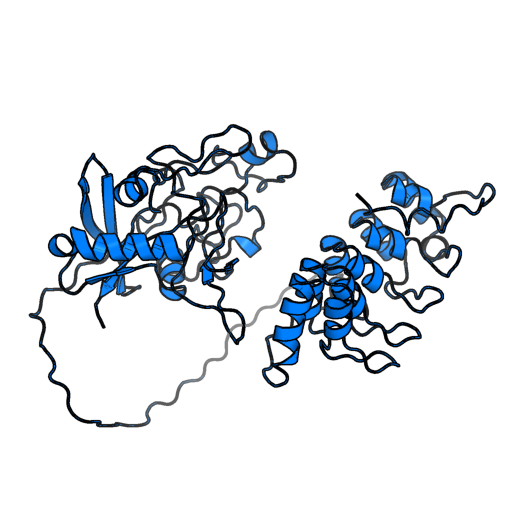S A O 1
ATOM 2900 N N . ILE A 1 378 ? 2.618 16.209 -6.980 1.00 89.44 378 ILE A N 1
ATOM 2901 C CA . ILE A 1 378 ? 3.905 15.482 -6.994 1.00 89.44 378 ILE A CA 1
ATOM 2902 C C . ILE A 1 378 ? 4.056 14.550 -5.778 1.00 89.44 378 ILE A C 1
ATOM 2904 O O . ILE A 1 378 ? 4.725 13.523 -5.844 1.00 89.44 378 ILE A O 1
ATOM 2908 N N . VAL A 1 379 ? 3.493 14.963 -4.644 1.00 92.88 379 VAL A N 1
ATOM 2909 C CA . VAL A 1 379 ? 3.505 14.255 -3.356 1.00 92.88 379 VAL A CA 1
ATOM 2910 C C . VAL A 1 379 ? 2.131 14.408 -2.704 1.00 92.88 379 VAL A C 1
ATOM 2912 O O . VAL A 1 379 ? 1.178 14.803 -3.377 1.00 92.88 379 VAL A O 1
ATOM 2915 N N . THR A 1 380 ? 2.004 14.150 -1.397 1.00 95.88 380 THR A N 1
ATOM 2916 C CA . THR A 1 380 ? 0.740 14.351 -0.678 1.00 95.88 380 THR A CA 1
ATOM 2917 C C . THR A 1 380 ? 0.102 15.709 -0.983 1.00 95.88 380 THR A C 1
ATOM 2919 O O . THR A 1 380 ? 0.764 16.748 -1.044 1.00 95.88 380 THR A O 1
ATOM 2922 N N . CYS A 1 381 ? -1.214 15.710 -1.153 1.00 96.25 381 CYS A N 1
ATOM 2923 C CA . CYS A 1 381 ? -2.008 16.912 -1.390 1.00 96.25 381 CYS A CA 1
ATOM 2924 C C . CYS A 1 381 ? -2.886 17.207 -0.174 1.00 96.25 381 CYS A C 1
ATOM 2926 O O . CYS A 1 381 ? -2.889 16.470 0.820 1.00 96.25 381 CYS A O 1
ATOM 2928 N N . LYS A 1 382 ? -3.664 18.290 -0.244 1.00 97.75 382 LYS A N 1
ATOM 2929 C CA . LYS A 1 382 ? -4.680 18.550 0.776 1.00 97.75 382 LYS A CA 1
ATOM 2930 C C . LYS A 1 382 ? -5.653 17.382 0.817 1.00 97.75 382 LYS A C 1
ATOM 2932 O O . LYS A 1 382 ? -6.093 16.900 -0.223 1.00 97.75 382 LYS A O 1
ATOM 2937 N N . THR A 1 383 ? -6.052 16.976 2.014 1.00 97.06 383 THR A N 1
ATOM 2938 C CA . THR A 1 383 ? -7.007 15.870 2.211 1.00 97.06 383 THR A CA 1
ATOM 2939 C C . THR A 1 383 ? -8.350 16.095 1.502 1.00 97.06 383 THR A C 1
ATOM 2941 O O . THR A 1 383 ? -9.044 15.140 1.185 1.00 97.06 383 THR A O 1
ATOM 2944 N N . SER A 1 384 ? -8.727 17.345 1.215 1.00 95.88 384 SER A N 1
ATOM 2945 C CA . SER A 1 384 ? -9.930 17.692 0.444 1.00 95.88 384 SER A CA 1
ATOM 2946 C C . SER A 1 384 ? -9.752 17.663 -1.078 1.00 95.88 384 SER A C 1
ATOM 2948 O O . SER A 1 384 ? -10.733 17.829 -1.801 1.00 95.88 384 SER A O 1
ATOM 2950 N N . GLU A 1 385 ? -8.520 17.518 -1.560 1.00 95.69 385 GLU A N 1
ATOM 2951 C CA . GLU A 1 385 ? -8.151 17.547 -2.981 1.00 95.69 385 GLU A CA 1
ATOM 2952 C C . GLU A 1 385 ? -7.779 16.153 -3.514 1.00 95.69 385 GLU A C 1
ATOM 2954 O O . GLU A 1 385 ? -7.746 15.964 -4.722 1.00 95.69 385 GLU A O 1
ATOM 2959 N N . SER A 1 386 ? -7.631 15.141 -2.648 1.00 91.06 386 SER A N 1
ATOM 2960 C CA . SER A 1 386 ? -7.260 13.753 -2.996 1.00 91.06 386 SER A CA 1
ATOM 2961 C C . SER A 1 386 ? -8.370 12.925 -3.673 1.00 91.06 386 SER A C 1
ATOM 2963 O O . SER A 1 386 ? -8.365 11.694 -3.632 1.00 91.06 386 SER A O 1
ATOM 2965 N N . GLY A 1 387 ? -9.350 13.588 -4.291 1.00 93.44 387 GLY A N 1
ATOM 2966 C CA . GLY A 1 387 ? -10.527 12.958 -4.890 1.00 93.44 387 GLY A CA 1
ATOM 2967 C C . GLY A 1 387 ? -11.543 12.447 -3.862 1.00 93.44 387 GLY A C 1
ATOM 2968 O O . GLY A 1 387 ? -11.233 12.276 -2.687 1.00 93.44 387 GLY A O 1
ATOM 2969 N N . VAL A 1 388 ? -12.787 12.230 -4.300 1.00 95.50 388 VAL A N 1
ATOM 2970 C CA . VAL A 1 388 ? -13.916 11.849 -3.435 1.00 95.50 388 VAL A CA 1
ATOM 2971 C C . VAL A 1 388 ? -14.752 10.757 -4.086 1.00 95.50 388 VAL A C 1
ATOM 2973 O O . VAL A 1 388 ? -15.087 10.845 -5.266 1.00 95.50 388 VAL A O 1
ATOM 2976 N N . ASN A 1 389 ? -15.114 9.737 -3.310 1.00 95.56 389 ASN A N 1
ATOM 2977 C CA . ASN A 1 389 ? -16.025 8.696 -3.777 1.00 95.56 389 ASN A CA 1
ATOM 2978 C C . ASN A 1 389 ? -17.504 9.100 -3.611 1.00 95.56 389 ASN A C 1
ATOM 2980 O O . ASN A 1 389 ? -17.850 10.112 -2.997 1.00 95.56 389 ASN A O 1
ATOM 2984 N N . GLU A 1 390 ? -18.421 8.275 -4.108 1.00 95.56 390 GLU A N 1
ATOM 2985 C CA . GLU A 1 390 ? -19.873 8.512 -4.073 1.00 95.56 390 GLU A CA 1
ATOM 2986 C C . GLU A 1 390 ? -20.445 8.555 -2.648 1.00 95.56 390 GLU A C 1
ATOM 2988 O O . GLU A 1 390 ? -21.586 8.966 -2.426 1.00 95.56 390 GLU A O 1
ATOM 2993 N N . TRP A 1 391 ? -19.650 8.129 -1.667 1.00 96.50 391 TRP A N 1
ATOM 2994 C CA . TRP A 1 391 ? -19.968 8.160 -0.248 1.00 96.50 391 TRP A CA 1
ATOM 2995 C C . TRP A 1 391 ? -19.382 9.374 0.485 1.00 96.50 391 TRP A C 1
ATOM 2997 O O . TRP A 1 391 ? -19.533 9.472 1.707 1.00 96.50 391 TRP A O 1
ATOM 3007 N N . GLY A 1 392 ? -18.793 10.331 -0.232 1.00 96.31 392 GLY A N 1
ATOM 3008 C CA . GLY A 1 392 ? -18.252 11.554 0.362 1.00 96.31 392 GLY A CA 1
ATOM 3009 C C . GLY A 1 392 ? -16.989 11.311 1.189 1.00 96.31 392 GLY A C 1
ATOM 3010 O O . GLY A 1 392 ? -16.722 12.070 2.120 1.00 96.31 392 GLY A O 1
ATOM 3011 N N . LEU A 1 393 ? -16.256 10.234 0.893 1.00 97.75 393 LEU A N 1
ATOM 3012 C CA . LEU A 1 393 ? -14.988 9.903 1.533 1.00 97.75 393 LEU A CA 1
ATOM 3013 C C . LEU A 1 393 ? -13.852 10.290 0.588 1.00 97.75 393 LEU A C 1
ATOM 3015 O O . LEU A 1 393 ? -13.803 9.833 -0.556 1.00 97.75 393 LEU A O 1
ATOM 3019 N N . TYR A 1 394 ? -12.969 11.145 1.082 1.00 97.69 394 TYR A N 1
ATOM 3020 C CA . TYR A 1 394 ? -11.827 11.680 0.358 1.00 97.69 394 TYR A CA 1
ATOM 3021 C C . TYR A 1 394 ? -10.566 10.884 0.660 1.00 97.69 394 TYR A C 1
ATOM 3023 O O . TYR A 1 394 ? -10.413 10.440 1.798 1.00 97.69 394 TYR A O 1
ATOM 3031 N N . GLY A 1 395 ? -9.666 10.729 -0.312 1.00 94.00 395 GLY A N 1
ATOM 3032 C CA . GLY A 1 395 ? -8.364 10.078 -0.104 1.00 94.00 395 GLY A CA 1
ATOM 3033 C C . GLY A 1 395 ? -8.413 8.559 0.079 1.00 94.00 395 GLY A C 1
ATOM 3034 O O . GLY A 1 395 ? -7.442 7.967 0.507 1.00 94.00 395 GLY A O 1
ATOM 3035 N N . ILE A 1 396 ? -9.529 7.895 -0.249 1.00 93.62 396 ILE A N 1
ATOM 3036 C CA . ILE A 1 396 ? -9.550 6.418 -0.314 1.00 93.62 396 ILE A CA 1
ATOM 3037 C C . ILE A 1 396 ? -8.746 5.896 -1.525 1.00 93.62 396 ILE A C 1
ATOM 3039 O O . ILE A 1 396 ? -8.328 4.740 -1.547 1.00 93.62 396 ILE A O 1
ATOM 3043 N N . ALA A 1 397 ? -8.544 6.745 -2.537 1.00 89.88 397 ALA A N 1
ATOM 3044 C CA . ALA A 1 397 ? -7.741 6.468 -3.720 1.00 89.88 397 ALA A CA 1
ATOM 3045 C C . ALA A 1 397 ? -6.422 7.252 -3.648 1.00 89.88 397 ALA A C 1
ATOM 3047 O O . ALA A 1 397 ? -6.369 8.421 -4.036 1.00 89.88 397 ALA A O 1
ATOM 3048 N N . GLY A 1 398 ? -5.364 6.620 -3.141 1.00 91.69 398 GLY A N 1
ATOM 3049 C CA . GLY A 1 398 ? -4.041 7.234 -3.086 1.00 91.69 398 GLY A CA 1
ATOM 3050 C C . GLY A 1 398 ? -3.895 8.278 -1.980 1.00 91.69 398 GLY A C 1
ATOM 3051 O O . GLY A 1 398 ? -4.468 8.137 -0.909 1.00 91.69 398 GLY A O 1
ATOM 3052 N N . ASN A 1 399 ? -3.103 9.319 -2.244 1.00 95.94 399 ASN A N 1
ATOM 3053 C CA . ASN A 1 399 ? -2.559 10.284 -1.288 1.00 95.94 399 ASN A CA 1
ATOM 3054 C C . ASN A 1 399 ? -1.641 9.595 -0.276 1.00 95.94 399 ASN A C 1
ATOM 3056 O O . ASN A 1 399 ? -0.421 9.670 -0.429 1.00 95.94 399 ASN A O 1
ATOM 3060 N N . VAL A 1 400 ? -2.179 8.856 0.694 1.00 97.19 400 VAL A N 1
ATOM 3061 C CA . VAL A 1 400 ? -1.378 8.011 1.586 1.00 97.19 400 VAL A CA 1
ATOM 3062 C C . VAL A 1 400 ? -2.032 6.659 1.821 1.00 97.19 400 VAL A C 1
ATOM 3064 O O . VAL A 1 400 ? -3.247 6.520 1.891 1.00 97.19 400 VAL A O 1
ATOM 3067 N N . TRP A 1 401 ? -1.198 5.655 2.069 1.00 96.44 401 TRP A N 1
ATOM 3068 C CA . TRP A 1 401 ? -1.678 4.394 2.606 1.00 96.44 401 TRP A CA 1
ATOM 3069 C C . TRP A 1 401 ? -2.318 4.611 3.974 1.00 96.44 401 TRP A C 1
ATOM 3071 O O . TRP A 1 401 ? -1.766 5.316 4.823 1.00 96.44 401 TRP A O 1
ATOM 3081 N N . GLU A 1 402 ? -3.424 3.919 4.226 1.00 97.94 402 GLU A N 1
ATOM 3082 C CA . GLU A 1 402 ? -4.161 4.016 5.481 1.00 97.94 402 GLU A CA 1
ATOM 3083 C C . GLU A 1 402 ? -3.947 2.776 6.352 1.00 97.94 402 GLU A C 1
ATOM 3085 O O . GLU A 1 402 ? -4.264 1.653 5.950 1.00 97.94 402 GLU A O 1
ATOM 3090 N N . TRP A 1 403 ? -3.444 2.971 7.575 1.00 98.12 403 TRP A N 1
ATOM 3091 C CA . TRP A 1 403 ? -3.377 1.905 8.577 1.00 98.12 403 TRP A CA 1
ATOM 3092 C C . TRP A 1 403 ? -4.760 1.328 8.920 1.00 98.12 403 TRP A C 1
ATOM 3094 O O . TRP A 1 403 ? -5.689 2.071 9.239 1.00 98.12 403 TRP A O 1
ATOM 3104 N N . CYS A 1 404 ? -4.856 -0.003 8.963 1.00 97.44 404 CYS A N 1
ATOM 3105 C CA . CYS A 1 404 ? -6.029 -0.741 9.438 1.00 97.44 404 CYS A CA 1
ATOM 3106 C C . CYS A 1 404 ? -5.766 -1.413 10.801 1.00 97.44 404 CYS A C 1
ATOM 3108 O O . CYS A 1 404 ? -4.623 -1.611 11.229 1.00 97.44 404 CYS A O 1
ATOM 3110 N N . GLU A 1 405 ? -6.835 -1.772 11.512 1.00 93.75 405 GLU A N 1
ATOM 3111 C CA . GLU A 1 405 ? -6.761 -2.445 12.816 1.00 93.75 405 GLU A CA 1
ATOM 3112 C C . GLU A 1 405 ? -6.249 -3.891 12.686 1.00 93.75 405 GLU A C 1
ATOM 3114 O O . GLU A 1 405 ? -5.572 -4.392 13.586 1.00 93.75 405 GLU A O 1
ATOM 3119 N N . ASP A 1 406 ? -6.525 -4.548 11.563 1.00 92.81 406 ASP A N 1
ATOM 3120 C CA . ASP A 1 406 ? -6.262 -5.966 11.343 1.00 92.81 406 ASP A CA 1
ATOM 3121 C C . ASP A 1 406 ? -4.777 -6.312 11.419 1.00 92.81 406 ASP A C 1
ATOM 3123 O O . ASP A 1 406 ? -3.898 -5.656 10.846 1.00 92.81 406 ASP A O 1
ATOM 3127 N N . TRP A 1 407 ? -4.511 -7.412 12.115 1.00 85.06 407 TRP A N 1
ATOM 3128 C CA . TRP A 1 407 ? -3.244 -8.107 12.004 1.00 85.06 407 TRP A CA 1
ATOM 3129 C C . TRP A 1 407 ? -3.298 -9.067 10.824 1.00 85.06 407 TRP A C 1
ATOM 3131 O O . TRP A 1 407 ? -4.267 -9.801 10.642 1.00 85.06 407 TRP A O 1
ATOM 3141 N N . TYR A 1 408 ? -2.206 -9.136 10.085 1.00 69.62 408 TYR A N 1
ATOM 3142 C CA . TYR A 1 408 ? -1.921 -10.263 9.217 1.00 69.62 408 TYR A CA 1
ATOM 3143 C C . TYR A 1 408 ? -0.998 -11.231 9.968 1.00 69.62 408 TYR A C 1
ATOM 3145 O O . TYR A 1 408 ? 0.106 -10.838 10.351 1.00 69.62 408 TYR A O 1
ATOM 3153 N N . ALA A 1 409 ? -1.436 -12.474 10.215 1.00 54.34 409 ALA A N 1
ATOM 3154 C CA . ALA A 1 409 ? -0.590 -13.514 10.817 1.00 54.34 409 ALA A CA 1
ATOM 3155 C C . ALA A 1 409 ? -1.039 -14.938 10.425 1.00 54.34 409 ALA A C 1
ATOM 3157 O O . ALA A 1 409 ? -2.237 -15.210 10.337 1.00 54.34 409 ALA A O 1
ATOM 3158 N N . PRO A 1 410 ? -0.074 -15.859 10.239 1.00 39.53 410 PRO A N 1
ATOM 3159 C CA . PRO A 1 410 ? 0.389 -16.644 11.388 1.00 39.53 410 PRO A CA 1
ATOM 3160 C C . PRO A 1 410 ? 1.791 -16.244 11.872 1.00 39.53 410 PRO A C 1
ATOM 3162 O O . PRO A 1 410 ? 2.582 -15.656 11.140 1.00 39.53 410 PRO A O 1
ATOM 3165 N N . ALA A 1 411 ? 2.064 -16.563 13.138 1.00 37.69 411 ALA A N 1
ATOM 3166 C CA . ALA A 1 411 ? 3.274 -16.262 13.906 1.00 37.69 411 ALA A CA 1
ATOM 3167 C C . ALA A 1 411 ? 4.612 -16.560 13.185 1.00 37.69 411 ALA A C 1
ATOM 3169 O O . ALA A 1 411 ? 4.649 -17.381 12.265 1.00 37.69 411 ALA A O 1
ATOM 3170 N N . PRO A 1 412 ? 5.750 -16.027 13.687 1.00 42.88 412 PRO A N 1
ATOM 3171 C CA . PRO A 1 412 ? 5.881 -15.050 14.790 1.00 42.88 412 PRO A CA 1
ATOM 3172 C C . PRO A 1 412 ? 5.711 -13.536 14.494 1.00 42.88 412 PRO A C 1
ATOM 3174 O O . PRO A 1 412 ? 5.929 -12.744 15.408 1.00 42.88 412 PRO A O 1
ATOM 3177 N N . HIS A 1 413 ? 5.397 -13.084 13.270 1.00 50.06 413 HIS A N 1
ATOM 3178 C CA . HIS A 1 413 ? 5.376 -11.641 12.970 1.00 50.06 413 HIS A CA 1
ATOM 3179 C C . HIS A 1 413 ? 3.967 -11.084 12.957 1.00 50.06 413 HIS A C 1
ATOM 3181 O O . HIS A 1 413 ? 3.118 -11.498 12.177 1.00 50.06 413 HIS A O 1
ATOM 3187 N N . GLN A 1 414 ? 3.760 -10.101 13.820 1.00 70.50 414 GLN A N 1
ATOM 3188 C CA . GLN A 1 414 ? 2.548 -9.314 13.880 1.00 70.50 414 GLN A CA 1
ATOM 3189 C C . GLN A 1 414 ? 2.712 -8.154 12.882 1.00 70.50 414 GLN A C 1
ATOM 3191 O O . GLN A 1 414 ? 3.347 -7.149 13.199 1.00 70.50 414 GLN A O 1
ATOM 3196 N N . LEU A 1 415 ? 2.226 -8.319 11.646 1.00 84.06 415 LEU A N 1
ATOM 3197 C CA . LEU A 1 415 ? 2.191 -7.238 10.651 1.00 84.06 415 LEU A CA 1
ATOM 3198 C C . LEU A 1 415 ? 0.821 -6.573 10.656 1.00 84.06 415 LEU A C 1
ATOM 3200 O O . LEU A 1 415 ? -0.198 -7.247 10.817 1.00 84.06 415 LEU A O 1
ATOM 3204 N N . LYS A 1 416 ? 0.801 -5.261 10.449 1.00 90.31 416 LYS A N 1
ATOM 3205 C CA . LYS A 1 416 ? -0.434 -4.500 10.303 1.00 90.31 416 LYS A CA 1
ATOM 3206 C C . LYS A 1 416 ? -0.770 -4.297 8.844 1.00 90.31 416 LYS A C 1
ATOM 3208 O O . LYS A 1 416 ? 0.112 -4.073 8.014 1.00 90.31 416 LYS A O 1
ATOM 3213 N N . VAL A 1 417 ? -2.061 -4.410 8.563 1.00 92.50 417 VAL A N 1
ATOM 3214 C CA . VAL A 1 417 ? -2.620 -4.146 7.243 1.00 92.50 417 VAL A CA 1
ATOM 3215 C C . VAL A 1 417 ? -2.621 -2.642 6.983 1.00 92.50 417 VAL A C 1
ATOM 3217 O O . VAL A 1 417 ? -2.910 -1.846 7.880 1.00 92.50 417 VAL A O 1
ATOM 3220 N N . ARG A 1 418 ? -2.323 -2.266 5.742 1.00 93.94 418 ARG A N 1
ATOM 3221 C CA . ARG A 1 418 ? -2.567 -0.930 5.198 1.00 93.94 418 ARG A CA 1
ATOM 3222 C C . ARG A 1 418 ? -3.221 -1.026 3.825 1.00 93.94 418 ARG A C 1
ATOM 3224 O O . ARG A 1 418 ? -2.992 -2.003 3.110 1.00 93.94 418 ARG A O 1
ATOM 3231 N N . GLN A 1 419 ? -4.016 -0.026 3.472 1.00 94.50 419 GLN A N 1
ATOM 3232 C CA . GLN A 1 419 ? -4.842 -0.023 2.262 1.00 94.50 419 GLN A CA 1
ATOM 3233 C C . GLN A 1 419 ? -4.766 1.302 1.490 1.00 94.50 419 GLN A C 1
ATOM 3235 O O . GLN A 1 419 ? -4.303 2.297 2.042 1.00 94.50 419 GLN A O 1
ATOM 3240 N N . GLY A 1 420 ? -5.218 1.302 0.232 1.00 90.69 420 GLY A N 1
ATOM 3241 C CA . GLY A 1 420 ? -5.516 2.522 -0.540 1.00 90.69 420 GLY A CA 1
ATOM 3242 C C . GLY A 1 420 ? -4.462 3.003 -1.535 1.00 90.69 420 GLY A C 1
ATOM 3243 O O . GLY A 1 420 ? -4.808 3.739 -2.461 1.00 90.69 420 GLY A O 1
ATOM 3244 N N . GLY A 1 421 ? -3.208 2.565 -1.412 1.00 90.44 421 GLY A N 1
ATOM 3245 C CA . GLY A 1 421 ? -2.122 3.145 -2.206 1.00 90.44 421 GLY A CA 1
ATOM 3246 C C . GLY A 1 421 ? -1.656 4.496 -1.662 1.00 90.44 421 GLY A C 1
ATOM 3247 O O . GLY A 1 421 ? -2.272 5.066 -0.772 1.00 90.44 421 GLY A O 1
ATOM 3248 N N . GLY A 1 422 ? -0.557 5.016 -2.201 1.00 90.44 422 GLY A N 1
ATOM 3249 C CA . GLY A 1 422 ? -0.064 6.364 -1.907 1.00 90.44 422 GLY A CA 1
ATOM 3250 C C . GLY A 1 422 ? 0.248 7.125 -3.191 1.00 90.44 422 GLY A C 1
ATOM 3251 O O . GLY A 1 422 ? 0.166 6.556 -4.284 1.00 90.44 422 GLY A O 1
ATOM 3252 N N . TRP A 1 423 ? 0.654 8.386 -3.044 1.00 91.19 423 TRP A N 1
ATOM 3253 C CA . TRP A 1 423 ? 1.116 9.241 -4.148 1.00 91.19 423 TRP A CA 1
ATOM 3254 C C . TRP A 1 423 ? 2.307 8.647 -4.929 1.00 91.19 423 TRP A C 1
ATOM 3256 O O . TRP A 1 423 ? 2.593 9.062 -6.044 1.00 91.19 423 TRP A O 1
ATOM 3266 N N . ASP A 1 424 ? 3.006 7.653 -4.371 1.00 88.00 424 ASP A N 1
ATOM 3267 C CA . ASP A 1 424 ? 4.161 6.977 -4.967 1.00 88.00 424 ASP A CA 1
ATOM 3268 C C . ASP A 1 424 ? 3.823 5.657 -5.689 1.00 88.00 424 ASP A C 1
ATOM 3270 O O . ASP A 1 424 ? 4.740 4.945 -6.097 1.00 88.00 424 ASP A O 1
ATOM 3274 N N . PHE A 1 425 ? 2.539 5.312 -5.849 1.00 83.75 425 PHE A N 1
ATOM 3275 C CA . PHE A 1 425 ? 2.102 4.069 -6.500 1.00 83.75 425 PHE A CA 1
ATOM 3276 C C . PHE A 1 425 ? 1.476 4.317 -7.876 1.00 83.75 425 PHE A C 1
ATOM 3278 O O . PHE A 1 425 ? 0.597 5.161 -8.030 1.00 83.75 425 PHE A O 1
ATOM 3285 N N . GLU A 1 426 ? 1.906 3.516 -8.852 1.00 80.44 426 GLU A N 1
ATOM 3286 C CA . GLU A 1 426 ? 1.521 3.589 -10.274 1.00 80.44 426 GLU A CA 1
ATOM 3287 C C . GLU A 1 426 ? 1.070 2.238 -10.864 1.00 80.44 426 GLU A C 1
ATOM 3289 O O . GLU A 1 426 ? 0.542 2.178 -11.972 1.00 80.44 426 GLU A O 1
ATOM 3294 N N . ASP A 1 427 ? 1.268 1.136 -10.133 1.00 83.19 427 ASP A N 1
ATOM 3295 C CA . ASP A 1 427 ? 0.933 -0.209 -10.603 1.00 83.19 427 ASP A CA 1
ATOM 3296 C C . ASP A 1 427 ? -0.576 -0.499 -10.459 1.00 83.19 427 ASP A C 1
ATOM 3298 O O . ASP A 1 427 ? -1.111 -0.385 -9.349 1.00 83.19 427 ASP A O 1
ATOM 3302 N N . PRO A 1 428 ? -1.266 -0.944 -11.533 1.00 86.00 428 PRO A N 1
ATOM 3303 C CA . PRO A 1 428 ? -2.689 -1.258 -11.482 1.00 86.00 428 PRO A CA 1
ATOM 3304 C C . PRO A 1 428 ? -3.046 -2.279 -10.405 1.00 86.00 428 PRO A C 1
ATOM 3306 O O . PRO A 1 428 ? -4.035 -2.100 -9.709 1.00 86.00 428 PRO A O 1
ATOM 3309 N N . ILE A 1 429 ? -2.248 -3.333 -10.213 1.00 83.31 429 ILE A N 1
ATOM 3310 C CA . ILE A 1 429 ? -2.576 -4.386 -9.238 1.00 83.31 429 ILE A CA 1
ATOM 3311 C C . ILE A 1 429 ? -2.519 -3.821 -7.814 1.00 83.31 429 ILE A C 1
ATOM 3313 O O . ILE A 1 429 ? -3.391 -4.101 -6.992 1.00 83.31 429 ILE A O 1
ATOM 3317 N N . SER A 1 430 ? -1.519 -2.994 -7.526 1.00 80.31 430 SER A N 1
ATOM 3318 C CA . SER A 1 430 ? -1.274 -2.396 -6.211 1.00 80.31 430 SER A CA 1
ATOM 3319 C C . SER A 1 430 ? -2.352 -1.406 -5.767 1.00 80.31 430 SER A C 1
ATOM 3321 O O . SER A 1 430 ? -2.479 -1.169 -4.568 1.00 80.31 430 SER A O 1
ATOM 3323 N N . LEU A 1 431 ? -3.127 -0.854 -6.707 1.00 88.12 431 LEU A N 1
ATOM 3324 C CA . LEU A 1 431 ? -4.213 0.094 -6.434 1.00 88.12 431 LEU A CA 1
ATOM 3325 C C . LEU A 1 431 ? -5.611 -0.552 -6.418 1.00 88.12 431 LEU A C 1
ATOM 3327 O O . LEU A 1 431 ? -6.610 0.139 -6.204 1.00 88.12 431 LEU A O 1
ATOM 3331 N N . GLU A 1 432 ? -5.715 -1.867 -6.631 1.00 93.69 432 GLU A N 1
ATOM 3332 C CA . GLU A 1 432 ? -6.976 -2.589 -6.443 1.00 93.69 432 GLU A CA 1
ATOM 3333 C C . GLU A 1 432 ? -7.420 -2.573 -4.978 1.00 93.69 432 GLU A C 1
ATOM 3335 O O . GLU A 1 432 ? -6.606 -2.706 -4.068 1.00 93.69 432 GLU A O 1
ATOM 3340 N N . ILE A 1 433 ? -8.736 -2.527 -4.743 1.00 93.50 433 ILE A N 1
ATOM 3341 C CA . ILE A 1 433 ? -9.318 -2.564 -3.387 1.00 93.50 433 ILE A CA 1
ATOM 3342 C C . ILE A 1 433 ? -8.912 -3.835 -2.622 1.00 93.50 433 ILE A C 1
ATOM 3344 O O . ILE A 1 433 ? -8.807 -3.832 -1.396 1.00 93.50 433 ILE A O 1
ATOM 3348 N N . GLU A 1 434 ? -8.711 -4.942 -3.336 1.00 87.94 434 GLU A N 1
ATOM 3349 C CA . GLU A 1 434 ? -8.319 -6.225 -2.745 1.00 87.94 434 GLU A CA 1
ATOM 3350 C C . GLU A 1 434 ? -6.838 -6.277 -2.346 1.00 87.94 434 GLU A C 1
ATOM 3352 O O . GLU A 1 434 ? -6.450 -7.118 -1.524 1.00 87.94 434 GLU A O 1
ATOM 3357 N N . THR A 1 435 ? -6.005 -5.392 -2.899 1.00 82.25 435 THR A N 1
ATOM 3358 C CA . THR A 1 435 ? -4.558 -5.447 -2.706 1.00 82.25 435 THR A CA 1
ATOM 3359 C C . THR A 1 435 ? -4.147 -4.780 -1.407 1.00 82.25 435 THR A C 1
ATOM 3361 O O . THR A 1 435 ? -4.217 -3.570 -1.235 1.00 82.25 435 THR A O 1
ATOM 3364 N N . ARG A 1 436 ? -3.651 -5.606 -0.484 1.00 84.31 436 ARG A N 1
ATOM 3365 C CA . ARG A 1 436 ? -3.283 -5.181 0.868 1.00 84.31 436 ARG A CA 1
ATOM 3366 C C . ARG A 1 436 ? -1.784 -4.954 0.972 1.00 84.31 436 ARG A C 1
ATOM 3368 O O . ARG A 1 436 ? -0.986 -5.828 0.617 1.00 84.31 436 ARG A O 1
ATOM 3375 N N . GLY A 1 437 ? -1.403 -3.822 1.548 1.00 83.31 437 GLY A N 1
ATOM 3376 C CA . GLY A 1 437 ? -0.056 -3.614 2.058 1.00 83.31 437 GLY A CA 1
ATOM 3377 C C . GLY A 1 437 ? 0.089 -4.209 3.458 1.00 83.31 437 GLY A C 1
ATOM 3378 O O . GLY A 1 437 ? -0.869 -4.271 4.231 1.00 83.31 437 GLY A O 1
ATOM 3379 N N . PHE A 1 438 ? 1.306 -4.624 3.807 1.00 88.44 438 PHE A N 1
ATOM 3380 C CA . PHE A 1 438 ? 1.624 -5.095 5.153 1.00 88.44 438 PHE A CA 1
ATOM 3381 C C . PHE A 1 438 ? 2.946 -4.511 5.606 1.00 88.44 438 PHE A C 1
ATOM 3383 O O . PHE A 1 438 ? 3.947 -4.625 4.897 1.00 88.44 438 PHE A O 1
ATOM 3390 N N . ASP A 1 439 ? 2.952 -3.970 6.813 1.00 87.44 439 ASP A N 1
ATOM 3391 C CA . ASP A 1 439 ? 4.147 -3.404 7.415 1.00 87.44 439 ASP A CA 1
ATOM 3392 C C . ASP A 1 439 ? 4.220 -3.714 8.903 1.00 87.44 439 ASP A C 1
ATOM 3394 O O . ASP A 1 439 ? 3.250 -4.139 9.539 1.00 87.44 439 ASP A O 1
ATOM 3398 N N . THR A 1 440 ? 5.412 -3.535 9.468 1.00 90.19 440 THR A N 1
ATOM 3399 C CA . THR A 1 440 ? 5.564 -3.627 10.920 1.00 90.19 440 THR A CA 1
ATOM 3400 C C . THR A 1 440 ? 4.814 -2.457 11.570 1.00 90.19 440 THR A C 1
ATOM 3402 O O . THR A 1 440 ? 4.812 -1.359 11.012 1.00 90.19 440 THR A O 1
ATOM 3405 N N . PRO A 1 441 ? 4.186 -2.639 12.744 1.00 88.44 441 PRO A N 1
ATOM 3406 C CA . PRO A 1 441 ? 3.407 -1.574 13.383 1.00 88.44 441 PRO A CA 1
ATOM 3407 C C . PRO A 1 441 ? 4.246 -0.347 13.787 1.00 88.44 441 PRO A C 1
ATOM 3409 O O . PRO A 1 441 ? 3.684 0.709 14.076 1.00 88.44 441 PRO A O 1
ATOM 3412 N N . ASP A 1 442 ? 5.576 -0.474 13.799 1.00 88.81 442 ASP A N 1
ATOM 3413 C CA . ASP A 1 442 ? 6.536 0.598 14.079 1.00 88.81 442 ASP A CA 1
ATOM 3414 C C . ASP A 1 442 ? 6.991 1.366 12.827 1.00 88.81 442 ASP A C 1
ATOM 3416 O O . ASP A 1 442 ? 7.600 2.432 12.959 1.00 88.81 442 ASP A O 1
ATOM 3420 N N . SER A 1 443 ? 6.696 0.852 11.625 1.00 89.50 443 SER A N 1
ATOM 3421 C CA . SER A 1 443 ? 7.074 1.467 10.350 1.00 89.50 443 SER A CA 1
ATOM 3422 C C . SER A 1 443 ? 6.518 2.889 10.215 1.00 89.50 443 SER A C 1
ATOM 3424 O O . SER A 1 443 ? 5.388 3.178 10.609 1.00 89.50 443 SER A O 1
ATOM 3426 N N . ARG A 1 444 ? 7.329 3.782 9.638 1.00 93.62 444 ARG A N 1
ATOM 3427 C CA . ARG A 1 444 ? 7.020 5.202 9.407 1.00 93.62 444 ARG A CA 1
ATOM 3428 C C . ARG A 1 444 ? 7.585 5.609 8.056 1.00 93.62 444 ARG A C 1
ATOM 3430 O O . ARG A 1 444 ? 8.807 5.669 7.912 1.00 93.62 444 ARG A O 1
ATOM 3437 N N . TYR A 1 445 ? 6.717 5.929 7.108 1.00 91.88 445 TYR A N 1
ATOM 3438 C CA . TYR A 1 445 ? 7.116 6.395 5.781 1.00 91.88 445 TYR A CA 1
ATOM 3439 C C . TYR A 1 445 ? 6.395 7.695 5.437 1.00 91.88 445 TYR A C 1
ATOM 3441 O O . TYR A 1 445 ? 5.383 8.030 6.051 1.00 91.88 445 TYR A O 1
ATOM 3449 N N . ASP A 1 446 ? 6.916 8.400 4.445 1.00 93.19 446 ASP A N 1
ATOM 3450 C CA . ASP A 1 446 ? 6.325 9.592 3.824 1.00 93.19 446 ASP A CA 1
ATOM 3451 C C . ASP A 1 446 ? 5.036 9.306 3.036 1.00 93.19 446 ASP A C 1
ATOM 3453 O O . ASP A 1 446 ? 4.390 10.233 2.552 1.00 93.19 446 ASP A O 1
ATOM 3457 N N . THR A 1 447 ? 4.653 8.036 2.914 1.00 94.00 447 THR A N 1
ATOM 3458 C CA . THR A 1 447 ? 3.500 7.579 2.127 1.00 94.00 447 THR A CA 1
ATOM 3459 C C . THR A 1 447 ? 2.485 6.800 2.960 1.00 94.00 447 THR A C 1
ATOM 3461 O O . THR A 1 447 ? 1.528 6.267 2.408 1.00 94.00 447 THR A O 1
ATOM 3464 N N . ILE A 1 448 ? 2.665 6.720 4.286 1.00 96.06 448 ILE A N 1
ATOM 3465 C CA . ILE A 1 448 ? 1.705 6.071 5.190 1.00 96.06 448 ILE A CA 1
ATOM 3466 C C . ILE A 1 448 ? 1.165 7.075 6.204 1.00 96.06 448 ILE A C 1
ATOM 3468 O O . ILE A 1 448 ? 1.922 7.629 7.006 1.00 96.06 448 ILE A O 1
ATOM 3472 N N . GLY A 1 449 ? -0.157 7.213 6.207 1.00 98.25 449 GLY A N 1
ATOM 3473 C CA . GLY A 1 449 ? -0.946 7.882 7.229 1.00 98.25 449 GLY A CA 1
ATOM 3474 C C . GLY A 1 449 ? -2.074 6.975 7.717 1.00 98.25 449 GLY A C 1
ATOM 3475 O O . GLY A 1 449 ? -1.901 5.765 7.887 1.00 98.25 449 GLY A O 1
ATOM 3476 N N . PHE A 1 450 ? -3.230 7.561 8.026 1.00 98.69 450 PHE A N 1
ATOM 3477 C CA . PHE A 1 450 ? -4.372 6.800 8.524 1.00 98.69 450 PHE A CA 1
ATOM 3478 C C . PHE A 1 450 ? -5.687 7.577 8.461 1.00 98.69 450 PHE A C 1
ATOM 3480 O O . PHE A 1 450 ? -5.731 8.809 8.501 1.00 98.69 450 PHE A O 1
ATOM 3487 N N . ARG A 1 451 ? -6.773 6.806 8.471 1.00 98.44 451 ARG A N 1
ATOM 3488 C CA . ARG A 1 451 ? -8.148 7.242 8.707 1.00 98.44 451 ARG A CA 1
ATOM 3489 C C . ARG A 1 451 ? -8.639 6.671 10.028 1.00 98.44 451 ARG A C 1
ATOM 3491 O O . ARG A 1 451 ? -8.137 5.661 10.514 1.00 98.44 451 ARG A O 1
ATOM 3498 N N . ILE A 1 452 ? -9.652 7.309 10.598 1.00 98.62 452 ILE A N 1
ATOM 3499 C CA . ILE A 1 452 ? -10.332 6.822 11.798 1.00 98.62 452 ILE A CA 1
ATOM 3500 C C . ILE A 1 452 ? -11.822 6.609 11.544 1.00 98.62 452 ILE A C 1
ATOM 3502 O O . ILE A 1 452 ? -12.422 7.244 10.673 1.00 98.62 452 ILE A O 1
ATOM 3506 N N . VAL A 1 453 ? -12.428 5.739 12.343 1.00 98.69 453 VAL A N 1
ATOM 3507 C CA . VAL A 1 453 ? -13.869 5.476 12.362 1.00 98.69 453 VAL A CA 1
ATOM 3508 C C . VAL A 1 453 ? -14.396 5.591 13.789 1.00 98.69 453 VAL A C 1
ATOM 3510 O O . VAL A 1 453 ? -13.660 5.318 14.739 1.00 98.69 453 VAL A O 1
ATOM 3513 N N . LEU A 1 454 ? -15.666 5.972 13.956 1.00 98.12 454 LEU A N 1
ATOM 3514 C CA . LEU A 1 454 ? -16.386 5.775 15.219 1.00 98.12 454 LEU A CA 1
ATOM 3515 C C . LEU A 1 454 ? -17.271 4.541 15.068 1.00 98.12 454 LEU A C 1
ATOM 3517 O O . LEU A 1 454 ? -18.268 4.562 14.340 1.00 98.12 454 LEU A O 1
ATOM 3521 N N . ALA A 1 455 ? -16.881 3.470 15.746 1.00 94.62 455 ALA A N 1
ATOM 3522 C CA . ALA A 1 455 ? -17.574 2.192 15.715 1.00 94.62 455 ALA A CA 1
ATOM 3523 C C . ALA A 1 455 ? -18.422 2.006 16.982 1.00 94.62 455 ALA A C 1
ATOM 3525 O O . ALA A 1 455 ? -18.043 2.531 18.035 1.00 94.62 455 ALA A O 1
ATOM 3526 N N . PRO A 1 456 ? -19.552 1.282 16.916 1.00 88.44 456 PRO A N 1
ATOM 3527 C CA . PRO A 1 456 ? -20.290 0.865 18.102 1.00 88.44 456 PRO A CA 1
ATOM 3528 C C . PRO A 1 456 ? -19.389 0.111 19.090 1.00 88.44 456 PRO A C 1
ATOM 3530 O O . PRO A 1 456 ? -18.488 -0.623 18.689 1.00 88.44 456 PRO A O 1
ATOM 3533 N N . VAL A 1 457 ? -19.620 0.309 20.385 1.00 78.69 457 VAL A N 1
ATOM 3534 C CA . VAL A 1 457 ? -18.998 -0.500 21.438 1.00 78.69 457 VAL A CA 1
ATOM 3535 C C . VAL A 1 457 ? -19.701 -1.860 21.454 1.00 78.69 457 VAL A C 1
ATOM 3537 O O . VAL A 1 457 ? -20.920 -1.894 21.613 1.00 78.69 457 VAL A O 1
ATOM 3540 N N . GLU A 1 458 ? -18.940 -2.940 21.260 1.00 56.50 458 GLU A N 1
ATOM 3541 C CA . GLU A 1 458 ? -19.424 -4.332 21.319 1.00 56.50 458 GLU A CA 1
ATOM 3542 C C . GLU A 1 458 ? -19.908 -4.761 22.711 1.00 56.50 458 GLU A C 1
ATOM 3544 O O . GLU A 1 458 ? -19.303 -4.332 23.728 1.00 56.50 458 GLU A O 1
#

Secondary structure (DSSP, 8-state):
--SSHHHHTS--------S--HHHHHHHT-HHHHHHHHHHHHHHHHT---GGG--HHHHHHHTT-HHHHHHHHHTT--TT---TTS--HHHHHHHTT-HHHHHHHHHTT--TT---TT---HHHHHHHTT-HHHHHHHHHTT--TT---TTS--HHHHHHHTT-HHHHHHHHHHHT-TT---------------------------PPPP-----------------PPPPPTT-EEEEEEETTEEEEEEEETTTTEEEESSPPBHHHHHHH-TT----EETTEES-STTSBP-S--HHHHHHHHHHHHHHSGGGSPTTEEEEPPPHHHHHHHHHTTS--SBTTBSSSS-SSSB-S-HHHHHHSTT----TT---S-SS---TTTS-B-TTS-BSSSBSSEEEEEEEE-STT--EEEEES--TT---TGGGSTT--EEE-TT---TTEE---EEEEP-

Radius of gyration: 27.05 Å; chains: 1; bounding box: 76×58×68 Å

pLDDT: mean 80.97, std 21.63, range [26.48, 98.75]

Sequence (458 aa):
MLKYSLLLLLLVGQVRAAPCNLFALIRQSEVDGMASCLNVGGATLANTAAAGGVTPLHLAAAMDRCDMVKLLVAHGAWIDAPSAGGFTPLHWAAAENATNVLQLLVESGADLAAMTDNGITPLHWAASRNATNSVRLLIRAGVAVASQTKSGRTPLHWALTQHSEDAAVMLAFQSVNEGIDLPRLDLAPVRVTAPGTTNIPSPIATPLPDTLPDITMSGRPIVVLQDTPLPRSGDTHRVLLGREQILTFVWRPEAGVWAGAFEVSNGQFRRFRPDHDSRSRESISLNDDDQPAVYVSWYDARAFCEWVNTYYRHSMPAGTYCRLPTNEEWMTLARCGSQRRYPWGNDWPPVYGNHSDRSARDALPDWHGIEEYDDGHIVTCKTSESGVNEWGLYGIAGNVWEWCEDWYAPAPHQLKVRQGGGWDFEDPISLEIETRGFDTPDSRYDTIGFRIVLAPVE